Protein AF-A0AAU2XI77-F1 (afdb_monomer_lite)

Foldseek 3Di:
DPDPVVVVVVVVVVPPPPPPDQADWDFPPDPVQGQKIKGFANPDDPLLVVLLNQQQYDHAFQDRPDDCVRSHDNVVSLVSQLVTMKMFRCQEAFPPPRGTAIDSHPVVVVVQVQRDRVRPDSHHDYTPHGHPVVVVVVVVVVVVVVVVVVVVVVVLQVLLVVQVVVVLVVLLPDDDQPDAFDLLLLLLLLLQLVVCVVVVDQFAAQQLPDPAAQLQDSVSRLVSQVRCVVRSQKTFDPPDHSVQFDADPVSHTDDGNRRHTIMGGSYDPDDDSPVVSVVSCVRSLVVCVVVLVVLVLSLLQLLLVLLLVLLQCCQCPVVVAAGAPPVLSVLSSVLSSVLVVLVDDSQLLNLLSVVLLVVLSVVVVVDPPDDGNNSVSSSSVSSNVSSVVCSVDDGDGHDDDPPRHHNSSNVSSVVSSVVSVLVVLLVVLLVLLVVLLCVLVPDDLVVCVVFFDPPPPPPDDDPVVVVVCVVVLPDPDLDAAWAWKWKQFLVLDIDIDTGGPVVQQVQLPVSVPAWDWAQLPSRNFKIKIHGPDPDPVPWAARQLVLQLCVSSVHHSPRRTGMMMMFTDRGNDGTGHDDPSVVSSSVSSSSSSVSVVVVVVD

Secondary structure (DSSP, 8-state):
--SSHHHHHHHSSSS--S--PPP-EEEES-SSS-SEEEEE-TT--HHHHHHHHHHH-EEETTEESS-HHHHS-HHHHHHHHHHHEEEEEEEEE-TTT-SEEEESSHHHHHHTS--STTTS-SS-EE-SS--HHHHHHHHHHHHHHHHHHHHHHHHHHHHHHHHHHHHHHHHHTSPPP-SPPPHHHHHHHHHHHHHHHHHT-SSB--GGG-SS-SSSSHHHHHHHHHHHHHTTSEEE-SS--GGGEEE-TTS-EEEE-TTTS-EEES--SSS-HHHHHHHHHHHHHHHHHTTHHHHHHHHHHHHHHHHHHHHHHIIIIIS-PPPPPGGGHHHHHHHHHHHHHTT--HHHHHHHHHHHHHHHHHHHTTSTTPPTTHHHHHHHHHHHHHHHHHTTSPPPP-PPPTTS---HHHHHHHHHHHHHHHHHHHHHHHHHHHHHHHHHHHS-GGGGTTS-----------HHHHHHHHHTTPPPP--S-EEEEEEE-TT--EEEEEEEHHHHHHHTTGGGS-EEEEE-TTSTTEEEEEE--S-TTSS-B-HHHHHHHHHTTS--TT-BS-EEEEEEETTTEEEPPPHHHHHHHHHHHHHHHHHHHHTT-

pLDDT: mean 84.34, std 13.45, range [37.38, 97.12]

Radius of gyration: 50.28 Å; chains: 1; bounding box: 111×53×137 Å

Structure (mmCIF, N/CA/C/O backbone):
data_AF-A0AAU2XI77-F1
#
_entry.id   AF-A0AAU2XI77-F1
#
loop_
_atom_site.group_PDB
_atom_site.id
_atom_site.type_symbol
_atom_site.label_atom_id
_atom_site.label_alt_id
_atom_site.label_comp_id
_atom_site.label_asym_id
_atom_site.label_entity_id
_atom_site.label_seq_id
_atom_site.pdbx_PDB_ins_code
_atom_site.Cartn_x
_atom_site.Cartn_y
_atom_site.Cartn_z
_atom_site.occupancy
_atom_site.B_iso_or_equiv
_atom_site.auth_seq_id
_atom_site.auth_comp_id
_atom_site.auth_asym_id
_atom_site.auth_atom_id
_atom_site.pdbx_PDB_model_num
ATOM 1 N N . MET A 1 1 ? 13.449 7.538 79.123 1.00 52.94 1 MET A N 1
ATOM 2 C CA . MET A 1 1 ? 12.273 8.438 79.153 1.00 52.94 1 MET A CA 1
ATOM 3 C C . MET A 1 1 ? 10.974 7.649 78.952 1.00 52.94 1 MET A C 1
ATOM 5 O O . MET A 1 1 ? 10.442 7.635 77.858 1.00 52.94 1 MET A O 1
ATOM 9 N N . GLY A 1 2 ? 10.470 6.944 79.977 1.00 53.56 2 GLY A N 1
ATOM 10 C CA . GLY A 1 2 ? 9.368 5.975 79.788 1.00 53.56 2 GLY A CA 1
ATOM 11 C C . GLY A 1 2 ? 8.515 5.674 81.026 1.00 53.56 2 GLY A C 1
ATOM 12 O O . GLY A 1 2 ? 7.951 4.594 81.140 1.00 53.56 2 GLY A O 1
ATOM 13 N N . LYS A 1 3 ? 8.433 6.599 81.995 1.00 50.28 3 LYS A N 1
ATOM 14 C CA . LYS A 1 3 ? 7.640 6.406 83.233 1.00 50.28 3 LYS A CA 1
ATOM 15 C C . LYS A 1 3 ? 6.632 7.528 83.541 1.00 50.28 3 LYS A C 1
ATOM 17 O O . LYS A 1 3 ? 5.751 7.331 84.369 1.00 50.28 3 LYS A O 1
ATOM 22 N N . ARG A 1 4 ? 6.684 8.672 82.839 1.00 54.31 4 ARG A N 1
ATOM 23 C CA . ARG A 1 4 ? 5.727 9.792 83.015 1.00 54.31 4 ARG A CA 1
ATOM 24 C C . ARG A 1 4 ? 4.447 9.674 82.173 1.00 54.31 4 ARG A C 1
ATOM 26 O O . ARG A 1 4 ? 3.439 10.273 82.532 1.00 54.31 4 ARG A O 1
ATOM 33 N N . GLN A 1 5 ? 4.446 8.861 81.117 1.00 52.19 5 GLN A N 1
ATOM 34 C CA . GLN A 1 5 ? 3.284 8.700 80.228 1.00 52.19 5 GLN A CA 1
ATOM 35 C C . GLN A 1 5 ? 2.263 7.681 80.774 1.00 52.19 5 GLN A C 1
ATOM 37 O O . GLN A 1 5 ? 1.060 7.888 80.654 1.00 52.19 5 GLN A O 1
ATOM 42 N N . ARG A 1 6 ? 2.729 6.662 81.515 1.00 52.72 6 ARG A N 1
ATOM 43 C CA . ARG A 1 6 ? 1.878 5.653 82.182 1.00 52.72 6 ARG A CA 1
ATOM 44 C C . ARG A 1 6 ? 1.112 6.168 83.411 1.00 52.72 6 ARG A C 1
ATOM 46 O O . ARG A 1 6 ? 0.127 5.553 83.801 1.00 52.72 6 ARG A O 1
ATOM 53 N N . ARG A 1 7 ? 1.528 7.289 84.022 1.00 53.28 7 ARG A N 1
ATOM 54 C CA . ARG A 1 7 ? 0.758 7.944 85.104 1.00 53.28 7 ARG A CA 1
ATOM 55 C C . ARG A 1 7 ? -0.354 8.843 84.551 1.00 53.28 7 ARG A C 1
ATOM 57 O O . ARG A 1 7 ? -1.455 8.828 85.082 1.00 53.28 7 ARG A O 1
ATOM 64 N N . ARG A 1 8 ? -0.126 9.512 83.412 1.00 54.53 8 ARG A N 1
ATOM 65 C CA . ARG A 1 8 ? -1.163 10.308 82.727 1.00 54.53 8 ARG A CA 1
ATOM 66 C C . ARG A 1 8 ? -2.257 9.466 82.058 1.00 54.53 8 ARG A C 1
ATOM 68 O O . ARG A 1 8 ? -3.361 9.973 81.901 1.00 54.53 8 ARG A O 1
ATOM 75 N N . SER A 1 9 ? -1.999 8.199 81.715 1.00 51.41 9 SER A N 1
ATOM 76 C CA . SER A 1 9 ? -3.057 7.288 81.247 1.00 51.41 9 SER A CA 1
ATOM 77 C C . SER A 1 9 ? -3.897 6.704 82.391 1.00 51.41 9 SER A C 1
ATOM 79 O O . SER A 1 9 ? -5.050 6.372 82.159 1.00 51.41 9 SER A O 1
ATOM 81 N N . ARG A 1 10 ? -3.357 6.628 83.621 1.00 52.12 10 ARG A N 1
ATOM 82 C CA . ARG A 1 10 ? -4.091 6.163 84.814 1.00 52.12 10 ARG A CA 1
ATOM 83 C C . ARG A 1 10 ? -4.893 7.266 85.519 1.00 52.12 10 ARG A C 1
ATOM 85 O O . ARG A 1 10 ? -5.964 6.970 86.037 1.00 52.12 10 ARG A O 1
ATOM 92 N N . ASP A 1 11 ? -4.459 8.527 85.438 1.00 45.62 11 ASP A N 1
ATOM 93 C CA . ASP A 1 11 ? -5.240 9.680 85.932 1.00 45.62 11 ASP A CA 1
ATOM 94 C C . ASP A 1 11 ? -6.353 10.134 84.965 1.00 45.62 11 ASP A C 1
ATOM 96 O O . ASP A 1 11 ? -7.302 10.792 85.388 1.00 45.62 11 ASP A O 1
ATOM 100 N N . LYS A 1 12 ? -6.301 9.743 83.679 1.00 47.56 12 LYS A N 1
ATOM 101 C CA . LYS A 1 12 ? -7.428 9.920 82.738 1.00 47.56 12 LYS A CA 1
ATOM 102 C C . LYS A 1 12 ? -8.532 8.869 82.903 1.00 47.56 12 LYS A C 1
ATOM 104 O O . LYS A 1 12 ? -9.666 9.141 82.539 1.00 47.56 12 LYS A O 1
ATOM 109 N N . SER A 1 13 ? -8.234 7.715 83.500 1.00 42.91 13 SER A N 1
ATOM 110 C CA . SER A 1 13 ? -9.218 6.664 83.802 1.00 42.91 13 SER A CA 1
ATOM 111 C C . SER A 1 13 ? -9.895 6.804 85.178 1.00 42.91 13 SER A C 1
ATOM 113 O O . SER A 1 13 ? -10.752 5.995 85.504 1.00 42.91 13 SER A O 1
ATOM 115 N N . ALA A 1 14 ? -9.541 7.818 85.984 1.00 42.50 14 ALA A N 1
ATOM 116 C CA . ALA A 1 14 ? -10.088 8.031 87.336 1.00 42.50 14 ALA A CA 1
ATOM 117 C C . ALA A 1 14 ? -10.872 9.354 87.515 1.00 42.50 14 ALA A C 1
ATOM 119 O O . ALA A 1 14 ? -11.350 9.657 88.606 1.00 42.50 14 ALA A O 1
ATOM 120 N N . ARG A 1 15 ? -11.057 10.139 86.445 1.00 42.06 15 ARG A N 1
ATOM 121 C CA . ARG A 1 15 ? -11.958 11.306 86.402 1.00 42.06 15 ARG A CA 1
ATOM 122 C C . ARG A 1 15 ? -12.964 11.122 85.271 1.00 42.06 15 ARG A C 1
ATOM 124 O O . ARG A 1 15 ? -12.785 11.637 84.176 1.00 42.06 15 ARG A O 1
ATOM 131 N N . GLY A 1 16 ? -14.004 10.348 85.557 1.00 38.44 16 GLY A N 1
ATOM 132 C CA . GLY A 1 16 ? -15.074 10.052 84.603 1.00 38.44 16 GLY A CA 1
ATOM 133 C C . GLY A 1 16 ? -16.145 9.102 85.135 1.00 38.44 16 GLY A C 1
ATOM 134 O O . GLY A 1 16 ? -16.799 8.428 84.359 1.00 38.44 16 GLY A O 1
ATOM 135 N N . HIS A 1 17 ? -16.332 9.017 86.452 1.00 37.88 17 HIS A N 1
ATOM 136 C CA . HIS A 1 17 ? -17.594 8.555 87.035 1.00 37.88 17 HIS A CA 1
ATOM 137 C C . HIS A 1 17 ? -18.363 9.786 87.518 1.00 37.88 17 HIS A C 1
ATOM 139 O O . HIS A 1 17 ? -18.624 9.973 88.701 1.00 37.88 17 HIS A O 1
ATOM 145 N N . ARG A 1 18 ? -18.687 10.678 86.576 1.00 40.50 18 ARG A N 1
ATOM 146 C CA . ARG A 1 18 ? -19.972 11.367 86.666 1.00 40.50 18 ARG A CA 1
ATOM 147 C C . ARG A 1 18 ? -20.967 10.338 86.168 1.00 40.50 18 ARG A C 1
ATOM 149 O O . ARG A 1 18 ? -20.765 9.797 85.084 1.00 40.50 18 ARG A O 1
ATOM 156 N N . SER A 1 19 ? -21.973 10.020 86.971 1.00 40.06 19 SER A N 1
ATOM 157 C CA . SER A 1 19 ? -23.145 9.310 86.483 1.00 40.06 19 SER A CA 1
ATOM 158 C C . SER A 1 19 ? -23.653 10.087 85.269 1.00 40.06 19 SER A C 1
ATOM 160 O O . SER A 1 19 ? -24.236 11.160 85.427 1.00 40.06 19 SER A O 1
ATOM 162 N N . HIS A 1 20 ? -23.344 9.616 84.061 1.00 37.38 20 HIS A N 1
ATOM 163 C CA . HIS A 1 20 ? -24.012 10.098 82.869 1.00 37.38 20 HIS A CA 1
ATOM 164 C C . HIS A 1 20 ? -25.481 9.776 83.109 1.00 37.38 20 HIS A C 1
ATOM 166 O O . HIS A 1 20 ? -25.861 8.605 83.141 1.00 37.38 20 HIS A O 1
ATOM 172 N N . ALA A 1 21 ? -26.283 10.806 83.389 1.00 42.34 21 ALA A N 1
ATOM 173 C CA . ALA A 1 21 ? -27.724 10.672 83.341 1.00 42.34 21 ALA A CA 1
ATOM 174 C C . ALA A 1 21 ? -28.031 10.046 81.980 1.00 42.34 21 ALA A C 1
ATOM 176 O O . ALA A 1 21 ? -27.529 10.517 80.955 1.00 42.34 21 ALA A O 1
ATOM 177 N N . SER A 1 22 ? -28.748 8.922 81.982 1.00 46.28 22 SER A N 1
ATOM 178 C CA . SER A 1 22 ? -29.199 8.323 80.729 1.00 46.28 22 SER A CA 1
ATOM 179 C C . SER A 1 22 ? -29.910 9.413 79.920 1.00 46.28 22 SER A C 1
ATOM 181 O O . SER A 1 22 ? -30.611 10.227 80.529 1.00 46.28 22 SER A O 1
ATOM 183 N N . PRO A 1 23 ? -29.688 9.499 78.593 1.00 59.34 23 PRO A N 1
ATOM 184 C CA . PRO A 1 23 ? -30.349 10.511 77.773 1.00 59.34 23 PRO A CA 1
ATOM 185 C C . PRO A 1 23 ? -31.858 10.482 78.053 1.00 59.34 23 PRO A C 1
ATOM 187 O O . PRO A 1 23 ? -32.385 9.389 78.286 1.00 59.34 23 PRO A O 1
ATOM 190 N N . PRO A 1 24 ? -32.544 11.638 78.090 1.00 68.50 24 PRO A N 1
ATOM 191 C CA . PRO A 1 24 ? -33.978 11.665 78.340 1.00 68.50 24 PRO A CA 1
ATOM 192 C C . PRO A 1 24 ? -34.674 10.814 77.274 1.00 68.50 24 PRO A C 1
ATOM 194 O O . PRO A 1 24 ? -34.605 11.115 76.081 1.00 68.50 24 PRO A O 1
ATOM 197 N N . ARG A 1 25 ? -35.277 9.711 77.726 1.00 84.50 25 ARG A N 1
ATOM 198 C CA . ARG A 1 25 ? -36.078 8.794 76.914 1.00 84.50 25 ARG A CA 1
ATOM 199 C C . ARG A 1 25 ? -37.525 9.225 77.047 1.00 84.50 25 ARG A C 1
ATOM 201 O O . ARG A 1 25 ? -38.036 9.291 78.164 1.00 84.50 25 ARG A O 1
ATOM 208 N N . LEU A 1 26 ? -38.161 9.541 75.930 1.00 89.56 26 LEU A N 1
ATOM 209 C CA . LEU A 1 26 ? -39.593 9.808 75.889 1.00 89.56 26 LEU A CA 1
ATOM 210 C C . LEU A 1 26 ? -40.280 8.548 75.373 1.00 89.56 26 LEU A C 1
ATOM 212 O O . LEU A 1 26 ? -39.886 8.015 74.337 1.00 89.56 26 LEU A O 1
ATOM 216 N N . LEU A 1 27 ? -41.263 8.060 76.121 1.00 90.94 27 LEU A N 1
ATOM 217 C CA . LEU A 1 27 ? -42.000 6.839 75.822 1.00 90.94 27 LEU A CA 1
ATOM 218 C C . LEU A 1 27 ? -43.442 7.208 75.490 1.00 90.94 27 LEU A C 1
ATOM 220 O O . LEU A 1 27 ? -44.074 7.930 76.260 1.00 90.94 27 LEU A O 1
ATOM 224 N N . TYR A 1 28 ? -43.939 6.722 74.354 1.00 90.81 28 TYR A N 1
ATOM 225 C CA . TYR A 1 28 ? -45.299 6.985 73.885 1.00 90.81 28 TYR A CA 1
ATOM 226 C C . TYR A 1 28 ? -46.013 5.679 73.508 1.00 90.81 28 TYR A C 1
ATOM 228 O O . TYR A 1 28 ? -45.368 4.795 72.933 1.00 90.81 28 TYR A O 1
ATOM 236 N N . PRO A 1 29 ? -47.329 5.548 73.766 1.00 84.19 29 PRO A N 1
ATOM 237 C CA . PRO A 1 29 ? -48.219 6.569 74.341 1.00 84.19 29 PRO A CA 1
ATOM 238 C C . PRO A 1 29 ? -48.073 6.745 75.862 1.00 84.19 29 PRO A C 1
ATOM 240 O O . PRO A 1 29 ? -48.297 7.840 76.373 1.00 84.19 29 PRO A O 1
ATOM 243 N N . ASP A 1 30 ? -47.643 5.703 76.574 1.00 87.00 30 ASP A N 1
ATOM 244 C CA . ASP A 1 30 ? -47.360 5.733 78.007 1.00 87.00 30 ASP A CA 1
ATOM 245 C C . ASP A 1 30 ? -46.155 4.839 78.357 1.00 87.00 30 ASP A C 1
ATOM 247 O O . ASP A 1 30 ? -45.583 4.158 77.502 1.00 87.00 30 ASP A O 1
ATOM 251 N N . ALA A 1 31 ? -45.724 4.885 79.619 1.00 84.00 31 ALA A N 1
ATOM 252 C CA . ALA A 1 31 ? -44.558 4.142 80.095 1.00 84.00 31 ALA A CA 1
ATOM 253 C C . ALA A 1 31 ? -44.834 2.650 80.363 1.00 84.00 31 ALA A C 1
ATOM 255 O O . ALA A 1 31 ? -43.881 1.886 80.510 1.00 84.00 31 ALA A O 1
ATOM 256 N N . GLU A 1 32 ? -46.101 2.236 80.457 1.00 82.31 32 GLU A N 1
ATOM 257 C CA . GLU A 1 32 ? -46.485 0.852 80.756 1.00 82.31 32 GLU A CA 1
ATOM 258 C C . GLU A 1 32 ? -46.563 0.005 79.478 1.00 82.31 32 GLU A C 1
ATOM 260 O O . GLU A 1 32 ? -46.188 -1.169 79.493 1.00 82.31 32 GLU A O 1
ATOM 265 N N . GLN A 1 33 ? -47.003 0.599 78.365 1.00 84.38 33 GLN A N 1
ATOM 266 C CA . GLN A 1 33 ? -47.101 -0.028 77.044 1.00 84.38 33 GLN A CA 1
ATOM 267 C C . GLN A 1 33 ? -46.489 0.867 75.952 1.00 84.38 33 GLN A C 1
ATOM 269 O O . GLN A 1 33 ? -47.199 1.323 75.049 1.00 84.38 33 GLN A O 1
ATOM 274 N N . PRO A 1 34 ? -45.170 1.129 75.994 1.00 89.75 34 PRO A N 1
ATOM 275 C CA . PRO A 1 34 ? -44.541 2.010 75.026 1.00 89.75 34 PRO A CA 1
ATOM 276 C C . PRO A 1 34 ? -44.476 1.344 73.646 1.00 89.75 34 PRO A C 1
ATOM 278 O O . PRO A 1 34 ? -43.996 0.223 73.488 1.00 89.75 34 PRO A O 1
ATOM 281 N N . LEU A 1 35 ? -44.933 2.068 72.628 1.00 89.88 35 LEU A N 1
ATOM 282 C CA . LEU A 1 35 ? -44.871 1.680 71.217 1.00 89.88 35 LEU A CA 1
ATOM 283 C C . LEU A 1 35 ? -43.773 2.447 70.463 1.00 89.88 35 LEU A C 1
ATOM 285 O O . LEU A 1 35 ? -43.235 1.951 69.473 1.00 89.88 35 LEU A O 1
ATOM 289 N N . LEU A 1 36 ? -43.420 3.642 70.942 1.00 92.06 36 LEU A N 1
ATOM 290 C CA . LEU A 1 36 ? -42.370 4.498 70.396 1.00 92.06 36 LEU A CA 1
ATOM 291 C C . LEU A 1 36 ? -41.445 4.970 71.525 1.00 92.06 36 LEU A C 1
ATOM 293 O O . LEU A 1 36 ? -41.912 5.550 72.507 1.00 92.06 36 LEU A O 1
ATOM 297 N N . GLU A 1 37 ? -40.139 4.774 71.360 1.00 93.25 37 GLU A N 1
ATOM 298 C CA . GLU A 1 37 ? -39.103 5.355 72.221 1.00 93.25 37 GLU A CA 1
ATOM 299 C C . GLU A 1 37 ? -38.361 6.450 71.456 1.00 93.25 37 GLU A C 1
ATOM 301 O O . GLU A 1 37 ? -37.837 6.221 70.368 1.00 93.25 37 GLU A O 1
ATOM 306 N N . VAL A 1 38 ? -38.301 7.653 72.020 1.00 91.94 38 VAL A N 1
ATOM 307 C CA . VAL A 1 38 ? -37.576 8.783 71.436 1.00 91.94 38 VAL A CA 1
ATOM 308 C C . VAL A 1 38 ? -36.385 9.123 72.312 1.00 91.94 38 VAL A C 1
ATOM 310 O O . VAL A 1 38 ? -36.525 9.487 73.481 1.00 91.94 38 VAL A O 1
ATOM 313 N N . HIS A 1 39 ? -35.203 9.054 71.713 1.00 91.38 39 HIS A N 1
ATOM 314 C CA . HIS A 1 39 ? -33.952 9.482 72.312 1.00 91.38 39 HIS A CA 1
ATOM 315 C C . HIS A 1 39 ? -33.626 10.893 71.835 1.00 91.38 39 HIS A C 1
ATOM 317 O O . HIS A 1 39 ? -33.377 11.106 70.650 1.00 91.38 39 HIS A O 1
ATOM 323 N N . VAL A 1 40 ? -33.606 11.858 72.752 1.00 90.38 40 VAL A N 1
ATOM 324 C CA . VAL A 1 40 ? -33.133 13.218 72.457 1.00 90.38 40 VAL A CA 1
ATOM 325 C C . VAL A 1 40 ? -31.661 13.334 72.855 1.00 90.38 40 VAL A C 1
ATOM 327 O O . VAL A 1 40 ? -31.262 12.844 73.918 1.00 90.38 40 VAL A O 1
ATOM 330 N N . ASN A 1 41 ? -30.847 13.973 72.012 1.00 89.12 41 ASN A N 1
ATOM 331 C CA . ASN A 1 41 ? -29.424 14.171 72.282 1.00 89.12 41 ASN A CA 1
ATOM 332 C C . ASN A 1 41 ? -29.229 14.954 73.596 1.00 89.12 41 ASN A C 1
ATOM 334 O O . ASN A 1 41 ? -29.966 15.888 73.913 1.00 89.12 41 ASN A O 1
ATOM 338 N N . GLN A 1 42 ? -28.222 14.573 74.388 1.00 82.44 42 GLN A N 1
ATOM 339 C CA . GLN A 1 42 ? -28.026 15.130 75.738 1.00 82.44 42 GLN A CA 1
ATOM 340 C C . GLN A 1 42 ? -27.705 16.631 75.734 1.00 82.44 42 GLN A C 1
ATOM 342 O O . GLN A 1 42 ? -28.037 17.333 76.687 1.00 82.44 42 GLN A O 1
ATOM 347 N N . GLU A 1 43 ? -27.083 17.115 74.660 1.00 84.62 43 GLU A N 1
ATOM 348 C CA . GLU A 1 43 ? -26.666 18.510 74.488 1.00 84.62 43 GLU A CA 1
ATOM 349 C C . GLU A 1 43 ? -27.754 19.383 73.841 1.00 84.62 43 GLU A C 1
ATOM 351 O O . GLU A 1 43 ? -27.551 20.579 73.646 1.00 84.62 43 GLU A O 1
ATOM 356 N N . THR A 1 44 ? -28.921 18.812 73.525 1.00 87.50 44 THR A N 1
ATOM 357 C CA . THR A 1 44 ? -30.020 19.551 72.900 1.00 87.50 44 THR A CA 1
ATOM 358 C C . THR A 1 44 ? -30.621 20.571 73.881 1.00 87.50 44 THR A C 1
ATOM 360 O O . THR A 1 44 ? -31.007 20.174 74.995 1.00 87.50 44 THR A O 1
ATOM 363 N N . PRO A 1 45 ? -30.743 21.854 73.471 1.00 90.69 45 PRO A N 1
ATOM 364 C CA . PRO A 1 45 ? -31.405 22.910 74.238 1.00 90.69 45 PRO A CA 1
ATOM 365 C C . PRO A 1 45 ? -32.821 22.534 74.701 1.00 90.69 45 PRO A C 1
ATOM 367 O O . PRO A 1 45 ? -33.507 21.730 74.069 1.00 90.69 45 PRO A O 1
ATOM 370 N N . GLU A 1 46 ? -33.263 23.090 75.830 1.00 87.12 46 GLU A N 1
ATOM 371 C CA . GLU A 1 46 ? -34.528 22.712 76.478 1.00 87.12 46 GLU A CA 1
ATOM 372 C C . GLU A 1 46 ? -35.766 23.034 75.624 1.00 87.12 46 GLU A C 1
ATOM 374 O O . GLU A 1 46 ? -36.695 22.230 75.552 1.00 87.12 46 GLU A O 1
ATOM 379 N N . ASP A 1 47 ? -35.742 24.156 74.909 1.00 88.19 47 ASP A N 1
ATOM 380 C CA . ASP A 1 47 ? -36.755 24.562 73.933 1.00 88.19 47 ASP A CA 1
ATOM 381 C C . ASP A 1 47 ? -36.850 23.574 72.758 1.00 88.19 47 ASP A C 1
ATOM 383 O O . ASP A 1 47 ? -37.945 23.147 72.384 1.00 88.19 47 ASP A O 1
ATOM 387 N N . VAL A 1 48 ? -35.709 23.113 72.236 1.00 89.06 48 VAL A N 1
ATOM 388 C CA . VAL A 1 48 ? -35.656 22.101 71.165 1.00 89.06 48 VAL A CA 1
ATOM 389 C C . VAL A 1 48 ? -36.081 20.720 71.678 1.00 89.06 48 VAL A C 1
ATOM 391 O O . VAL A 1 48 ? -36.713 19.949 70.952 1.00 89.06 48 VAL A O 1
ATOM 394 N N . ARG A 1 49 ? -35.806 20.397 72.946 1.00 89.06 49 ARG A N 1
ATOM 395 C CA . ARG A 1 49 ? -36.278 19.160 73.586 1.00 89.06 49 ARG A CA 1
ATOM 396 C C . ARG A 1 49 ? -37.798 19.153 73.743 1.00 89.06 49 ARG A C 1
ATOM 398 O O . ARG A 1 49 ? -38.424 18.142 73.430 1.00 89.06 49 ARG A O 1
ATOM 405 N N . ALA A 1 50 ? -38.384 20.267 74.183 1.00 89.25 50 ALA A N 1
ATOM 406 C CA . ALA A 1 50 ? -39.834 20.430 74.269 1.00 89.25 50 ALA A CA 1
ATOM 407 C C . ALA A 1 50 ? -40.493 20.311 72.885 1.00 89.25 50 ALA A C 1
ATOM 409 O O . ALA A 1 50 ? -41.522 19.649 72.745 1.00 89.25 50 ALA A O 1
ATOM 410 N N . LEU A 1 51 ? -39.855 20.870 71.852 1.00 92.31 51 LEU A N 1
ATOM 411 C CA . LEU A 1 51 ? -40.270 20.718 70.458 1.00 92.31 51 LEU A CA 1
ATOM 412 C C . LEU A 1 51 ? -40.226 19.249 70.002 1.00 92.31 51 LEU A C 1
ATOM 414 O O . LEU A 1 51 ? -41.204 18.771 69.430 1.00 92.31 51 LEU A O 1
ATOM 418 N N . CYS A 1 52 ? -39.150 18.505 70.290 1.00 90.94 52 CYS A N 1
ATOM 419 C CA . CYS A 1 52 ? -39.049 17.077 69.951 1.00 90.94 52 CYS A CA 1
ATOM 420 C C . CYS A 1 52 ? -40.120 16.236 70.662 1.00 90.94 52 CYS A C 1
ATOM 422 O O . CYS A 1 52 ? -40.715 15.356 70.042 1.00 90.94 52 CYS A O 1
ATOM 424 N N . ALA A 1 53 ? -40.400 16.529 71.936 1.00 91.56 53 ALA A N 1
ATOM 425 C CA . ALA A 1 53 ? -41.459 15.865 72.690 1.00 91.56 53 ALA A CA 1
ATOM 426 C C . ALA A 1 53 ? -42.841 16.131 72.073 1.00 91.56 53 ALA A C 1
ATOM 428 O O . ALA A 1 53 ? -43.574 15.194 71.775 1.00 91.56 53 ALA A O 1
ATOM 429 N N . ALA A 1 54 ? -43.167 17.397 71.792 1.00 91.94 54 ALA A N 1
ATOM 430 C CA . ALA A 1 54 ? -44.420 17.771 71.135 1.00 91.94 54 ALA A CA 1
ATOM 431 C C . ALA A 1 54 ? -44.550 17.160 69.727 1.00 91.94 54 ALA A C 1
ATOM 433 O O . ALA A 1 54 ? -45.652 16.835 69.280 1.00 91.94 54 ALA A O 1
ATOM 434 N N . TYR A 1 55 ? -43.430 16.983 69.017 1.00 94.44 55 TYR A N 1
ATOM 435 C CA . TYR A 1 55 ? -43.418 16.367 67.695 1.00 94.44 55 TYR A CA 1
ATOM 436 C C . TYR A 1 55 ? -43.682 14.860 67.738 1.00 94.44 55 TYR A C 1
ATOM 438 O O . TYR A 1 55 ? -44.337 14.355 66.839 1.00 94.44 55 TYR A O 1
ATOM 446 N N . TRP A 1 56 ? -43.249 14.113 68.745 1.00 94.62 56 TRP A N 1
ATOM 447 C CA . TRP A 1 56 ? -43.497 12.664 68.775 1.00 94.62 56 TRP A CA 1
ATOM 448 C C . TRP A 1 56 ? -44.715 12.246 69.604 1.00 94.62 56 TRP A C 1
ATOM 450 O O . TRP A 1 56 ? -45.078 11.076 69.588 1.00 94.62 56 TRP A O 1
ATOM 460 N N . GLU A 1 57 ? -45.373 13.193 70.273 1.00 93.31 57 GLU A N 1
ATOM 461 C CA . GLU A 1 57 ? -46.531 12.948 71.132 1.00 93.31 57 GLU A CA 1
ATOM 462 C C . GLU A 1 57 ? -47.737 12.358 70.373 1.00 93.31 57 GLU A C 1
ATOM 464 O O . GLU A 1 57 ? -48.246 12.944 69.409 1.00 93.31 57 GLU A O 1
ATOM 469 N N . PHE A 1 58 ? -48.219 11.208 70.850 1.00 91.88 58 PHE A N 1
ATOM 470 C CA . PHE A 1 58 ? -49.486 10.589 70.458 1.00 91.88 58 PHE A CA 1
ATOM 471 C C . PHE A 1 58 ? -50.084 9.805 71.632 1.00 91.88 58 PHE A C 1
ATOM 473 O O . PHE A 1 58 ? -49.356 9.346 72.511 1.00 91.88 58 PHE A O 1
ATOM 480 N N . THR A 1 59 ? -51.405 9.639 71.631 1.00 87.88 59 THR A N 1
ATOM 481 C CA . THR A 1 59 ? -52.140 8.830 72.620 1.00 87.88 59 THR A CA 1
ATOM 482 C C . THR A 1 59 ? -52.604 7.492 72.053 1.00 87.88 59 THR A C 1
ATOM 484 O O . THR A 1 59 ? -52.685 6.508 72.780 1.00 87.88 59 THR A O 1
ATOM 487 N N . GLU A 1 60 ? -52.877 7.433 70.750 1.00 87.94 60 GLU A N 1
ATOM 488 C CA . GLU A 1 60 ? -53.288 6.224 70.040 1.00 87.94 60 GLU A CA 1
ATOM 489 C C . GLU A 1 60 ? -52.628 6.181 68.649 1.00 87.94 60 GLU A C 1
ATOM 491 O O . GLU A 1 60 ? -52.550 7.220 67.981 1.00 87.94 60 GLU A O 1
ATOM 496 N N . PRO A 1 61 ? -52.135 5.016 68.183 1.00 87.25 61 PRO A N 1
ATOM 497 C CA . PRO A 1 61 ? -51.565 4.894 66.845 1.00 87.25 61 PRO A CA 1
ATOM 498 C C . PRO A 1 61 ? -52.529 5.372 65.752 1.00 87.25 61 PRO A C 1
ATOM 500 O O . PRO A 1 61 ? -53.727 5.106 65.788 1.00 87.25 61 PRO A O 1
ATOM 503 N N . GLY A 1 62 ? -52.003 6.062 64.742 1.00 85.25 62 GLY A N 1
ATOM 504 C CA . GLY A 1 62 ? -52.799 6.642 63.654 1.00 85.25 62 GLY A CA 1
ATOM 505 C C . GLY A 1 62 ? -53.153 8.118 63.845 1.00 85.25 62 GLY A C 1
ATOM 506 O O . GLY A 1 62 ? -53.377 8.803 62.847 1.00 85.25 62 GLY A O 1
ATOM 507 N N . THR A 1 63 ? -53.098 8.646 65.074 1.00 89.62 63 THR A N 1
ATOM 508 C CA . THR A 1 63 ? -53.392 10.062 65.356 1.00 89.62 63 THR A CA 1
ATOM 509 C C . THR A 1 63 ? -52.287 10.699 66.193 1.00 89.62 63 THR A C 1
ATOM 511 O O . THR A 1 63 ? -52.020 10.278 67.312 1.00 89.62 63 THR A O 1
ATOM 514 N N . TRP A 1 64 ? -51.649 11.748 65.670 1.00 92.88 64 TRP A N 1
ATOM 515 C CA . TRP A 1 64 ? -50.675 12.545 66.426 1.00 92.88 64 TRP A CA 1
ATOM 516 C C . TRP A 1 64 ? -51.395 13.565 67.315 1.00 92.88 64 TRP A C 1
ATOM 518 O O . TRP A 1 64 ? -52.358 14.182 66.865 1.00 92.88 64 TRP A O 1
ATOM 528 N N . SER A 1 65 ? -50.906 13.811 68.534 1.00 92.44 65 SER A N 1
ATOM 529 C CA . SER A 1 65 ? -51.572 14.715 69.491 1.00 92.44 65 SER A CA 1
ATOM 530 C C . SER A 1 65 ? -51.588 16.184 69.049 1.00 92.44 65 SER A C 1
ATOM 532 O O . SER A 1 65 ? -52.414 16.964 69.518 1.00 92.44 65 SER A O 1
ATOM 534 N N . ARG A 1 66 ? -50.670 16.584 68.158 1.00 91.75 66 ARG A N 1
ATOM 535 C CA . ARG A 1 66 ? -50.545 17.956 67.634 1.00 91.75 66 ARG A CA 1
ATOM 536 C C . ARG A 1 66 ? -50.205 17.940 66.151 1.00 91.75 66 ARG A C 1
ATOM 538 O O . ARG A 1 66 ? -49.379 17.120 65.733 1.00 91.75 66 ARG A O 1
ATOM 545 N N . ASN A 1 67 ? -50.739 18.877 65.365 1.00 89.94 67 ASN A N 1
ATOM 546 C CA . ASN A 1 67 ? -50.253 19.077 63.998 1.00 89.94 67 ASN A CA 1
ATOM 547 C C . ASN A 1 67 ? -48.865 19.721 64.025 1.00 89.94 67 ASN A C 1
ATOM 549 O O . ASN A 1 67 ? -48.551 20.513 64.910 1.00 89.94 67 ASN A O 1
ATOM 553 N N . VAL A 1 68 ? -48.027 19.410 63.032 1.00 91.00 68 VAL A N 1
ATOM 554 C CA . VAL A 1 68 ? -46.661 19.963 62.961 1.00 91.00 68 VAL A CA 1
ATOM 555 C C . VAL A 1 68 ? -46.688 21.496 62.852 1.00 91.00 68 VAL A C 1
ATOM 557 O O . VAL A 1 68 ? -45.852 22.160 63.455 1.00 91.00 68 VAL A O 1
ATOM 560 N N . THR A 1 69 ? -47.683 22.057 62.157 1.00 90.88 69 THR A N 1
ATOM 561 C CA . THR A 1 69 ? -47.911 23.508 62.022 1.00 90.88 69 THR A CA 1
ATOM 562 C C . THR A 1 69 ? -48.254 24.203 63.337 1.00 90.88 69 THR A C 1
ATOM 564 O O . THR A 1 69 ? -47.957 25.384 63.487 1.00 90.88 69 THR A O 1
ATOM 567 N N . ASP A 1 70 ? -48.844 23.477 64.291 1.00 90.25 70 ASP A N 1
ATOM 568 C CA . ASP A 1 70 ? -49.234 24.010 65.604 1.00 90.25 70 ASP A CA 1
ATOM 569 C C . ASP A 1 70 ? -48.038 24.041 66.574 1.00 90.25 70 ASP A C 1
ATOM 571 O O . ASP A 1 70 ? -48.077 24.710 67.604 1.00 90.25 70 ASP A O 1
ATOM 575 N N . ILE A 1 71 ? -46.964 23.313 66.244 1.00 90.94 71 ILE A N 1
ATOM 576 C CA . ILE A 1 71 ? -45.688 23.308 66.971 1.00 90.94 71 ILE A CA 1
ATOM 577 C C . ILE A 1 71 ? -44.774 24.422 66.436 1.00 90.94 71 ILE A C 1
ATOM 579 O O . ILE A 1 71 ? -44.062 25.061 67.208 1.00 90.94 71 ILE A O 1
ATOM 583 N N . GLY A 1 72 ? -44.792 24.662 65.120 1.00 90.56 72 GLY A N 1
ATOM 584 C CA . GLY A 1 72 ? -44.010 25.705 64.459 1.00 90.56 72 GLY A CA 1
ATOM 585 C C . GLY A 1 72 ? -43.945 25.535 62.937 1.00 90.56 72 GLY A C 1
ATOM 586 O O . GLY A 1 72 ? -44.711 24.783 62.334 1.00 90.56 72 GLY A O 1
ATOM 587 N N . SER A 1 73 ? -42.996 26.226 62.297 1.00 92.06 73 SER A N 1
ATOM 588 C CA . SER A 1 73 ? -42.697 26.062 60.865 1.00 92.06 73 SER A CA 1
ATOM 589 C C . SER A 1 73 ? -42.386 24.596 60.547 1.00 92.06 73 SER A C 1
ATOM 591 O O . SER A 1 73 ? -41.470 24.011 61.121 1.00 92.06 73 SER A O 1
ATOM 593 N N . SER A 1 74 ? -43.140 23.979 59.629 1.00 87.94 74 SER A N 1
ATOM 594 C CA . SER A 1 74 ? -43.048 22.531 59.388 1.00 87.94 74 SER A CA 1
ATOM 595 C C . SER A 1 74 ? -41.667 22.075 58.918 1.00 87.94 74 SER A C 1
ATOM 597 O O . SER A 1 74 ? -41.223 20.995 59.303 1.00 87.94 74 SER A O 1
ATOM 599 N N . HIS A 1 75 ? -40.974 22.894 58.124 1.00 88.81 75 HIS A N 1
ATOM 600 C CA . HIS A 1 75 ? -39.609 22.603 57.692 1.00 88.81 75 HIS A CA 1
ATOM 601 C C . HIS A 1 75 ? -38.630 22.650 58.874 1.00 88.81 75 HIS A C 1
ATOM 603 O O . HIS A 1 75 ? -37.862 21.710 59.076 1.00 88.81 75 HIS A O 1
ATOM 609 N N . ASP A 1 76 ? -38.704 23.701 59.692 1.00 89.19 76 ASP A N 1
ATOM 610 C CA . ASP A 1 76 ? -37.754 23.933 60.785 1.00 89.19 76 ASP A CA 1
ATOM 611 C C . ASP A 1 76 ? -37.955 22.936 61.925 1.00 89.19 76 ASP A C 1
ATOM 613 O O . ASP A 1 76 ? -36.983 22.413 62.465 1.00 89.19 76 ASP A O 1
ATOM 617 N N . VAL A 1 77 ? -39.211 22.592 62.226 1.00 90.88 77 VAL A N 1
ATOM 618 C CA . VAL A 1 77 ? -39.556 21.547 63.196 1.00 90.88 77 VAL A CA 1
ATOM 619 C C . VAL A 1 77 ? -39.001 20.198 62.737 1.00 90.88 77 VAL A C 1
ATOM 621 O O . VAL A 1 77 ? -38.316 19.534 63.507 1.00 90.88 77 VAL A O 1
ATOM 624 N N . VAL A 1 78 ? -39.234 19.789 61.483 1.00 90.44 78 VAL A N 1
ATOM 625 C CA . VAL A 1 78 ? -38.756 18.486 60.984 1.00 90.44 78 VAL A CA 1
ATOM 626 C C . VAL A 1 78 ? -37.227 18.425 60.926 1.00 90.44 78 VAL A C 1
ATOM 628 O O . VAL A 1 78 ? -36.655 17.406 61.307 1.00 90.44 78 VAL A O 1
ATOM 631 N N . GLN A 1 79 ? -36.548 19.497 60.510 1.00 90.44 79 GLN A N 1
ATOM 632 C CA . GLN A 1 79 ? -35.081 19.555 60.519 1.00 90.44 79 GLN A CA 1
ATOM 633 C C . GLN A 1 79 ? -34.511 19.520 61.942 1.00 90.44 79 GLN A C 1
ATOM 635 O O . GLN A 1 79 ? -33.594 18.744 62.215 1.00 90.44 79 GLN A O 1
ATOM 640 N N . ALA A 1 80 ? -35.078 20.302 62.867 1.00 90.38 80 ALA A N 1
ATOM 641 C CA . ALA A 1 80 ? -34.654 20.315 64.264 1.00 90.38 80 ALA A CA 1
ATOM 642 C C . ALA A 1 80 ? -34.830 18.937 64.913 1.00 90.38 80 ALA A C 1
ATOM 644 O O . ALA A 1 80 ? -33.909 18.453 65.569 1.00 90.38 80 ALA A O 1
ATOM 645 N N . VAL A 1 81 ? -35.966 18.278 64.675 1.00 91.50 81 VAL A N 1
ATOM 646 C CA . VAL A 1 81 ? -36.253 16.916 65.145 1.00 91.50 81 VAL A CA 1
ATOM 647 C C . VAL A 1 81 ? -35.246 15.922 64.566 1.00 91.50 81 VAL A C 1
ATOM 649 O O . VAL A 1 81 ? -34.594 15.227 65.340 1.00 91.50 81 VAL A O 1
ATOM 652 N N . LYS A 1 82 ? -35.043 15.891 63.241 1.00 90.31 82 LYS A N 1
ATOM 653 C CA . LYS A 1 82 ? -34.073 14.986 62.592 1.00 90.31 82 LYS A CA 1
ATOM 654 C C . LYS A 1 82 ? -32.649 15.145 63.129 1.00 90.31 82 LYS A C 1
ATOM 656 O O . LYS A 1 82 ? -31.932 14.160 63.257 1.00 90.31 82 LYS A O 1
ATOM 661 N N . ALA A 1 83 ? -32.232 16.377 63.415 1.00 89.94 83 ALA A N 1
ATOM 662 C CA . ALA A 1 83 ? -30.882 16.668 63.890 1.00 89.94 83 ALA A CA 1
ATOM 663 C C . ALA A 1 83 ? -30.679 16.351 65.384 1.00 89.94 83 ALA A C 1
ATOM 665 O O . ALA A 1 83 ? -29.556 16.068 65.802 1.00 89.94 83 ALA A O 1
ATOM 666 N N . ASN A 1 84 ? -31.738 16.419 66.200 1.00 90.62 84 ASN A N 1
ATOM 667 C CA . ASN A 1 84 ? -31.619 16.403 67.662 1.00 90.62 84 ASN A CA 1
ATOM 668 C C . ASN A 1 84 ? -32.252 15.195 68.352 1.00 90.62 84 ASN A C 1
ATOM 670 O O . ASN A 1 84 ? -32.015 14.994 69.545 1.00 90.62 84 ASN A O 1
ATOM 674 N N . CYS A 1 85 ? -33.048 14.391 67.650 1.00 89.94 85 CYS A N 1
ATOM 675 C CA . CYS A 1 85 ? -33.650 13.203 68.234 1.00 89.94 85 CYS A CA 1
ATOM 676 C C . CYS A 1 85 ? -33.693 12.024 67.262 1.00 89.94 85 CYS A C 1
ATOM 678 O O . CYS A 1 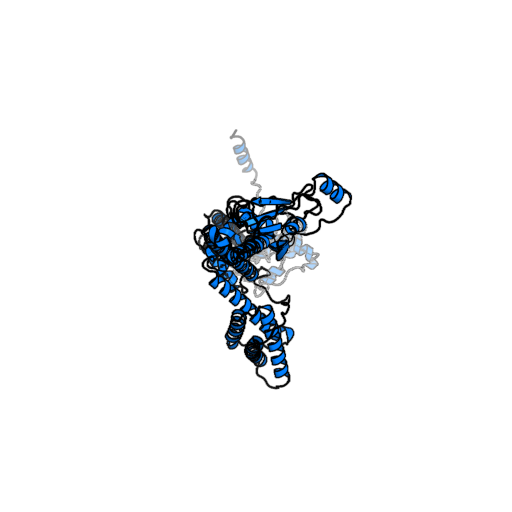85 ? -33.697 12.181 66.042 1.00 89.94 85 CYS A O 1
ATOM 680 N N . ARG A 1 86 ? -33.745 10.825 67.837 1.00 89.06 86 ARG A N 1
ATOM 681 C CA . ARG A 1 86 ? -33.881 9.553 67.132 1.00 89.06 86 ARG A CA 1
ATOM 682 C C . ARG A 1 86 ? -35.042 8.790 67.747 1.00 89.06 86 ARG A C 1
ATOM 684 O O . ARG A 1 86 ? -35.020 8.527 68.947 1.00 89.06 86 ARG A O 1
ATOM 691 N N . ALA A 1 87 ? -36.035 8.435 66.940 1.00 91.75 87 ALA A N 1
ATOM 692 C CA . ALA A 1 87 ? -37.167 7.641 67.394 1.00 91.75 87 ALA A CA 1
ATOM 693 C C . ALA A 1 87 ? -37.021 6.174 66.958 1.00 91.75 87 ALA A C 1
ATOM 695 O O . ALA A 1 87 ? -36.452 5.882 65.900 1.00 91.75 87 ALA A O 1
ATOM 696 N N . LEU A 1 88 ? -37.503 5.262 67.799 1.00 92.19 88 LEU A N 1
ATOM 697 C CA . LEU A 1 88 ? -37.465 3.811 67.645 1.00 92.19 88 LEU A CA 1
ATOM 698 C C . LEU A 1 88 ? -38.883 3.255 67.807 1.00 92.19 88 LEU A C 1
ATOM 700 O O . LEU A 1 88 ? -39.525 3.484 68.832 1.00 92.19 88 LEU A O 1
ATOM 704 N N . LEU A 1 89 ? -39.369 2.516 66.812 1.00 92.25 89 LEU A N 1
ATOM 705 C CA . LEU A 1 89 ? -40.640 1.794 66.886 1.00 92.25 89 LEU A CA 1
ATOM 706 C C . LEU A 1 89 ? -40.408 0.460 67.599 1.00 92.25 89 LEU A C 1
ATOM 708 O O . LEU A 1 89 ? -39.799 -0.445 67.035 1.00 92.25 89 LEU A O 1
ATOM 712 N N . LEU A 1 90 ? -40.869 0.341 68.843 1.00 91.31 90 LEU A N 1
ATOM 713 C CA . LEU A 1 90 ? -40.479 -0.752 69.742 1.00 91.31 90 LEU A CA 1
ATOM 714 C C . LEU A 1 90 ? -41.053 -2.119 69.352 1.00 91.31 90 LEU A C 1
ATOM 716 O O . LEU A 1 90 ? -40.467 -3.141 69.689 1.00 91.31 90 LEU A O 1
ATOM 720 N N . THR A 1 91 ? -42.178 -2.145 68.639 1.00 90.06 91 THR A N 1
ATOM 721 C CA . THR A 1 91 ? -42.848 -3.380 68.198 1.00 90.06 91 THR A CA 1
ATOM 722 C C . THR A 1 91 ? -42.665 -3.671 66.708 1.00 90.06 91 THR A C 1
ATOM 724 O O . THR A 1 91 ? -43.154 -4.687 66.217 1.00 90.06 91 THR A O 1
ATOM 727 N N . VAL A 1 92 ? -41.957 -2.804 65.980 1.00 90.81 92 VAL A N 1
ATOM 728 C CA . VAL A 1 92 ? -41.627 -2.991 64.563 1.00 90.81 92 VAL A CA 1
ATOM 729 C C . VAL A 1 92 ? -40.123 -3.189 64.464 1.00 90.81 92 VAL A C 1
ATOM 731 O O . VAL A 1 92 ? -39.354 -2.248 64.636 1.00 90.81 92 VAL A O 1
ATOM 734 N N . GLU A 1 93 ? -39.692 -4.413 64.201 1.00 92.44 93 GLU A N 1
ATOM 735 C CA . GLU A 1 93 ? -38.279 -4.783 64.231 1.00 92.44 93 GLU A CA 1
ATOM 736 C C . GLU A 1 93 ? -37.663 -4.763 62.833 1.00 92.44 93 GLU A C 1
ATOM 738 O O . GLU A 1 93 ? -38.294 -5.105 61.832 1.00 92.44 93 GLU A O 1
ATOM 743 N N . CYS A 1 94 ? -36.390 -4.387 62.748 1.00 89.62 94 CYS A N 1
ATOM 744 C CA . CYS A 1 94 ? -35.616 -4.522 61.526 1.00 89.62 94 CYS A CA 1
ATOM 745 C C . CYS A 1 94 ? -35.513 -6.010 61.146 1.00 89.62 94 CYS A C 1
ATOM 747 O O . CYS A 1 94 ? -35.000 -6.796 61.949 1.00 89.62 94 CYS A O 1
ATOM 749 N N . PRO A 1 95 ? -35.885 -6.408 59.915 1.00 89.69 95 PRO A N 1
ATOM 750 C CA . PRO A 1 95 ? -35.833 -7.808 59.490 1.00 89.69 95 PRO A CA 1
ATOM 751 C C . PRO A 1 95 ? -34.413 -8.402 59.474 1.00 89.69 95 PRO A C 1
ATOM 753 O O . PRO A 1 95 ? -34.267 -9.618 59.431 1.00 89.69 95 PRO A O 1
ATOM 756 N N . GLN A 1 96 ? -33.364 -7.568 59.496 1.00 89.00 96 GLN A N 1
ATOM 757 C CA . GLN A 1 96 ? -31.967 -8.014 59.424 1.00 89.00 96 GLN A CA 1
ATOM 758 C C . GLN A 1 96 ? -31.261 -8.087 60.783 1.00 89.00 96 GLN A C 1
ATOM 760 O O . GLN A 1 96 ? -30.443 -8.977 60.989 1.00 89.00 96 GLN A O 1
ATOM 765 N N . CYS A 1 97 ? -31.538 -7.158 61.702 1.00 88.88 97 CYS A N 1
ATOM 766 C CA . CYS A 1 97 ? -30.830 -7.075 62.986 1.00 88.88 97 CYS A CA 1
ATOM 767 C C . CYS A 1 97 ? -31.736 -7.223 64.212 1.00 88.88 97 CYS A C 1
ATOM 769 O O . CYS A 1 97 ? -31.245 -7.100 65.332 1.00 88.88 97 CYS A O 1
ATOM 771 N N . THR A 1 98 ? -33.042 -7.447 64.015 1.00 89.62 98 THR A N 1
ATOM 772 C CA . THR A 1 98 ? -34.068 -7.604 65.068 1.00 89.62 98 THR A CA 1
ATOM 773 C C . THR A 1 98 ? -34.173 -6.430 66.051 1.00 89.62 98 THR A C 1
ATOM 775 O O . THR A 1 98 ? -34.866 -6.509 67.055 1.00 89.62 98 THR A O 1
ATOM 778 N N . MET A 1 99 ? -33.493 -5.314 65.775 1.00 90.38 99 MET A N 1
ATOM 779 C CA . MET A 1 99 ? -33.578 -4.099 66.583 1.00 90.38 99 MET A CA 1
ATOM 780 C C . MET A 1 99 ? -34.832 -3.300 66.212 1.00 90.38 99 MET A C 1
ATOM 782 O O . MET A 1 99 ? -35.203 -3.296 65.034 1.00 90.38 99 MET A O 1
ATOM 786 N N . PRO A 1 100 ? -35.429 -2.554 67.159 1.00 91.12 100 PRO A N 1
ATOM 787 C CA . PRO A 1 100 ? -36.499 -1.599 66.878 1.00 91.12 100 PRO A CA 1
ATOM 788 C C . PRO A 1 100 ? -36.182 -0.695 65.679 1.00 91.12 100 PRO A C 1
ATOM 790 O O . PRO A 1 100 ? -35.083 -0.135 65.577 1.00 91.12 100 PRO A O 1
ATOM 793 N N . LEU A 1 101 ? -37.136 -0.549 64.758 1.00 90.44 101 LEU A N 1
ATOM 794 C CA . LEU A 1 101 ? -36.953 0.220 63.533 1.00 90.44 101 LEU A CA 1
ATOM 795 C C . LEU A 1 101 ? -36.794 1.700 63.879 1.00 90.44 101 LEU A C 1
ATOM 797 O O . LEU A 1 101 ? -37.673 2.318 64.481 1.00 90.44 101 LEU A O 1
ATOM 801 N N . SER A 1 102 ? -35.665 2.278 63.476 1.00 90.00 102 SER A N 1
ATOM 802 C CA . SER A 1 102 ? -35.425 3.699 63.679 1.00 90.00 102 SER A CA 1
ATOM 803 C C . SER A 1 102 ? -36.108 4.528 62.603 1.00 90.00 102 SER A C 1
ATOM 805 O O . SER A 1 102 ? -35.955 4.252 61.416 1.00 90.00 102 SER A O 1
ATOM 807 N N . VAL A 1 103 ? -36.814 5.563 63.040 1.00 89.38 103 VAL A N 1
ATOM 808 C CA . VAL A 1 103 ? -37.540 6.514 62.199 1.00 89.38 103 VAL A CA 1
ATOM 809 C C . VAL A 1 103 ? -37.128 7.931 62.583 1.00 89.38 103 VAL A C 1
ATOM 811 O O . VAL A 1 103 ? -37.009 8.271 63.761 1.00 89.38 103 VAL A O 1
ATOM 814 N N . ALA A 1 104 ? -36.885 8.766 61.581 1.00 87.94 104 ALA A N 1
ATOM 815 C CA . ALA A 1 104 ? -36.467 10.151 61.752 1.00 87.94 104 ALA A CA 1
ATOM 816 C C . ALA A 1 104 ? -37.638 11.136 61.600 1.00 87.94 104 ALA A C 1
ATOM 818 O O . ALA A 1 104 ? -37.517 12.304 61.969 1.00 87.94 104 ALA A O 1
ATOM 819 N N . THR A 1 105 ? -38.780 10.690 61.059 1.00 91.69 105 THR A N 1
ATOM 820 C CA . THR A 1 105 ? -39.968 11.532 60.839 1.00 91.69 105 THR A CA 1
ATOM 821 C C . THR A 1 105 ? -41.286 10.794 61.050 1.00 91.69 105 THR A C 1
ATOM 823 O O . THR A 1 105 ? -41.368 9.577 60.892 1.00 91.69 105 THR A O 1
ATOM 826 N N . ARG A 1 106 ? -42.365 11.549 61.307 1.00 91.88 106 ARG A N 1
ATOM 827 C CA . ARG A 1 106 ? -43.741 11.015 61.304 1.00 91.88 106 ARG A CA 1
ATOM 828 C C . ARG A 1 106 ? -44.126 10.381 59.960 1.00 91.88 106 ARG A C 1
ATOM 830 O O . ARG A 1 106 ? -44.898 9.427 59.931 1.00 91.88 106 ARG A O 1
ATOM 837 N N . SER A 1 107 ? -43.591 10.893 58.850 1.00 88.31 107 SER A N 1
ATOM 838 C CA . SER A 1 107 ? -43.842 10.347 57.511 1.00 88.31 107 SER A CA 1
ATOM 839 C C . SER A 1 107 ? -43.218 8.964 57.326 1.00 88.31 107 SER A C 1
ATOM 841 O O . SER A 1 107 ? -43.831 8.109 56.700 1.00 88.31 107 SER A O 1
ATOM 843 N N . GLU A 1 108 ? -42.041 8.715 57.903 1.00 87.69 108 GLU A N 1
ATOM 844 C CA . GLU A 1 108 ? -41.421 7.383 57.911 1.00 87.69 108 GLU A CA 1
ATOM 845 C C . GLU A 1 108 ? -42.227 6.391 58.756 1.00 87.69 108 GLU A C 1
ATOM 847 O O . GLU A 1 108 ? -42.419 5.255 58.329 1.00 87.69 108 GLU A O 1
ATOM 852 N N . VAL A 1 109 ? -42.794 6.833 59.888 1.00 88.31 109 VAL A N 1
ATOM 853 C CA . VAL A 1 109 ? -43.741 6.018 60.673 1.00 88.31 109 VAL A CA 1
ATOM 854 C C . VAL A 1 109 ? -44.961 5.648 59.835 1.00 88.31 109 VAL A C 1
ATOM 856 O O . VAL A 1 109 ? -45.324 4.476 59.767 1.00 88.31 109 VAL A O 1
ATOM 859 N N . ALA A 1 110 ? -45.567 6.610 59.136 1.00 86.50 110 ALA A N 1
ATOM 860 C CA . ALA A 1 110 ? -46.677 6.329 58.227 1.00 86.50 110 ALA A CA 1
ATOM 861 C C . ALA A 1 110 ? -46.267 5.392 57.073 1.00 86.50 110 ALA A C 1
ATOM 863 O O . ALA A 1 110 ? -47.041 4.521 56.672 1.00 86.50 110 ALA A O 1
ATOM 864 N N . GLY A 1 111 ? -45.030 5.526 56.586 1.00 82.94 111 GLY A N 1
ATOM 865 C CA . GLY A 1 111 ? -44.429 4.681 55.554 1.00 82.94 111 GLY A CA 1
ATOM 866 C C . GLY A 1 111 ? -44.293 3.207 55.943 1.00 82.94 111 GLY A C 1
ATOM 867 O O . GLY A 1 111 ? -44.284 2.360 55.056 1.00 82.94 111 GLY A O 1
ATOM 868 N N . THR A 1 112 ? -44.286 2.879 57.242 1.00 83.25 112 THR A N 1
ATOM 869 C CA . THR A 1 112 ? -44.317 1.482 57.721 1.00 83.25 112 THR A CA 1
ATOM 870 C C . THR A 1 112 ? -45.646 0.770 57.464 1.00 83.25 112 THR A C 1
ATOM 872 O O . THR A 1 112 ? -45.731 -0.434 57.671 1.00 83.25 112 THR A O 1
ATOM 875 N N . ARG A 1 113 ? -46.698 1.499 57.050 1.00 84.69 113 ARG A N 1
ATOM 876 C CA . ARG A 1 113 ? -48.085 1.022 56.851 1.00 84.69 113 ARG A CA 1
ATOM 877 C C . ARG A 1 113 ? -48.809 0.549 58.117 1.00 84.69 113 ARG A C 1
ATOM 879 O O . ARG A 1 113 ? -50.023 0.369 58.073 1.00 84.69 113 ARG A O 1
ATOM 886 N N . TYR A 1 114 ? -48.109 0.447 59.245 1.00 86.06 114 TYR A N 1
ATOM 887 C CA . TYR A 1 114 ? -48.671 0.060 60.538 1.00 86.06 114 TYR A CA 1
ATOM 888 C C . TYR A 1 114 ? -49.283 1.225 61.329 1.00 86.06 114 TYR A C 1
ATOM 890 O O . TYR A 1 114 ? -49.878 0.994 62.374 1.00 86.06 114 TYR A O 1
ATOM 898 N N . TRP A 1 115 ? -49.174 2.478 60.863 1.00 88.94 115 TRP A N 1
ATOM 899 C CA . TRP A 1 115 ? -49.656 3.668 61.587 1.00 88.94 115 TRP A CA 1
ATOM 900 C C . TRP A 1 115 ? -51.190 3.832 61.569 1.00 88.94 115 TRP A C 1
ATOM 902 O O . TRP A 1 115 ? -51.721 4.787 61.000 1.00 88.94 115 TRP A O 1
ATOM 912 N N . ARG A 1 116 ? -51.911 2.882 62.179 1.00 86.12 116 ARG A N 1
ATOM 913 C CA . ARG A 1 116 ? -53.361 2.905 62.436 1.00 86.12 116 ARG A CA 1
ATOM 914 C C . ARG A 1 116 ? -53.679 2.152 63.727 1.00 86.12 116 ARG A C 1
ATOM 916 O O . ARG A 1 116 ? -53.013 1.166 64.030 1.00 86.12 116 ARG A O 1
ATOM 923 N N . ALA A 1 117 ? -54.705 2.587 64.451 1.00 83.00 117 ALA A N 1
ATOM 924 C CA . ALA A 1 117 ? -55.091 2.018 65.744 1.00 83.00 117 ALA A CA 1
ATOM 925 C C . ALA A 1 117 ? -55.365 0.502 65.701 1.00 83.00 117 ALA A C 1
ATOM 927 O O . ALA A 1 117 ? -55.029 -0.219 66.638 1.00 83.00 117 ALA A O 1
ATOM 928 N N . ASP A 1 118 ? -55.941 0.018 64.600 1.00 83.56 118 ASP A N 1
ATOM 929 C CA . ASP A 1 118 ? -56.315 -1.378 64.364 1.00 83.56 118 ASP A CA 1
ATOM 930 C C . ASP A 1 118 ? -55.175 -2.248 63.807 1.00 83.56 118 ASP A C 1
ATOM 932 O O . ASP A 1 118 ? -55.234 -3.472 63.919 1.00 83.56 118 ASP A O 1
ATOM 936 N N . LEU A 1 119 ? -54.140 -1.635 63.221 1.00 85.19 119 LEU A N 1
ATOM 937 C CA . LEU A 1 119 ? -53.051 -2.338 62.528 1.00 85.19 119 LEU A CA 1
ATOM 938 C C . LEU A 1 119 ? -51.695 -2.247 63.232 1.00 85.19 119 LEU A C 1
ATOM 940 O O . LEU A 1 119 ? -50.798 -3.019 62.889 1.00 85.19 119 LEU A O 1
ATOM 944 N N . PHE A 1 120 ? -51.509 -1.317 64.173 1.00 88.12 120 PHE A N 1
ATOM 945 C CA . PHE A 1 120 ? -50.214 -1.146 64.825 1.00 88.12 120 PHE A CA 1
ATOM 946 C C . PHE A 1 120 ? -49.903 -2.366 65.706 1.00 88.12 120 PHE A C 1
ATOM 948 O O . PHE A 1 120 ? -50.663 -2.668 66.635 1.00 88.12 120 PHE A O 1
ATOM 955 N N . PRO A 1 121 ? -48.801 -3.088 65.446 1.00 87.19 121 PRO A N 1
ATOM 956 C CA . PRO A 1 121 ? -48.524 -4.332 66.140 1.00 87.19 121 PRO A CA 1
ATOM 957 C C . PRO A 1 121 ? -48.192 -4.055 67.610 1.00 87.19 121 PRO A C 1
ATOM 959 O O . PRO A 1 121 ? -47.380 -3.188 67.928 1.00 87.19 121 PRO A O 1
ATOM 962 N N . ARG A 1 122 ? -48.828 -4.795 68.525 1.00 85.75 122 ARG A N 1
ATOM 963 C CA . ARG A 1 122 ? -48.523 -4.756 69.973 1.00 85.75 122 ARG A CA 1
ATOM 964 C C . ARG A 1 122 ? -47.504 -5.811 70.398 1.00 85.75 122 ARG A C 1
ATOM 966 O O . ARG A 1 122 ? -46.991 -5.772 71.509 1.00 85.75 122 ARG A O 1
ATOM 973 N N . THR A 1 123 ? -47.226 -6.755 69.513 1.00 85.75 123 THR A N 1
ATOM 974 C CA . THR A 1 123 ? -46.159 -7.747 69.633 1.00 85.75 123 THR A CA 1
ATOM 975 C C . THR A 1 123 ? -45.107 -7.460 68.566 1.00 85.75 123 THR A C 1
ATOM 977 O O . THR A 1 123 ? -45.472 -6.891 67.541 1.00 85.75 123 THR A O 1
ATOM 980 N N . PRO A 1 124 ? -43.841 -7.857 68.751 1.00 87.88 124 PRO A N 1
ATOM 981 C CA . PRO A 1 124 ? -42.811 -7.653 67.739 1.00 87.88 124 PRO A CA 1
ATOM 982 C C . PRO A 1 124 ? -43.179 -8.254 66.373 1.00 87.88 124 PRO A C 1
ATOM 984 O O . PRO A 1 124 ? -43.565 -9.422 66.289 1.00 87.88 124 PRO A O 1
ATOM 987 N N . VAL A 1 125 ? -43.073 -7.454 65.308 1.00 91.06 125 VAL A N 1
ATOM 988 C CA . VAL A 1 125 ? -43.302 -7.857 63.909 1.00 91.06 125 VAL A CA 1
ATOM 989 C C . VAL A 1 125 ? -42.171 -7.301 63.033 1.00 91.06 125 VAL A C 1
ATOM 991 O O . VAL A 1 125 ? -41.775 -6.149 63.225 1.00 91.06 125 VAL A O 1
ATOM 994 N N . PRO A 1 126 ? -41.646 -8.065 62.055 1.00 88.19 126 PRO A N 1
ATOM 995 C CA . PRO A 1 126 ? -40.629 -7.562 61.135 1.00 88.19 126 PRO A CA 1
ATOM 996 C C . PRO A 1 126 ? -41.181 -6.472 60.198 1.00 88.19 126 PRO A C 1
ATOM 998 O O . PRO A 1 126 ? -42.271 -6.596 59.634 1.00 88.19 126 PRO A O 1
ATOM 1001 N N . ALA A 1 127 ? -40.406 -5.407 60.000 1.00 86.75 127 ALA A N 1
ATOM 1002 C CA . ALA A 1 127 ? -40.675 -4.363 59.015 1.00 86.75 127 ALA A CA 1
ATOM 1003 C C . ALA A 1 127 ? -40.490 -4.867 57.569 1.00 86.75 127 ALA A C 1
ATOM 1005 O O . ALA A 1 127 ? -39.717 -5.791 57.321 1.00 86.75 127 ALA A O 1
ATOM 1006 N N . GLU A 1 128 ? -41.133 -4.204 56.598 1.00 85.06 128 GLU A N 1
ATOM 1007 C CA . GLU A 1 128 ? -40.942 -4.496 55.162 1.00 85.06 128 GLU A CA 1
ATOM 1008 C C . GLU A 1 128 ? -39.525 -4.133 54.662 1.00 85.06 128 GLU A C 1
ATOM 1010 O O . GLU A 1 128 ? -39.042 -4.719 53.695 1.00 85.06 128 GLU A O 1
ATOM 1015 N N . VAL A 1 129 ? -38.852 -3.168 55.305 1.00 83.00 129 VAL A N 1
ATOM 1016 C CA . VAL A 1 129 ? -37.558 -2.609 54.872 1.00 83.00 129 VAL A CA 1
ATOM 1017 C C . VAL A 1 129 ? -36.550 -2.646 56.034 1.00 83.00 129 VAL A C 1
ATOM 1019 O O . VAL A 1 129 ? -36.951 -2.437 57.183 1.00 83.00 129 VAL A O 1
ATOM 1022 N N . PRO A 1 130 ? -35.247 -2.897 55.782 1.00 85.31 130 PRO A N 1
ATOM 1023 C CA . PRO A 1 130 ? -34.209 -2.808 56.809 1.00 85.31 130 PRO A CA 1
ATOM 1024 C C . PRO A 1 130 ? -34.100 -1.405 57.425 1.00 85.31 130 PRO A C 1
ATOM 1026 O O . PRO A 1 130 ? -34.459 -0.403 56.807 1.00 85.31 130 PRO A O 1
ATOM 1029 N N . CYS A 1 131 ? -33.566 -1.314 58.644 1.00 84.12 131 CYS A N 1
ATOM 1030 C CA . CYS A 1 131 ? -33.319 -0.023 59.284 1.00 84.12 131 CYS A CA 1
ATOM 1031 C C . CYS A 1 131 ? -32.214 0.772 58.565 1.00 84.12 131 CYS A C 1
ATOM 1033 O O . CYS A 1 131 ? -31.371 0.203 57.871 1.00 84.12 131 CYS A O 1
ATOM 1035 N N . ALA A 1 132 ? -32.186 2.092 58.780 1.00 81.75 132 ALA A N 1
ATOM 1036 C CA . ALA A 1 132 ? -31.206 2.992 58.165 1.00 81.75 132 ALA A CA 1
ATOM 1037 C C . ALA A 1 132 ? -29.747 2.550 58.393 1.00 81.75 132 ALA A C 1
ATOM 1039 O O . ALA A 1 132 ? -28.940 2.625 57.470 1.00 81.75 132 ALA A O 1
ATOM 1040 N N . ASP A 1 133 ? -29.432 2.024 59.582 1.00 83.12 133 ASP A N 1
ATOM 1041 C CA . ASP A 1 133 ? -28.091 1.527 59.913 1.00 83.12 133 ASP A CA 1
ATOM 1042 C C . ASP A 1 133 ? -27.724 0.294 59.063 1.00 83.12 133 ASP A C 1
ATOM 1044 O O . ASP A 1 133 ? -26.629 0.217 58.510 1.00 83.12 133 ASP A O 1
ATOM 1048 N N . CYS A 1 134 ? -28.653 -0.650 58.886 1.00 83.50 134 CYS A N 1
ATOM 1049 C CA . CYS A 1 134 ? -28.464 -1.826 58.034 1.00 83.50 134 CYS A CA 1
ATOM 1050 C C . CYS A 1 134 ? -28.374 -1.473 56.537 1.00 83.50 134 CYS A C 1
ATOM 1052 O O . CYS A 1 134 ? -27.547 -2.036 55.813 1.00 83.50 134 CYS A O 1
ATOM 1054 N N . CYS A 1 135 ? -29.174 -0.508 56.073 1.00 85.12 135 CYS A N 1
ATOM 1055 C CA . CYS A 1 135 ? -29.071 0.030 54.715 1.00 85.12 135 CYS A CA 1
ATOM 1056 C C . CYS A 1 135 ? -27.706 0.697 54.478 1.00 85.12 135 CYS A C 1
ATOM 1058 O O . CYS A 1 135 ? -27.074 0.437 53.457 1.00 85.12 135 CYS A O 1
ATOM 1060 N N . ALA A 1 136 ? -27.215 1.492 55.434 1.00 85.19 136 ALA A N 1
ATOM 1061 C CA . ALA A 1 136 ? -25.911 2.147 55.343 1.00 85.19 136 ALA A CA 1
ATOM 1062 C C . ALA A 1 136 ? -24.748 1.141 55.302 1.00 85.19 136 ALA A C 1
ATOM 1064 O O . ALA A 1 136 ? -23.821 1.315 54.515 1.00 85.19 136 ALA A O 1
ATOM 1065 N N . VAL A 1 137 ? -24.809 0.063 56.094 1.00 85.38 137 VAL A N 1
ATOM 1066 C CA . VAL A 1 137 ? -23.809 -1.022 56.059 1.00 85.38 137 VAL A CA 1
ATOM 1067 C C . VAL A 1 137 ? -23.806 -1.735 54.704 1.00 85.38 137 VAL A C 1
ATOM 1069 O O . VAL A 1 137 ? -22.738 -2.010 54.162 1.00 85.38 137 VAL A O 1
ATOM 1072 N N . THR A 1 138 ? -24.984 -2.001 54.134 1.00 85.25 138 THR A N 1
ATOM 1073 C CA . THR A 1 138 ? -25.108 -2.677 52.832 1.00 85.25 138 THR A CA 1
ATOM 1074 C C . THR A 1 138 ? -24.588 -1.800 51.687 1.00 85.25 138 THR A C 1
ATOM 1076 O O . THR A 1 138 ? -23.861 -2.284 50.821 1.00 85.25 138 THR A O 1
ATOM 1079 N N . GLU A 1 139 ? -24.902 -0.502 51.695 1.00 84.94 139 GLU A N 1
ATOM 1080 C CA . GLU A 1 139 ? -24.407 0.446 50.689 1.00 84.94 139 GLU A CA 1
ATOM 1081 C C . GLU A 1 139 ? -22.890 0.651 50.796 1.00 84.94 139 GLU A C 1
ATOM 1083 O O . GLU A 1 139 ? -22.191 0.636 49.784 1.00 84.94 139 GLU A O 1
ATOM 1088 N N . ALA A 1 140 ? -22.353 0.752 52.018 1.00 86.19 140 ALA A N 1
ATOM 1089 C CA . ALA A 1 140 ? -20.912 0.834 52.242 1.00 86.19 140 ALA A CA 1
ATOM 1090 C C . ALA A 1 140 ? -20.182 -0.434 51.763 1.00 86.19 140 ALA A C 1
ATOM 1092 O O . ALA A 1 140 ? -19.114 -0.331 51.161 1.00 86.19 140 ALA A O 1
ATOM 1093 N N . ALA A 1 141 ? -20.762 -1.623 51.975 1.00 86.00 141 ALA A N 1
ATOM 1094 C CA . ALA A 1 141 ? -20.216 -2.878 51.458 1.00 86.00 141 ALA A CA 1
ATOM 1095 C C . ALA A 1 141 ? -20.216 -2.906 49.920 1.00 86.00 141 ALA A C 1
ATOM 1097 O O . ALA A 1 141 ? -19.203 -3.254 49.318 1.00 86.00 141 ALA A O 1
ATOM 1098 N N . ARG A 1 142 ? -21.303 -2.455 49.281 1.00 86.69 142 ARG A N 1
ATOM 1099 C CA . ARG A 1 142 ? -21.406 -2.355 47.817 1.00 86.69 142 ARG A CA 1
ATOM 1100 C C . ARG A 1 142 ? -20.407 -1.356 47.229 1.00 86.69 142 ARG A C 1
ATOM 1102 O O . ARG A 1 142 ? -19.790 -1.632 46.205 1.00 86.69 142 ARG A O 1
ATOM 1109 N N . GLN A 1 143 ? -20.222 -0.204 47.869 1.00 86.94 143 GLN A N 1
ATOM 1110 C CA . GLN A 1 143 ? -19.227 0.788 47.452 1.00 86.94 143 GLN A CA 1
ATOM 1111 C C . GLN A 1 143 ? -17.795 0.280 47.646 1.00 86.94 143 GLN A C 1
ATOM 1113 O O . GLN A 1 143 ? -16.950 0.508 46.778 1.00 86.94 143 GLN A O 1
ATOM 1118 N N . ALA A 1 144 ? -17.518 -0.439 48.737 1.00 89.06 144 ALA A N 1
ATOM 1119 C CA . ALA A 1 144 ? -16.222 -1.075 48.953 1.00 89.06 144 ALA A CA 1
ATOM 1120 C C . ALA A 1 144 ? -15.935 -2.137 47.881 1.00 89.06 144 ALA A C 1
ATOM 1122 O O . ALA A 1 144 ? -14.838 -2.154 47.329 1.00 89.06 144 ALA A O 1
ATOM 1123 N N . GLU A 1 145 ? -16.931 -2.952 47.525 1.00 89.00 145 GLU A N 1
ATOM 1124 C CA . GLU A 1 145 ? -16.823 -3.952 46.461 1.00 89.00 145 GLU A CA 1
ATOM 1125 C C . GLU A 1 145 ? -16.579 -3.306 45.090 1.00 89.00 145 GLU A C 1
ATOM 1127 O O . GLU A 1 145 ? -15.650 -3.697 44.389 1.00 89.00 145 GLU A O 1
ATOM 1132 N N . LEU A 1 146 ? -17.328 -2.256 44.730 1.00 90.25 146 LEU A N 1
ATOM 1133 C CA . LEU A 1 146 ? -17.099 -1.498 43.491 1.00 90.25 146 LEU A CA 1
ATOM 1134 C C . LEU A 1 146 ? -15.704 -0.864 43.451 1.00 90.25 146 LEU A C 1
ATOM 1136 O O . LEU A 1 146 ? -15.047 -0.869 42.412 1.00 90.25 146 LEU A O 1
ATOM 1140 N N . THR A 1 147 ? -15.231 -0.328 44.578 1.00 89.44 147 THR A N 1
ATOM 1141 C CA . THR A 1 147 ? -13.883 0.251 44.669 1.00 89.44 147 THR A CA 1
ATOM 1142 C C . THR A 1 147 ? -12.817 -0.827 44.499 1.00 89.44 147 THR A C 1
ATOM 1144 O O . THR A 1 147 ? -11.855 -0.621 43.765 1.00 89.44 147 THR A O 1
ATOM 1147 N N . GLN A 1 148 ? -13.008 -1.993 45.119 1.00 89.88 148 GLN A N 1
ATOM 1148 C CA . GLN A 1 148 ? -12.106 -3.131 44.982 1.00 89.88 148 GLN A CA 1
ATOM 1149 C C . GLN A 1 148 ? -12.088 -3.673 43.545 1.00 89.88 148 GLN A C 1
ATOM 1151 O O . GLN A 1 148 ? -11.010 -3.936 43.022 1.00 89.88 148 GLN A O 1
ATOM 1156 N N . GLN A 1 149 ? -13.245 -3.784 42.885 1.00 90.12 149 GLN A N 1
ATOM 1157 C CA . GLN A 1 149 ? -13.340 -4.201 41.481 1.00 90.12 149 GLN A CA 1
ATOM 1158 C C . GLN A 1 149 ? -12.651 -3.200 40.543 1.00 90.12 149 GLN A C 1
ATOM 1160 O O . GLN A 1 149 ? -11.910 -3.603 39.648 1.00 90.12 149 GLN A O 1
ATOM 1165 N N . ASN A 1 150 ? -12.839 -1.896 40.768 1.00 91.12 150 ASN A N 1
ATOM 1166 C CA . ASN A 1 150 ? -12.185 -0.855 39.972 1.00 91.12 150 ASN A CA 1
ATOM 1167 C C . ASN A 1 150 ? -10.663 -0.855 40.160 1.00 91.12 150 ASN A C 1
ATOM 1169 O O . ASN A 1 150 ? -9.930 -0.722 39.183 1.00 91.12 150 ASN A O 1
ATOM 1173 N N . GLU A 1 151 ? -10.184 -1.034 41.392 1.00 92.62 151 GLU A N 1
ATOM 1174 C CA . GLU A 1 151 ? -8.752 -1.125 41.689 1.00 92.62 151 GLU A CA 1
ATOM 1175 C C . GLU A 1 151 ? -8.132 -2.389 41.075 1.00 92.62 151 GLU A C 1
ATOM 1177 O O . GLU A 1 151 ? -7.075 -2.315 40.456 1.00 92.62 151 GLU A O 1
ATOM 1182 N N . GLN A 1 152 ? -8.815 -3.537 41.158 1.00 91.50 152 GLN A N 1
ATOM 1183 C CA . GLN A 1 152 ? -8.376 -4.775 40.505 1.00 91.50 152 GLN A CA 1
ATOM 1184 C C . GLN A 1 152 ? -8.285 -4.618 38.987 1.00 91.50 152 GLN A C 1
ATOM 1186 O O . GLN A 1 152 ? -7.277 -5.004 38.397 1.00 91.50 152 GLN A O 1
ATOM 1191 N N . ARG A 1 153 ? -9.299 -4.009 38.360 1.00 90.00 153 ARG A N 1
ATOM 1192 C CA . ARG A 1 153 ? -9.302 -3.741 36.919 1.00 90.00 153 ARG A CA 1
ATOM 1193 C C . ARG A 1 153 ? -8.164 -2.805 36.524 1.00 90.00 153 ARG A C 1
ATOM 1195 O O . ARG A 1 153 ? -7.456 -3.080 35.565 1.00 90.00 153 ARG A O 1
ATOM 1202 N N . ARG A 1 154 ? -7.926 -1.750 37.305 1.00 91.94 154 ARG A N 1
ATOM 1203 C CA . ARG A 1 154 ? -6.810 -0.829 37.076 1.00 91.94 154 ARG A CA 1
ATOM 1204 C C . ARG A 1 154 ? -5.454 -1.532 37.188 1.00 91.94 154 ARG A C 1
ATOM 1206 O O . ARG A 1 154 ? -4.602 -1.327 36.335 1.00 91.94 154 ARG A O 1
ATOM 1213 N N . GLN A 1 155 ? -5.262 -2.384 38.194 1.00 92.00 155 GLN A N 1
ATOM 1214 C CA . GLN A 1 155 ? -4.029 -3.162 38.359 1.00 92.00 155 GLN A CA 1
ATOM 1215 C C . GLN A 1 155 ? -3.834 -4.208 37.251 1.00 92.00 155 GLN A C 1
ATOM 1217 O O . GLN A 1 155 ? -2.700 -4.544 36.913 1.00 92.00 155 GLN A O 1
ATOM 1222 N N . GLN A 1 156 ? -4.915 -4.763 36.699 1.00 90.88 156 GLN A N 1
ATOM 1223 C CA . GLN A 1 156 ? -4.859 -5.614 35.504 1.00 90.88 156 GLN A CA 1
ATOM 1224 C C . GLN A 1 156 ? -4.460 -4.797 34.271 1.00 90.88 156 GLN A C 1
ATOM 1226 O O . GLN A 1 156 ? -3.506 -5.161 33.589 1.00 90.88 156 GLN A O 1
ATOM 1231 N N . ASP A 1 157 ? -5.108 -3.656 34.032 1.00 90.56 157 ASP A N 1
ATOM 1232 C CA . ASP A 1 157 ? -4.804 -2.780 32.897 1.00 90.56 157 ASP A CA 1
ATOM 1233 C C . ASP A 1 157 ? -3.351 -2.267 32.953 1.00 90.56 157 ASP A C 1
ATOM 1235 O O . ASP A 1 157 ? -2.647 -2.300 31.946 1.00 90.56 157 ASP A O 1
ATOM 1239 N N . GLU A 1 158 ? -2.850 -1.869 34.129 1.00 92.00 158 GLU A N 1
ATOM 1240 C CA . GLU A 1 158 ? -1.453 -1.446 34.323 1.00 92.00 158 GLU A CA 1
ATOM 1241 C C . GLU A 1 158 ? -0.452 -2.580 34.020 1.00 92.00 158 GLU A C 1
ATOM 1243 O O . GLU A 1 158 ? 0.576 -2.338 33.382 1.00 92.00 158 GLU A O 1
ATOM 1248 N N . ARG A 1 159 ? -0.763 -3.828 34.410 1.00 91.38 159 ARG A N 1
ATOM 1249 C CA . ARG A 1 159 ? 0.057 -5.009 34.070 1.00 91.38 159 ARG A CA 1
ATOM 1250 C C . ARG A 1 159 ? 0.061 -5.285 32.569 1.00 91.38 159 ARG A C 1
ATOM 1252 O O . ARG A 1 159 ? 1.132 -5.454 31.990 1.00 91.38 159 ARG A O 1
ATOM 1259 N N . ARG A 1 160 ? -1.109 -5.239 31.929 1.00 92.75 160 ARG A N 1
ATOM 1260 C CA . ARG A 1 160 ? -1.255 -5.415 30.477 1.00 92.75 160 ARG A CA 1
ATOM 1261 C C . ARG A 1 160 ? -0.492 -4.359 29.690 1.00 92.75 160 ARG A C 1
ATOM 1263 O O . ARG A 1 160 ? 0.204 -4.699 28.740 1.00 92.75 160 ARG A O 1
ATOM 1270 N N . VAL A 1 161 ? -0.557 -3.091 30.108 1.00 91.19 161 VAL A N 1
ATOM 1271 C CA . VAL A 1 161 ? 0.229 -2.002 29.502 1.00 91.19 161 VAL A CA 1
ATOM 1272 C C . VAL A 1 161 ? 1.727 -2.287 29.612 1.00 91.19 161 VAL A C 1
ATOM 1274 O O . VAL A 1 161 ? 2.452 -2.125 28.627 1.00 91.19 161 VAL A O 1
ATOM 1277 N N . ALA A 1 162 ? 2.202 -2.727 30.782 1.00 90.00 162 ALA A N 1
ATOM 1278 C CA . ALA A 1 162 ? 3.614 -3.036 30.989 1.00 90.00 162 ALA A CA 1
ATOM 1279 C C . ALA A 1 162 ? 4.083 -4.207 30.111 1.00 90.00 162 ALA A C 1
ATOM 1281 O O . ALA A 1 162 ? 5.101 -4.081 29.427 1.00 90.00 162 ALA A O 1
ATOM 1282 N N . HIS A 1 163 ? 3.324 -5.307 30.072 1.00 91.06 163 HIS A N 1
ATOM 1283 C CA . HIS A 1 163 ? 3.649 -6.473 29.249 1.00 91.06 163 HIS A CA 1
ATOM 1284 C C . HIS A 1 163 ? 3.587 -6.154 27.752 1.00 91.06 163 HIS A C 1
ATOM 1286 O O . HIS A 1 163 ? 4.520 -6.492 27.030 1.00 91.06 163 HIS A O 1
ATOM 1292 N N . ALA A 1 164 ? 2.565 -5.428 27.284 1.00 90.19 164 ALA A N 1
ATOM 1293 C CA . ALA A 1 164 ? 2.473 -4.995 25.889 1.00 90.19 164 ALA A CA 1
ATOM 1294 C C . ALA A 1 164 ? 3.645 -4.089 25.485 1.00 90.19 164 ALA A C 1
ATOM 1296 O O . ALA A 1 164 ? 4.265 -4.296 24.444 1.00 90.19 164 ALA A O 1
ATOM 1297 N N . SER A 1 165 ? 4.018 -3.130 26.339 1.00 88.12 165 SER A N 1
ATOM 1298 C CA . SER A 1 165 ? 5.169 -2.251 26.087 1.00 88.12 165 SER A CA 1
ATOM 1299 C C . SER A 1 165 ? 6.483 -3.031 26.023 1.00 88.12 165 SER A C 1
ATOM 1301 O O . SER A 1 165 ? 7.309 -2.786 25.143 1.00 88.12 165 SER A O 1
ATOM 1303 N N . GLN A 1 166 ? 6.674 -3.990 26.933 1.00 88.81 166 GLN A N 1
ATOM 1304 C CA . GLN A 1 166 ? 7.848 -4.860 26.940 1.00 88.81 166 GLN A CA 1
ATOM 1305 C C . GLN A 1 166 ? 7.892 -5.761 25.701 1.00 88.81 166 GLN A C 1
ATOM 1307 O O . GLN A 1 166 ? 8.952 -5.919 25.096 1.00 88.81 166 GLN A O 1
ATOM 1312 N N . TRP A 1 167 ? 6.749 -6.317 25.302 1.00 89.19 167 TRP A N 1
ATOM 1313 C CA . TRP A 1 167 ? 6.614 -7.165 24.124 1.00 89.19 167 TRP A CA 1
ATOM 1314 C C . TRP A 1 167 ? 6.960 -6.394 22.842 1.00 89.19 167 TRP A C 1
ATOM 1316 O O . TRP A 1 167 ? 7.786 -6.859 22.055 1.00 89.19 167 TRP A O 1
ATOM 1326 N N . VAL A 1 168 ? 6.437 -5.172 22.673 1.00 87.62 168 VAL A N 1
ATOM 1327 C CA . VAL A 1 168 ? 6.767 -4.284 21.540 1.00 87.62 168 VAL A CA 1
ATOM 1328 C C . VAL A 1 168 ? 8.258 -3.932 21.528 1.00 87.62 168 VAL A C 1
ATOM 1330 O O . VAL A 1 168 ? 8.912 -4.011 20.487 1.00 87.62 168 VAL A O 1
ATOM 1333 N N . ALA A 1 169 ? 8.830 -3.588 22.686 1.00 83.88 169 ALA A N 1
ATOM 1334 C CA . ALA A 1 169 ? 10.254 -3.279 22.797 1.00 83.88 169 ALA A CA 1
ATOM 1335 C C . ALA A 1 169 ? 11.147 -4.483 22.445 1.00 83.88 169 ALA A C 1
ATOM 1337 O O . ALA A 1 169 ? 12.185 -4.304 21.811 1.00 83.88 169 ALA A O 1
ATOM 1338 N N . GLY A 1 170 ? 10.732 -5.700 22.811 1.00 82.81 170 GLY A N 1
ATOM 1339 C CA . GLY A 1 170 ? 11.444 -6.936 22.478 1.00 82.81 170 GLY A CA 1
ATOM 1340 C C . GLY A 1 170 ? 11.482 -7.239 20.978 1.00 82.81 170 GLY A C 1
ATOM 1341 O O . GLY A 1 170 ? 12.480 -7.754 20.485 1.00 82.81 170 GLY A O 1
ATOM 1342 N N . HIS A 1 171 ? 10.440 -6.872 20.228 1.00 79.62 171 HIS A N 1
ATOM 1343 C CA . HIS A 1 171 ? 10.412 -7.080 18.775 1.00 79.62 171 HIS A CA 1
ATOM 1344 C C . HIS A 1 171 ? 11.339 -6.122 18.021 1.00 79.62 171 HIS A C 1
ATOM 1346 O O . HIS A 1 171 ? 11.893 -6.494 16.992 1.00 79.62 171 HIS A O 1
ATOM 1352 N N . ARG A 1 172 ? 11.567 -4.913 18.550 1.00 71.00 172 ARG A N 1
ATOM 1353 C CA . ARG A 1 172 ? 12.524 -3.952 17.975 1.00 71.00 172 ARG A CA 1
ATOM 1354 C C . ARG A 1 172 ? 13.987 -4.356 18.155 1.00 71.00 172 ARG A C 1
ATOM 1356 O O . ARG A 1 172 ? 14.841 -3.889 17.413 1.00 71.00 172 ARG A O 1
ATOM 1363 N N . SER A 1 173 ? 14.290 -5.158 19.171 1.00 70.69 173 SER A N 1
ATOM 1364 C CA . SER A 1 173 ? 15.647 -5.645 19.445 1.00 70.69 173 SER A CA 1
ATOM 1365 C C . SER A 1 173 ? 15.911 -7.038 18.869 1.00 70.69 173 SER A C 1
ATOM 1367 O O . SER A 1 173 ? 16.981 -7.605 19.101 1.00 70.69 173 SER A O 1
ATOM 1369 N N . ALA A 1 174 ? 14.951 -7.592 18.123 1.00 69.81 174 ALA A N 1
ATOM 1370 C CA . ALA A 1 174 ? 15.112 -8.858 17.431 1.00 69.81 174 ALA A CA 1
ATOM 1371 C C . ALA A 1 174 ? 16.225 -8.765 16.366 1.00 69.81 174 ALA A C 1
ATOM 1373 O O . ALA A 1 174 ? 16.454 -7.694 15.796 1.00 69.81 174 ALA A O 1
ATOM 1374 N N . PRO A 1 175 ? 16.934 -9.875 16.088 1.00 69.88 175 PRO A N 1
ATOM 1375 C CA . PRO A 1 175 ? 17.910 -9.912 15.006 1.00 69.88 175 PRO A CA 1
ATOM 1376 C C . PRO A 1 175 ? 17.242 -9.606 13.652 1.00 69.88 175 PRO A C 1
ATOM 1378 O O . PRO A 1 175 ? 16.030 -9.814 13.518 1.00 69.88 175 PRO A O 1
ATOM 1381 N N . PRO A 1 176 ? 18.020 -9.131 12.660 1.00 70.38 176 PRO A N 1
ATOM 1382 C CA . PRO A 1 176 ? 17.512 -8.844 11.322 1.00 70.38 176 PRO A CA 1
ATOM 1383 C C . PRO A 1 176 ? 16.814 -10.058 10.700 1.00 70.38 176 PRO A C 1
ATOM 1385 O O . PRO A 1 176 ? 17.074 -11.203 11.069 1.00 70.38 176 PRO A O 1
ATOM 1388 N N . ALA A 1 177 ? 15.929 -9.787 9.742 1.00 78.38 177 ALA A N 1
ATOM 1389 C CA . ALA A 1 177 ? 15.248 -10.813 8.969 1.00 78.38 177 ALA A CA 1
ATOM 1390 C C . ALA A 1 177 ? 16.250 -11.699 8.207 1.00 78.38 177 ALA A C 1
ATOM 1392 O O . ALA A 1 177 ? 17.062 -11.203 7.419 1.00 78.38 177 ALA A O 1
ATOM 1393 N N . ASP A 1 178 ? 16.157 -13.012 8.415 1.00 73.56 178 ASP A N 1
ATOM 1394 C CA . ASP A 1 178 ? 16.996 -13.991 7.718 1.00 73.56 178 ASP A CA 1
ATOM 1395 C C . ASP A 1 178 ? 16.369 -14.434 6.385 1.00 73.56 178 ASP A C 1
ATOM 1397 O O . ASP A 1 178 ? 17.091 -14.621 5.404 1.00 73.56 178 ASP A O 1
ATOM 1401 N N . ASP A 1 179 ? 15.034 -14.503 6.316 1.00 87.00 179 ASP A N 1
ATOM 1402 C CA . ASP A 1 179 ? 14.295 -15.017 5.160 1.00 87.00 179 ASP A CA 1
ATOM 1403 C C . ASP A 1 179 ? 13.775 -13.904 4.241 1.00 87.00 179 ASP A C 1
ATOM 1405 O O . ASP A 1 179 ? 13.229 -12.887 4.685 1.00 87.00 179 ASP A O 1
ATOM 1409 N N . ALA A 1 180 ? 13.890 -14.123 2.930 1.00 89.62 180 ALA A N 1
ATOM 1410 C CA . ALA A 1 180 ? 13.347 -13.214 1.927 1.00 89.62 180 ALA A CA 1
ATOM 1411 C C . ALA A 1 180 ? 11.801 -13.232 1.933 1.00 89.62 180 ALA A C 1
ATOM 1413 O O . ALA A 1 180 ? 11.197 -14.310 2.022 1.00 89.62 180 ALA A O 1
ATOM 1414 N N . PRO A 1 181 ? 11.136 -12.066 1.843 1.00 93.81 181 PRO A N 1
ATOM 1415 C CA . PRO A 1 181 ? 9.688 -11.999 1.687 1.00 93.81 181 PRO A CA 1
ATOM 1416 C C . PRO A 1 181 ? 9.262 -12.465 0.286 1.00 93.81 181 PRO A C 1
ATOM 1418 O O . PRO A 1 181 ? 10.045 -12.403 -0.658 1.00 93.81 181 PRO A O 1
ATOM 1421 N N . GLU A 1 182 ? 8.026 -12.943 0.148 1.00 95.56 182 GLU A N 1
ATOM 1422 C CA . GLU A 1 182 ? 7.425 -13.243 -1.151 1.00 95.56 182 GLU A CA 1
ATOM 1423 C C . GLU A 1 182 ? 7.307 -11.959 -1.984 1.00 95.56 182 GLU A C 1
ATOM 1425 O O . GLU A 1 182 ? 7.224 -10.866 -1.415 1.00 95.56 182 GLU A O 1
ATOM 1430 N N . PRO A 1 183 ? 7.244 -12.040 -3.325 1.00 96.62 183 PRO A N 1
ATOM 1431 C CA . PRO A 1 183 ? 7.353 -10.855 -4.174 1.00 96.62 183 PRO A CA 1
ATOM 1432 C C . PRO A 1 183 ? 6.345 -9.730 -3.870 1.00 96.62 183 PRO A C 1
ATOM 1434 O O . PRO A 1 183 ? 6.701 -8.553 -3.921 1.00 96.62 183 PRO A O 1
ATOM 1437 N N . LEU A 1 184 ? 5.102 -10.049 -3.485 1.00 96.50 184 LEU A N 1
ATOM 1438 C CA . LEU A 1 184 ? 4.116 -9.026 -3.104 1.00 96.50 184 LEU A CA 1
ATOM 1439 C C . LEU A 1 184 ? 4.470 -8.343 -1.771 1.00 96.50 184 LEU A C 1
ATOM 1441 O O . LEU A 1 184 ? 4.386 -7.116 -1.659 1.00 96.50 184 LEU A O 1
ATOM 1445 N N . ALA A 1 185 ? 4.880 -9.120 -0.767 1.00 96.69 185 ALA A N 1
ATOM 1446 C CA . ALA A 1 185 ? 5.335 -8.612 0.523 1.00 96.69 185 ALA A CA 1
ATOM 1447 C C . ALA A 1 185 ? 6.647 -7.820 0.387 1.00 96.69 185 ALA A C 1
ATOM 1449 O O . ALA A 1 185 ? 6.779 -6.746 0.966 1.00 96.69 185 ALA A O 1
ATOM 1450 N N . ALA A 1 186 ? 7.574 -8.281 -0.452 1.00 96.25 186 ALA A N 1
ATOM 1451 C CA . ALA A 1 186 ? 8.804 -7.593 -0.836 1.00 96.25 186 ALA A CA 1
ATOM 1452 C C . ALA A 1 186 ? 8.528 -6.197 -1.416 1.00 96.25 186 ALA A C 1
ATOM 1454 O O . ALA A 1 186 ? 9.055 -5.195 -0.929 1.00 96.25 186 ALA A O 1
ATOM 1455 N N . LEU A 1 187 ? 7.645 -6.104 -2.414 1.00 97.06 187 LEU A N 1
ATOM 1456 C CA . LEU A 1 187 ? 7.254 -4.817 -2.991 1.00 97.06 187 LEU A CA 1
ATOM 1457 C C . LEU A 1 187 ? 6.520 -3.931 -1.973 1.00 97.06 187 LEU A C 1
ATOM 1459 O O . LEU A 1 187 ? 6.720 -2.717 -1.962 1.00 97.06 187 LEU A O 1
ATOM 1463 N N . THR A 1 188 ? 5.707 -4.529 -1.096 1.00 97.06 188 THR A N 1
ATOM 1464 C CA . THR A 1 188 ? 5.037 -3.821 0.008 1.00 97.06 188 THR A CA 1
ATOM 1465 C C . THR A 1 188 ? 6.057 -3.226 0.974 1.00 97.06 188 THR A C 1
ATOM 1467 O O . THR A 1 188 ? 5.941 -2.058 1.339 1.00 97.06 188 THR A O 1
ATOM 1470 N N . LEU A 1 189 ? 7.095 -3.980 1.333 1.00 95.38 189 LEU A N 1
ATOM 1471 C CA . LEU A 1 189 ? 8.183 -3.510 2.181 1.00 95.38 189 LEU A CA 1
ATOM 1472 C C . LEU A 1 189 ? 8.942 -2.349 1.530 1.00 95.38 189 LEU A C 1
ATOM 1474 O O . LEU A 1 189 ? 9.154 -1.334 2.186 1.00 95.38 189 LEU A O 1
ATOM 1478 N N . LEU A 1 190 ? 9.274 -2.441 0.237 1.00 94.44 190 LEU A N 1
ATOM 1479 C CA . LEU A 1 190 ? 9.881 -1.331 -0.509 1.00 94.44 190 LEU A CA 1
ATOM 1480 C C . LEU A 1 190 ? 8.987 -0.080 -0.505 1.00 94.44 190 LEU A C 1
ATOM 1482 O O . LEU A 1 190 ? 9.478 1.025 -0.271 1.00 94.44 190 LEU A O 1
ATOM 1486 N N . SER A 1 191 ? 7.675 -0.240 -0.715 1.00 95.50 191 SER A N 1
ATOM 1487 C CA . SER A 1 191 ? 6.714 0.866 -0.626 1.00 95.50 191 SER A CA 1
ATOM 1488 C C . SER A 1 191 ? 6.682 1.498 0.769 1.00 95.50 191 SER A C 1
ATOM 1490 O O . SER A 1 191 ? 6.654 2.724 0.878 1.00 95.50 191 SER A O 1
ATOM 1492 N N . ILE A 1 192 ? 6.682 0.686 1.832 1.00 94.69 192 ILE A N 1
ATOM 1493 C CA . ILE A 1 192 ? 6.710 1.164 3.221 1.00 94.69 192 ILE A CA 1
ATOM 1494 C C . ILE A 1 192 ? 7.996 1.945 3.473 1.00 94.69 192 ILE A C 1
ATOM 1496 O O . ILE A 1 192 ? 7.922 3.080 3.933 1.00 94.69 192 ILE A O 1
ATOM 1500 N N . THR A 1 193 ? 9.152 1.383 3.121 1.00 92.12 193 THR A N 1
ATOM 1501 C CA . THR A 1 193 ? 10.454 2.042 3.271 1.00 92.12 193 THR A CA 1
ATOM 1502 C C . THR A 1 193 ? 10.461 3.405 2.581 1.00 92.12 193 THR A C 1
ATOM 1504 O O . THR A 1 193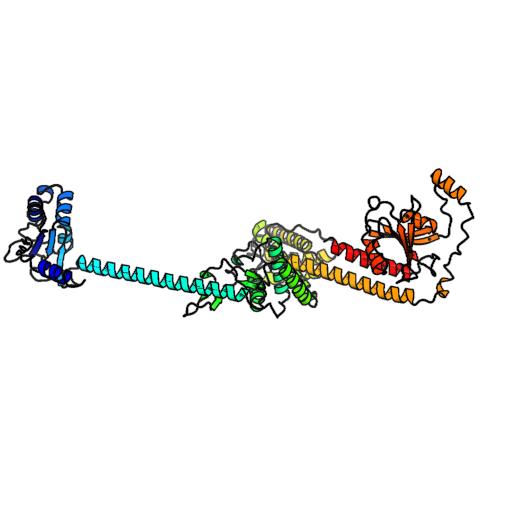 ? 10.777 4.405 3.214 1.00 92.12 193 THR A O 1
ATOM 1507 N N . GLU A 1 194 ? 10.000 3.491 1.331 1.00 91.19 194 GLU A N 1
ATOM 1508 C CA . GLU A 1 194 ? 9.920 4.756 0.590 1.00 91.19 194 GLU A CA 1
ATOM 1509 C C . GLU A 1 194 ? 8.986 5.784 1.256 1.00 91.19 194 GLU A C 1
ATOM 1511 O O . GLU A 1 194 ? 9.302 6.978 1.301 1.00 91.19 194 GLU A O 1
ATOM 1516 N N . ILE A 1 195 ? 7.843 5.342 1.794 1.00 91.94 195 ILE A N 1
ATOM 1517 C CA . ILE A 1 195 ? 6.922 6.206 2.548 1.00 91.94 195 ILE A CA 1
ATOM 1518 C C . ILE A 1 195 ? 7.598 6.740 3.813 1.00 91.94 195 ILE A C 1
ATOM 1520 O O . ILE A 1 195 ? 7.500 7.938 4.095 1.00 91.94 195 ILE A O 1
ATOM 1524 N N . LEU A 1 196 ? 8.274 5.881 4.575 1.00 90.75 196 LEU A N 1
ATOM 1525 C CA . LEU A 1 196 ? 8.938 6.270 5.818 1.00 90.75 196 LEU A CA 1
ATOM 1526 C C . LEU A 1 196 ? 10.087 7.241 5.542 1.00 90.75 196 LEU A C 1
ATOM 1528 O O . LEU A 1 196 ? 10.125 8.305 6.156 1.00 90.75 196 LEU A O 1
ATOM 1532 N N . THR A 1 197 ? 10.942 6.955 4.557 1.00 89.19 197 THR A N 1
ATOM 1533 C CA . THR A 1 197 ? 12.049 7.841 4.166 1.00 89.19 197 THR A CA 1
ATOM 1534 C C . THR A 1 197 ? 11.545 9.215 3.720 1.00 89.19 197 THR A C 1
ATOM 1536 O O . THR A 1 197 ? 12.091 10.234 4.130 1.00 89.19 197 THR A O 1
ATOM 1539 N N . ARG A 1 198 ? 10.461 9.285 2.930 1.00 89.00 198 ARG A N 1
ATOM 1540 C CA . ARG A 1 198 ? 9.895 10.573 2.482 1.00 89.00 198 ARG A CA 1
ATOM 1541 C C . ARG A 1 198 ? 9.204 11.363 3.585 1.00 89.00 198 ARG A C 1
ATOM 1543 O O . ARG A 1 198 ? 9.210 12.590 3.546 1.00 89.00 198 ARG A O 1
ATOM 1550 N N . SER A 1 199 ? 8.534 10.676 4.505 1.00 88.31 199 SER A N 1
ATOM 1551 C CA . SER A 1 199 ? 7.757 11.324 5.566 1.00 88.31 199 SER A CA 1
ATOM 1552 C C . SER A 1 199 ? 8.588 11.659 6.806 1.00 88.31 199 SER A C 1
ATOM 1554 O O . SER A 1 199 ? 8.172 12.503 7.598 1.00 88.31 199 SER A O 1
ATOM 1556 N N . GLY A 1 200 ? 9.747 11.016 6.980 1.00 83.81 200 GLY A N 1
ATOM 1557 C CA . GLY A 1 200 ? 10.558 11.117 8.193 1.00 83.81 200 GLY A CA 1
ATOM 1558 C C . GLY A 1 200 ? 9.880 10.499 9.419 1.00 83.81 200 GLY A C 1
ATOM 1559 O O . GLY A 1 200 ? 10.217 10.848 10.549 1.00 83.81 200 GLY A O 1
ATOM 1560 N N . HIS A 1 201 ? 8.880 9.635 9.219 1.00 85.44 201 HIS A N 1
ATOM 1561 C CA . HIS A 1 201 ? 8.179 8.953 10.301 1.00 85.44 201 HIS A CA 1
ATOM 1562 C C . HIS A 1 201 ? 8.858 7.637 10.681 1.00 85.44 201 HIS A C 1
ATOM 1564 O O . HIS A 1 201 ? 9.426 6.933 9.851 1.00 85.44 201 HIS A O 1
ATOM 1570 N N . ASP A 1 202 ? 8.718 7.271 11.954 1.00 82.19 202 ASP A N 1
ATOM 1571 C CA . ASP A 1 202 ? 9.294 6.051 12.524 1.00 82.19 202 ASP A CA 1
ATOM 1572 C C . ASP A 1 202 ? 8.522 4.767 12.174 1.00 82.19 202 ASP A C 1
ATOM 1574 O O . ASP A 1 202 ? 9.005 3.668 12.450 1.00 82.19 202 ASP A O 1
ATOM 1578 N N . GLY A 1 203 ? 7.322 4.898 11.608 1.00 89.38 203 GLY A N 1
ATOM 1579 C CA . GLY A 1 203 ? 6.438 3.793 11.261 1.00 89.38 203 GLY A CA 1
ATOM 1580 C C . GLY A 1 203 ? 5.176 4.257 10.533 1.00 89.38 203 GLY A C 1
ATOM 1581 O O . GLY A 1 203 ? 4.888 5.452 10.445 1.00 89.38 203 GLY A O 1
ATOM 1582 N N . ILE A 1 204 ? 4.431 3.295 10.000 1.00 92.56 204 ILE A N 1
ATOM 1583 C CA . ILE A 1 204 ? 3.104 3.487 9.421 1.00 92.56 204 ILE A CA 1
ATOM 1584 C C . ILE A 1 204 ? 2.036 3.298 10.503 1.00 92.56 204 ILE A C 1
ATOM 1586 O O . ILE A 1 204 ? 2.202 2.522 11.446 1.00 92.56 204 ILE A O 1
ATOM 1590 N N . GLY A 1 205 ? 0.928 4.027 10.375 1.00 92.50 205 GLY A N 1
ATOM 1591 C CA . GLY A 1 205 ? -0.211 3.880 11.278 1.00 92.50 205 GLY A CA 1
ATOM 1592 C C . GLY A 1 205 ? -0.933 2.530 11.130 1.00 92.50 205 GLY A C 1
ATOM 1593 O O . GLY A 1 205 ? -0.588 1.732 10.255 1.00 92.50 205 GLY A O 1
ATOM 1594 N N . PRO A 1 206 ? -1.964 2.288 11.957 1.00 94.69 206 PRO A N 1
ATOM 1595 C CA . PRO A 1 206 ? -2.830 1.117 11.843 1.00 94.69 206 PRO A CA 1
ATOM 1596 C C . PRO A 1 206 ? -3.449 0.985 10.453 1.00 94.69 206 PRO A C 1
ATOM 1598 O O . PRO A 1 206 ? -3.992 1.966 9.933 1.00 94.69 206 PRO A O 1
ATOM 1601 N N . LEU A 1 207 ? -3.427 -0.219 9.872 1.00 94.44 207 LEU A N 1
ATOM 1602 C CA . LEU A 1 207 ? -3.894 -0.460 8.497 1.00 94.44 207 LEU A CA 1
ATOM 1603 C C . LEU A 1 207 ? -5.347 -0.014 8.283 1.00 94.44 207 LEU A C 1
ATOM 1605 O O . LEU A 1 207 ? -5.676 0.540 7.239 1.00 94.44 207 LEU A O 1
ATOM 1609 N N . ASN A 1 208 ? -6.212 -0.188 9.286 1.00 93.12 208 ASN A N 1
ATOM 1610 C CA . ASN A 1 208 ? -7.619 0.224 9.224 1.00 93.12 208 ASN A CA 1
ATOM 1611 C C . ASN A 1 208 ? -7.841 1.751 9.259 1.00 93.12 208 ASN A C 1
ATOM 1613 O O . ASN A 1 208 ? -8.963 2.205 9.033 1.00 93.12 208 ASN A O 1
ATOM 1617 N N . THR A 1 209 ? -6.800 2.534 9.549 1.00 93.25 209 THR A N 1
ATOM 1618 C CA . THR A 1 209 ? -6.842 4.005 9.567 1.00 93.25 209 THR A CA 1
ATOM 1619 C C . THR A 1 209 ? -6.106 4.649 8.397 1.00 93.25 209 THR A C 1
ATOM 1621 O O . THR A 1 209 ? -6.215 5.864 8.209 1.00 93.25 209 THR A O 1
ATOM 1624 N N . LEU A 1 210 ? -5.358 3.871 7.607 1.00 91.94 210 LEU A N 1
ATOM 1625 C CA . LEU A 1 210 ? -4.600 4.408 6.484 1.00 91.94 210 LEU A CA 1
ATOM 1626 C C . LEU A 1 210 ? -5.549 4.938 5.393 1.00 91.94 210 LEU A C 1
ATOM 1628 O O . LEU A 1 210 ? -6.536 4.285 5.052 1.00 91.94 210 LEU A O 1
ATOM 1632 N N . PRO A 1 211 ? -5.255 6.108 4.791 1.00 90.25 211 PRO A N 1
ATOM 1633 C CA . PRO A 1 211 ? -6.066 6.665 3.707 1.00 90.25 211 PRO A CA 1
ATOM 1634 C C . PRO A 1 211 ? -5.782 6.003 2.346 1.00 90.25 211 PRO A C 1
ATOM 1636 O O . PRO A 1 211 ? -6.291 6.450 1.319 1.00 90.25 211 PRO A O 1
ATOM 1639 N N . TYR A 1 212 ? -4.935 4.977 2.323 1.00 90.50 212 TYR A N 1
ATOM 1640 C CA . TYR A 1 212 ? -4.507 4.241 1.142 1.00 90.50 212 TYR A CA 1
ATOM 1641 C C . TYR A 1 212 ? -4.354 2.758 1.484 1.00 90.50 212 TYR A C 1
ATOM 1643 O O . TYR A 1 212 ? -4.278 2.384 2.651 1.00 90.50 212 TYR A O 1
ATOM 1651 N N . THR A 1 213 ? -4.267 1.933 0.446 1.00 93.00 213 THR A N 1
ATOM 1652 C CA . THR A 1 213 ? -3.964 0.499 0.544 1.00 93.00 213 THR A CA 1
ATOM 1653 C C . THR A 1 213 ? -2.629 0.204 -0.125 1.00 93.00 213 THR A C 1
ATOM 1655 O O . THR A 1 213 ? -2.308 0.832 -1.140 1.00 93.00 213 THR A O 1
ATOM 1658 N N . PHE A 1 214 ? -1.890 -0.792 0.348 1.00 94.88 214 PHE A N 1
ATOM 1659 C CA . PHE A 1 214 ? -0.652 -1.222 -0.307 1.00 94.88 214 PHE A CA 1
ATOM 1660 C C . PHE A 1 214 ? -0.942 -2.059 -1.553 1.00 94.88 214 PHE A C 1
ATOM 1662 O O . PHE A 1 214 ? -0.458 -1.738 -2.637 1.00 94.88 214 PHE A O 1
ATOM 1669 N N . THR A 1 215 ? -1.794 -3.067 -1.400 1.00 93.38 215 THR A N 1
ATOM 1670 C CA . THR A 1 215 ? -2.114 -4.129 -2.368 1.00 93.38 215 THR A CA 1
ATOM 1671 C C . THR 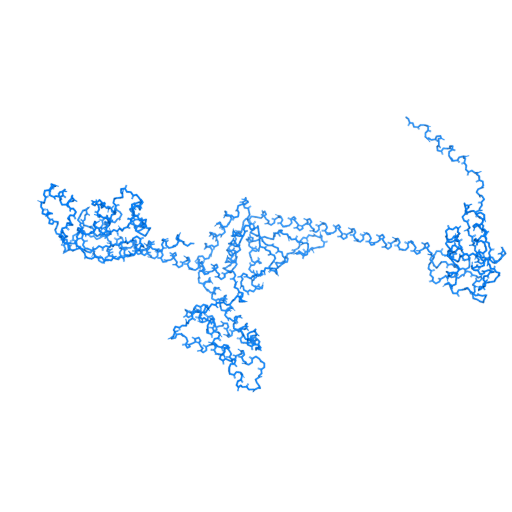A 1 215 ? -3.442 -3.908 -3.099 1.00 93.38 215 THR A C 1
ATOM 1673 O O . THR A 1 215 ? -3.831 -4.703 -3.946 1.00 93.38 215 THR A O 1
ATOM 1676 N N . GLY A 1 216 ? -4.170 -2.836 -2.775 1.00 88.75 216 GLY A N 1
ATOM 1677 C CA . GLY A 1 216 ? -5.487 -2.543 -3.352 1.00 88.75 216 GLY A CA 1
ATOM 1678 C C . GLY A 1 216 ? -6.665 -3.120 -2.573 1.00 88.75 216 GLY A C 1
ATOM 1679 O O . GLY A 1 216 ? -7.810 -2.846 -2.925 1.00 88.75 216 GLY A O 1
ATOM 1680 N N . SER A 1 217 ? -6.413 -3.886 -1.507 1.00 89.81 217 SER A N 1
ATOM 1681 C CA . SER A 1 217 ? -7.459 -4.418 -0.633 1.00 89.81 217 SER A CA 1
ATOM 1682 C C . SER A 1 217 ? -6.978 -4.546 0.812 1.00 89.81 217 SER A C 1
ATOM 1684 O O . SER A 1 217 ? -5.807 -4.811 1.060 1.00 89.81 217 SER A O 1
ATOM 1686 N N . ALA A 1 218 ? -7.896 -4.428 1.775 1.00 92.12 218 ALA A N 1
ATOM 1687 C CA . ALA A 1 218 ? -7.562 -4.609 3.190 1.00 92.12 218 ALA A CA 1
ATOM 1688 C C . ALA A 1 218 ? -7.084 -6.039 3.505 1.00 92.12 218 ALA A C 1
ATOM 1690 O O . ALA A 1 218 ? -6.188 -6.220 4.320 1.00 92.12 218 ALA A O 1
ATOM 1691 N N . ALA A 1 219 ? -7.658 -7.054 2.848 1.00 93.50 219 ALA A N 1
ATOM 1692 C CA . ALA A 1 219 ? -7.259 -8.447 3.042 1.00 93.50 219 ALA A CA 1
ATOM 1693 C C . ALA A 1 219 ? -5.837 -8.714 2.522 1.00 93.50 219 ALA A C 1
ATOM 1695 O O . ALA A 1 219 ? -5.053 -9.363 3.207 1.00 93.50 219 ALA A O 1
ATOM 1696 N N . GLY A 1 220 ? -5.495 -8.175 1.346 1.00 93.81 220 GLY A N 1
ATOM 1697 C CA . GLY A 1 220 ? -4.140 -8.269 0.801 1.00 93.81 220 GLY A CA 1
ATOM 1698 C C . GLY A 1 220 ? -3.117 -7.511 1.648 1.00 93.81 220 GLY A C 1
ATOM 1699 O O . GLY A 1 220 ? -2.025 -8.021 1.876 1.00 93.81 220 GLY A O 1
ATOM 1700 N N . ASP A 1 221 ? -3.488 -6.344 2.184 1.00 96.19 221 ASP A N 1
ATOM 1701 C CA . ASP A 1 221 ? -2.619 -5.573 3.079 1.00 96.19 221 ASP A CA 1
ATOM 1702 C C . ASP A 1 221 ? -2.349 -6.338 4.379 1.00 96.19 221 ASP A C 1
ATOM 1704 O O . ASP A 1 221 ? -1.204 -6.415 4.812 1.00 96.19 221 ASP A O 1
ATOM 1708 N N . ILE A 1 222 ? -3.374 -6.955 4.976 1.00 96.62 222 ILE A N 1
ATOM 1709 C CA . ILE A 1 222 ? -3.205 -7.798 6.167 1.00 96.62 222 ILE A CA 1
ATOM 1710 C C . ILE A 1 222 ? -2.272 -8.973 5.864 1.00 96.62 222 ILE A C 1
ATOM 1712 O O . ILE A 1 222 ? -1.326 -9.169 6.616 1.00 96.62 222 ILE A O 1
ATOM 1716 N N . ALA A 1 223 ? -2.491 -9.702 4.765 1.00 96.88 223 ALA A N 1
ATOM 1717 C CA . ALA A 1 223 ? -1.668 -10.857 4.403 1.00 96.88 223 ALA A CA 1
ATOM 1718 C C . ALA A 1 223 ? -0.195 -10.477 4.162 1.00 96.88 223 ALA A C 1
ATOM 1720 O O . ALA A 1 223 ? 0.708 -11.150 4.654 1.00 96.88 223 ALA A O 1
ATOM 1721 N N . ALA A 1 224 ? 0.060 -9.364 3.465 1.00 96.88 224 ALA A N 1
ATOM 1722 C CA . ALA A 1 224 ? 1.418 -8.883 3.221 1.00 96.88 224 ALA A CA 1
ATOM 1723 C C . ALA A 1 224 ? 2.123 -8.471 4.526 1.00 96.88 224 ALA A C 1
ATOM 1725 O O . ALA A 1 224 ? 3.286 -8.807 4.743 1.00 96.88 224 ALA A O 1
ATOM 1726 N N . ILE A 1 225 ? 1.425 -7.762 5.419 1.00 96.44 225 ILE A N 1
ATOM 1727 C CA . ILE A 1 225 ? 1.980 -7.336 6.711 1.00 96.44 225 ILE A CA 1
ATOM 1728 C C . ILE A 1 225 ? 2.175 -8.526 7.657 1.00 96.44 225 ILE A C 1
ATOM 1730 O O . ILE A 1 225 ? 3.174 -8.567 8.371 1.00 96.44 225 ILE A O 1
ATOM 1734 N N . GLU A 1 226 ? 1.271 -9.504 7.642 1.00 95.81 226 GLU A N 1
ATOM 1735 C CA . GLU A 1 226 ? 1.394 -10.756 8.393 1.00 95.81 226 GLU A CA 1
ATOM 1736 C C . GLU A 1 226 ? 2.666 -11.511 8.006 1.00 95.81 226 GLU A C 1
ATOM 1738 O O . GLU A 1 226 ? 3.443 -11.902 8.876 1.00 95.81 226 GLU A O 1
ATOM 1743 N N . GLU A 1 227 ? 2.927 -11.649 6.706 1.00 95.81 227 GLU A N 1
ATOM 1744 C CA . GLU A 1 227 ? 4.130 -12.307 6.209 1.00 95.81 227 GLU A CA 1
ATOM 1745 C C . GLU A 1 227 ? 5.404 -11.534 6.583 1.00 95.81 227 GLU A C 1
ATOM 1747 O O . GLU A 1 227 ? 6.371 -12.116 7.084 1.00 95.81 227 GLU A O 1
ATOM 1752 N N . LEU A 1 228 ? 5.404 -10.209 6.393 1.00 94.06 228 LEU A N 1
ATOM 1753 C CA . LEU A 1 228 ? 6.532 -9.353 6.764 1.00 94.06 228 LEU A CA 1
ATOM 1754 C C . LEU A 1 228 ? 6.808 -9.387 8.270 1.00 94.06 228 LEU A C 1
ATOM 1756 O O . LEU A 1 228 ? 7.969 -9.346 8.678 1.00 94.06 228 LEU A O 1
ATOM 1760 N N . TYR A 1 229 ? 5.769 -9.487 9.097 1.00 92.31 229 TYR A N 1
ATOM 1761 C CA . TYR A 1 229 ? 5.903 -9.672 10.536 1.00 92.31 229 TYR A CA 1
ATOM 1762 C C . TYR A 1 229 ? 6.472 -11.055 10.876 1.00 92.31 229 TYR A C 1
ATOM 1764 O O . TYR A 1 229 ? 7.453 -11.149 11.615 1.00 92.31 229 TYR A O 1
ATOM 1772 N N . ALA A 1 230 ? 5.926 -12.122 10.286 1.00 91.38 230 ALA A N 1
ATOM 1773 C CA . ALA A 1 230 ? 6.390 -13.493 10.502 1.00 91.38 230 ALA A CA 1
ATOM 1774 C C . ALA A 1 230 ? 7.874 -13.671 10.129 1.00 91.38 230 ALA A C 1
ATOM 1776 O O . ALA A 1 230 ? 8.619 -14.347 10.840 1.00 91.38 230 ALA A O 1
ATOM 1777 N N . LYS A 1 231 ? 8.320 -13.000 9.059 1.00 91.12 231 LYS A N 1
ATOM 1778 C CA . LYS A 1 231 ? 9.716 -12.977 8.591 1.00 91.12 231 LYS A CA 1
ATOM 1779 C C . LYS A 1 231 ? 10.583 -11.897 9.255 1.00 91.12 231 LYS A C 1
ATOM 1781 O O . LYS A 1 231 ? 11.751 -11.764 8.904 1.00 91.12 231 LYS A O 1
ATOM 1786 N N . ARG A 1 232 ? 10.053 -11.155 10.237 1.00 89.50 232 ARG A N 1
ATOM 1787 C CA . ARG A 1 232 ? 10.757 -10.117 11.023 1.00 89.50 232 ARG A CA 1
ATOM 1788 C C . ARG A 1 232 ? 11.275 -8.924 10.215 1.00 89.50 232 ARG A C 1
ATOM 1790 O O . ARG A 1 232 ? 12.237 -8.275 10.614 1.00 89.50 232 ARG A O 1
ATOM 1797 N N . TRP A 1 233 ? 10.633 -8.601 9.099 1.00 89.56 233 TRP A N 1
ATOM 1798 C CA . TRP A 1 233 ? 10.878 -7.351 8.373 1.00 89.56 233 TRP A CA 1
ATOM 1799 C C . TRP A 1 233 ? 10.168 -6.168 9.029 1.00 89.56 233 TRP A C 1
ATOM 1801 O O . TRP A 1 233 ? 10.712 -5.063 9.085 1.00 89.56 233 TRP A O 1
ATOM 1811 N N . LEU A 1 234 ? 8.970 -6.412 9.563 1.00 91.12 234 LEU A N 1
ATOM 1812 C CA . LEU A 1 234 ? 8.179 -5.427 10.292 1.00 91.12 234 LEU A CA 1
ATOM 1813 C C . LEU A 1 234 ? 7.969 -5.852 11.743 1.00 91.12 234 LEU A C 1
ATOM 1815 O O . LEU A 1 234 ? 7.893 -7.036 12.064 1.00 91.12 234 LEU A O 1
ATOM 1819 N N . ALA A 1 235 ? 7.845 -4.861 12.616 1.00 90.50 235 ALA A N 1
ATOM 1820 C CA . ALA A 1 235 ? 7.511 -5.030 14.017 1.00 90.50 235 ALA A CA 1
ATOM 1821 C C . ALA A 1 235 ? 6.405 -4.041 14.417 1.00 90.50 235 ALA A C 1
ATOM 1823 O O . ALA A 1 235 ? 6.390 -2.904 13.927 1.00 90.50 235 ALA A O 1
ATOM 1824 N N . PRO A 1 236 ? 5.502 -4.427 15.332 1.00 91.06 236 PRO A N 1
ATOM 1825 C CA . PRO A 1 236 ? 4.559 -3.493 15.931 1.00 91.06 236 PRO A CA 1
ATOM 1826 C C . PRO A 1 236 ? 5.281 -2.321 16.608 1.00 91.06 236 PRO A C 1
ATOM 1828 O O . PRO A 1 236 ? 6.374 -2.477 17.157 1.00 91.06 236 PRO A O 1
ATOM 1831 N N . THR A 1 237 ? 4.684 -1.130 16.570 1.00 88.62 237 THR A N 1
ATOM 1832 C CA . THR A 1 237 ? 5.294 0.100 17.095 1.00 88.62 237 THR A CA 1
ATOM 1833 C C . THR A 1 237 ? 4.294 0.978 17.851 1.00 88.62 237 THR A C 1
ATOM 1835 O O . THR A 1 237 ? 3.086 0.759 17.819 1.00 88.62 237 THR A O 1
ATOM 1838 N N . LEU A 1 238 ? 4.806 1.980 18.570 1.00 85.06 238 LEU A N 1
ATOM 1839 C CA . LEU A 1 238 ? 3.992 2.963 19.284 1.00 85.06 238 LEU A CA 1
ATOM 1840 C C . LEU A 1 238 ? 3.394 4.002 18.314 1.00 85.06 238 LEU A C 1
ATOM 1842 O O . LEU A 1 238 ? 4.050 4.334 17.325 1.00 85.06 238 LEU A O 1
ATOM 1846 N N . PRO A 1 239 ? 2.208 4.575 18.608 1.00 86.69 239 PRO A N 1
ATOM 1847 C CA . PRO A 1 239 ? 1.398 4.392 19.818 1.00 86.69 239 PRO A CA 1
ATOM 1848 C C . PRO A 1 239 ? 0.412 3.210 19.711 1.00 86.69 239 PRO A C 1
ATOM 1850 O O . PRO A 1 239 ? -0.650 3.345 19.114 1.00 86.69 239 PRO A O 1
ATOM 1853 N N . ALA A 1 240 ? 0.740 2.077 20.339 1.00 85.44 240 ALA A N 1
ATOM 1854 C CA . ALA A 1 240 ? -0.155 0.929 20.489 1.00 85.44 240 ALA A CA 1
ATOM 1855 C C . ALA A 1 240 ? -0.851 0.967 21.860 1.00 85.44 240 ALA A C 1
ATOM 1857 O O . ALA A 1 240 ? -0.283 1.441 22.849 1.00 85.44 240 ALA A O 1
ATOM 1858 N N . THR A 1 241 ? -2.075 0.463 21.926 1.00 88.19 241 THR A N 1
ATOM 1859 C CA . THR A 1 241 ? -2.918 0.389 23.123 1.00 88.19 241 THR A CA 1
ATOM 1860 C C . THR A 1 241 ? -3.184 -1.063 23.509 1.00 88.19 241 THR A C 1
ATOM 1862 O O . THR A 1 241 ? -3.040 -1.969 22.697 1.00 88.19 241 THR A O 1
ATOM 1865 N N . ILE A 1 242 ? -3.636 -1.313 24.744 1.00 89.69 242 ILE A N 1
ATOM 1866 C CA . ILE A 1 242 ? -4.012 -2.673 25.178 1.00 89.69 242 ILE A CA 1
ATOM 1867 C C . ILE A 1 242 ? -5.156 -3.280 24.349 1.00 89.69 242 ILE A C 1
ATOM 1869 O O . ILE A 1 242 ? -5.330 -4.489 24.369 1.00 89.69 242 ILE A O 1
ATOM 1873 N N . GLY A 1 243 ? -5.940 -2.469 23.630 1.00 88.62 243 GLY A N 1
ATOM 1874 C CA . GLY A 1 243 ? -6.992 -2.971 22.742 1.00 88.62 243 GLY A CA 1
ATOM 1875 C C . GLY A 1 243 ? -6.454 -3.640 21.476 1.00 88.62 243 GLY A C 1
ATOM 1876 O O . GLY A 1 243 ? -7.174 -4.421 20.865 1.00 88.62 243 GLY A O 1
ATOM 1877 N N . ASP A 1 244 ? -5.194 -3.375 21.122 1.00 91.38 244 ASP A N 1
ATOM 1878 C CA . ASP A 1 244 ? -4.558 -3.868 19.896 1.00 91.38 244 ASP A CA 1
ATOM 1879 C C . ASP A 1 244 ? -3.925 -5.262 20.080 1.00 91.38 244 ASP A C 1
ATOM 1881 O O . ASP A 1 244 ? -3.412 -5.852 19.126 1.00 91.38 244 ASP A O 1
ATOM 1885 N N . PHE A 1 245 ? -3.971 -5.799 21.303 1.00 92.94 245 PHE A N 1
ATOM 1886 C CA . PHE A 1 245 ? -3.380 -7.077 21.695 1.00 92.94 245 PHE A CA 1
ATOM 1887 C C . PHE A 1 245 ? -4.426 -7.995 22.328 1.00 92.94 245 PHE A C 1
ATOM 1889 O O . PHE A 1 245 ? -5.360 -7.543 22.995 1.00 92.94 245 PHE A O 1
ATOM 1896 N N . THR A 1 246 ? -4.240 -9.303 22.173 1.00 93.50 246 THR A N 1
ATOM 1897 C CA . THR A 1 246 ? -4.929 -10.307 22.989 1.00 93.50 246 THR A CA 1
ATOM 1898 C C . THR A 1 246 ? -4.021 -10.734 24.135 1.00 93.50 246 THR A C 1
ATOM 1900 O O . THR A 1 246 ? -2.799 -10.786 23.985 1.00 93.50 246 THR A O 1
ATOM 1903 N N . PHE A 1 247 ? -4.622 -11.018 25.291 1.00 93.31 247 PHE A N 1
ATOM 1904 C CA . PHE A 1 247 ? -3.900 -11.426 26.492 1.00 93.31 247 PHE A CA 1
ATOM 1905 C C . PHE A 1 247 ? -4.365 -12.803 26.958 1.00 93.31 247 PHE A C 1
ATOM 1907 O O . PHE A 1 247 ? -5.558 -13.107 26.865 1.00 93.31 247 PHE A O 1
ATOM 1914 N N . ASP A 1 248 ? -3.432 -13.603 27.465 1.00 93.75 248 ASP A N 1
ATOM 1915 C CA . ASP A 1 248 ? -3.716 -14.887 28.103 1.00 93.75 248 ASP A CA 1
ATOM 1916 C C . ASP A 1 248 ? -4.239 -14.721 29.548 1.00 93.75 248 ASP A C 1
ATOM 1918 O O . ASP A 1 248 ? -4.528 -13.614 30.017 1.00 93.75 248 ASP A O 1
ATOM 1922 N N . GLU A 1 249 ? -4.404 -15.839 30.264 1.00 92.19 249 GLU A N 1
ATOM 1923 C CA . GLU A 1 249 ? -4.879 -15.849 31.656 1.00 92.19 249 GLU A CA 1
ATOM 1924 C C . GLU A 1 249 ? -3.896 -15.184 32.643 1.00 92.19 249 GLU A C 1
ATOM 1926 O O . GLU A 1 249 ? -4.324 -14.724 33.705 1.00 92.19 249 GLU A O 1
ATOM 1931 N N . ASP A 1 250 ? -2.611 -15.081 32.284 1.00 92.19 250 ASP A N 1
ATOM 1932 C CA . ASP A 1 250 ? -1.538 -14.473 33.081 1.00 92.19 250 ASP A CA 1
ATOM 1933 C C . ASP A 1 250 ? -1.284 -12.994 32.705 1.00 92.19 250 ASP A C 1
ATOM 1935 O O . ASP A 1 250 ? -0.287 -12.390 33.123 1.00 92.19 250 ASP A O 1
ATOM 1939 N N . ASP A 1 251 ? -2.197 -12.390 31.933 1.00 90.25 251 ASP A N 1
ATOM 1940 C CA . ASP A 1 251 ? -2.090 -11.044 31.362 1.00 90.25 251 ASP A CA 1
ATOM 1941 C C . ASP A 1 251 ? -0.838 -10.857 30.469 1.00 90.25 251 ASP A C 1
ATOM 1943 O O . ASP A 1 251 ? -0.361 -9.731 30.294 1.00 90.25 251 ASP A O 1
ATOM 1947 N N . GLN A 1 252 ? -0.276 -11.928 29.898 1.00 91.38 252 GLN A N 1
ATOM 1948 C CA . GLN A 1 252 ? 0.788 -11.860 28.887 1.00 91.38 252 GLN A CA 1
ATOM 1949 C C . GLN A 1 252 ? 0.193 -11.677 27.494 1.00 91.38 252 GLN A C 1
ATOM 1951 O O . GLN A 1 252 ? -0.921 -12.115 27.224 1.00 91.38 252 GLN A O 1
ATOM 1956 N N . VAL A 1 253 ? 0.934 -11.021 26.598 1.00 91.62 253 VAL A N 1
ATOM 1957 C CA . VAL A 1 253 ? 0.504 -10.843 25.203 1.00 91.62 253 VAL A CA 1
ATOM 1958 C C . VAL A 1 253 ? 0.563 -12.184 24.473 1.00 91.62 253 VAL A C 1
ATOM 1960 O O . VAL A 1 253 ? 1.639 -12.767 24.352 1.00 91.62 253 VAL A O 1
ATOM 1963 N N . ASP A 1 254 ? -0.581 -12.626 23.959 1.00 91.44 254 ASP A N 1
ATOM 1964 C CA . ASP A 1 254 ? -0.744 -13.867 23.192 1.00 91.44 254 ASP A CA 1
ATOM 1965 C C . ASP A 1 254 ? -0.671 -13.600 21.678 1.00 91.44 254 ASP A C 1
ATOM 1967 O O . ASP A 1 254 ? 0.085 -14.246 20.955 1.00 91.44 254 ASP A O 1
ATOM 1971 N N . ALA A 1 255 ? -1.389 -12.581 21.194 1.00 90.00 255 ALA A N 1
ATOM 1972 C CA . ALA A 1 255 ? -1.377 -12.184 19.787 1.00 90.00 255 ALA A CA 1
ATOM 1973 C C . ALA A 1 255 ? -1.562 -10.670 19.596 1.00 90.00 255 ALA A C 1
ATOM 1975 O O . ALA A 1 255 ? -1.943 -9.932 20.509 1.00 90.00 255 ALA A O 1
ATOM 1976 N N . VAL A 1 256 ? -1.300 -10.207 18.371 1.00 92.44 256 VAL A N 1
ATOM 1977 C CA . VAL A 1 256 ? -1.455 -8.810 17.945 1.00 92.44 256 VAL A CA 1
ATOM 1978 C C . VAL A 1 256 ? -2.494 -8.696 16.830 1.00 92.44 256 VAL A C 1
ATOM 1980 O O . VAL A 1 256 ? -2.531 -9.507 15.904 1.00 92.44 256 VAL A O 1
ATOM 1983 N N . LEU A 1 257 ? -3.348 -7.676 16.899 1.00 93.69 257 LEU A N 1
ATOM 1984 C CA . LEU A 1 257 ? -4.355 -7.401 15.879 1.00 93.69 257 LEU A CA 1
ATOM 1985 C C . LEU A 1 257 ? -3.730 -6.607 14.729 1.00 93.69 257 LEU A C 1
ATOM 1987 O O . LEU A 1 257 ? -3.595 -5.385 14.798 1.00 93.69 257 LEU A O 1
ATOM 1991 N N . ILE A 1 258 ? -3.387 -7.307 13.643 1.00 93.88 258 ILE A N 1
ATOM 1992 C CA . ILE A 1 258 ? -2.564 -6.759 12.552 1.00 93.88 258 ILE A CA 1
ATOM 1993 C C . ILE A 1 258 ? -3.103 -5.446 11.974 1.00 93.88 258 ILE A C 1
ATOM 1995 O O . ILE A 1 258 ? -2.345 -4.517 11.697 1.00 93.88 258 ILE A O 1
ATOM 1999 N N . ALA A 1 259 ? -4.423 -5.347 11.824 1.00 94.56 259 ALA A N 1
ATOM 2000 C CA . ALA A 1 259 ? -5.059 -4.172 11.244 1.00 94.56 259 ALA A CA 1
ATOM 2001 C C . ALA A 1 259 ? -5.132 -2.955 12.187 1.00 94.56 259 ALA A C 1
ATOM 2003 O O . ALA A 1 259 ? -5.399 -1.857 11.703 1.00 94.56 259 ALA A O 1
ATOM 2004 N N . GLN A 1 260 ? -4.951 -3.146 13.500 1.00 94.06 260 GLN A N 1
ATOM 2005 C CA . GLN A 1 260 ? -5.194 -2.129 14.536 1.00 94.06 260 GLN A CA 1
ATOM 2006 C C . GLN A 1 260 ? -3.904 -1.556 15.133 1.00 94.06 260 GLN A C 1
ATOM 2008 O O . GLN A 1 260 ? -3.908 -0.433 15.628 1.00 94.06 260 GLN A O 1
ATOM 2013 N N . VAL A 1 261 ? -2.790 -2.286 15.038 1.00 93.12 261 VAL A N 1
ATOM 2014 C CA . VAL A 1 261 ? -1.501 -1.823 15.554 1.00 93.12 261 VAL A CA 1
ATOM 2015 C C . VAL A 1 261 ? -0.730 -1.004 14.505 1.00 93.12 261 VAL A C 1
ATOM 2017 O O . VAL A 1 261 ? -0.786 -1.323 13.315 1.00 93.12 261 VAL A O 1
ATOM 2020 N N . PRO A 1 262 ? 0.010 0.045 14.905 1.00 92.94 262 PRO A N 1
ATOM 2021 C CA . PRO A 1 262 ? 0.999 0.684 14.041 1.00 92.94 262 PRO A CA 1
ATOM 2022 C C . PRO A 1 262 ? 2.187 -0.247 13.751 1.00 92.94 262 PRO A C 1
ATOM 2024 O O . PRO A 1 262 ? 2.570 -1.055 14.601 1.00 92.94 262 PRO A O 1
ATOM 2027 N N . TRP A 1 263 ? 2.843 -0.070 12.601 1.00 93.00 263 TRP A N 1
ATOM 2028 C CA . TRP A 1 263 ? 3.964 -0.910 12.152 1.00 93.00 263 TRP A CA 1
ATOM 2029 C C . TRP A 1 263 ? 5.224 -0.101 11.853 1.00 93.00 263 TRP A C 1
ATOM 2031 O O . TRP A 1 263 ? 5.153 0.995 11.310 1.00 93.00 263 TRP A O 1
ATOM 2041 N N . ALA A 1 264 ? 6.393 -0.646 12.165 1.00 90.06 264 ALA A N 1
ATOM 2042 C CA . ALA A 1 264 ? 7.692 -0.078 11.816 1.00 90.06 264 ALA A CA 1
ATOM 2043 C C . ALA A 1 264 ? 8.609 -1.152 11.228 1.00 90.06 264 ALA A C 1
ATOM 2045 O O . ALA A 1 264 ? 8.384 -2.346 11.420 1.00 90.06 264 ALA A O 1
ATOM 2046 N N . ILE A 1 265 ? 9.671 -0.722 10.551 1.00 87.69 265 ILE A N 1
ATOM 2047 C CA . ILE A 1 265 ? 10.776 -1.603 10.163 1.00 87.69 265 ILE A CA 1
ATOM 2048 C C . ILE A 1 265 ? 11.410 -2.179 11.439 1.00 87.69 265 ILE A C 1
ATOM 2050 O O . ILE A 1 265 ? 11.734 -1.429 12.363 1.00 87.69 265 ILE A O 1
ATOM 2054 N N . ALA A 1 266 ? 11.551 -3.507 11.503 1.00 81.56 266 ALA A N 1
ATOM 2055 C CA . ALA A 1 266 ? 11.987 -4.208 12.713 1.00 81.56 266 ALA A CA 1
ATOM 2056 C C . ALA A 1 266 ? 13.464 -3.958 13.054 1.00 81.56 266 ALA A C 1
ATOM 2058 O O . ALA A 1 266 ? 13.814 -3.801 14.223 1.00 81.56 266 ALA A O 1
ATOM 2059 N N . PHE A 1 267 ? 14.330 -3.899 12.039 1.00 67.69 267 PHE A N 1
ATOM 2060 C CA . PHE A 1 267 ? 15.763 -3.691 12.214 1.00 67.69 267 PHE A CA 1
ATOM 2061 C C . PHE A 1 267 ? 16.078 -2.200 12.377 1.00 67.69 267 PHE A C 1
ATOM 2063 O O . PHE A 1 267 ? 15.967 -1.430 11.426 1.00 67.69 267 PHE A O 1
ATOM 2070 N N . ARG A 1 268 ? 16.504 -1.793 13.578 1.00 60.22 268 ARG A N 1
ATOM 2071 C CA . ARG A 1 268 ? 17.201 -0.518 13.802 1.00 60.22 268 ARG A CA 1
ATOM 2072 C C . ARG A 1 268 ? 18.602 -0.791 14.328 1.00 60.22 268 ARG A C 1
ATOM 2074 O O . ARG A 1 268 ? 18.833 -0.778 15.537 1.00 60.22 268 ARG A O 1
ATOM 2081 N N . SER A 1 269 ? 19.561 -1.006 13.433 1.00 40.47 269 SER A N 1
ATOM 2082 C CA . SER A 1 269 ? 20.961 -0.776 13.793 1.00 40.47 269 SER A CA 1
ATOM 2083 C C . SER A 1 269 ? 21.224 0.727 13.779 1.00 40.47 269 SER A C 1
ATOM 2085 O O . SER A 1 269 ? 21.641 1.265 12.772 1.00 40.47 269 SER A O 1
ATOM 2087 N N . GLY A 1 270 ? 20.940 1.384 14.907 1.00 47.25 270 GLY A N 1
ATOM 2088 C CA . GLY A 1 270 ? 21.390 2.745 15.209 1.00 47.25 270 GLY A CA 1
ATOM 2089 C C . GLY A 1 270 ? 20.692 3.860 14.435 1.00 47.25 270 GLY A C 1
ATOM 2090 O O . GLY A 1 270 ? 21.282 4.383 13.516 1.00 47.25 270 GLY A O 1
ATOM 2091 N N . ASP A 1 271 ? 19.475 4.237 14.847 1.00 54.50 271 ASP A N 1
ATOM 2092 C CA . ASP A 1 271 ? 18.768 5.519 14.603 1.00 54.50 271 ASP A CA 1
ATOM 2093 C C . ASP A 1 271 ? 18.715 6.153 13.187 1.00 54.50 271 ASP A C 1
ATOM 2095 O O . ASP A 1 271 ? 17.991 7.132 13.003 1.00 54.50 271 ASP A O 1
ATOM 2099 N N . GLU A 1 272 ? 19.352 5.587 12.164 1.00 66.12 272 GLU A N 1
ATOM 2100 C CA . GLU A 1 272 ? 19.425 6.137 10.813 1.00 66.12 272 GLU A CA 1
ATOM 2101 C C . GLU A 1 272 ? 18.542 5.310 9.870 1.00 66.12 272 GLU A C 1
ATOM 2103 O O . GLU A 1 272 ? 18.899 4.248 9.352 1.00 66.12 272 GLU A O 1
ATOM 2108 N N . LEU A 1 273 ? 17.321 5.815 9.671 1.00 71.75 273 LEU A N 1
ATOM 2109 C CA . LEU A 1 273 ? 16.335 5.261 8.741 1.00 71.75 273 LEU A CA 1
ATOM 2110 C C . LEU A 1 273 ? 16.896 5.134 7.313 1.00 71.75 273 LEU A C 1
ATOM 2112 O O . LEU A 1 273 ? 16.502 4.218 6.597 1.00 71.75 273 LEU A O 1
ATOM 2116 N N . GLU A 1 274 ? 17.812 6.023 6.915 1.00 73.56 274 GLU A N 1
ATOM 2117 C CA . GLU A 1 274 ? 18.454 6.015 5.594 1.00 73.56 274 GLU A CA 1
ATOM 2118 C C . GLU A 1 274 ? 19.342 4.780 5.388 1.00 73.56 274 GLU A C 1
ATOM 2120 O O . GLU A 1 274 ? 19.138 4.050 4.420 1.00 73.56 274 GLU A O 1
ATOM 2125 N N . GLU A 1 275 ? 20.238 4.460 6.328 1.00 71.88 275 GLU A N 1
ATOM 2126 C CA . GLU A 1 275 ? 21.098 3.269 6.221 1.00 71.88 275 GLU A CA 1
ATOM 2127 C C . GLU A 1 275 ? 20.275 1.969 6.209 1.00 71.88 275 GLU A C 1
ATOM 2129 O O . GLU A 1 275 ? 20.555 1.028 5.459 1.00 71.88 275 GLU A O 1
ATOM 2134 N N . SER A 1 276 ? 19.205 1.927 7.010 1.00 76.19 276 SER A N 1
ATOM 2135 C CA . SER A 1 276 ? 18.280 0.787 7.039 1.00 76.19 276 SER A CA 1
ATOM 2136 C C . SER A 1 276 ? 17.494 0.657 5.729 1.00 76.19 276 SER A C 1
ATOM 2138 O O . SER A 1 276 ? 17.248 -0.459 5.265 1.00 76.19 276 SER A O 1
ATOM 2140 N N . ALA A 1 277 ? 17.115 1.781 5.115 1.00 82.31 277 ALA A N 1
ATOM 2141 C CA . ALA A 1 277 ? 16.400 1.808 3.846 1.00 82.31 277 ALA A CA 1
ATOM 2142 C C . ALA A 1 277 ? 17.259 1.272 2.696 1.00 82.31 277 ALA A C 1
ATOM 2144 O O . ALA A 1 277 ? 16.773 0.439 1.929 1.00 82.31 277 ALA A O 1
ATOM 2145 N N . ASP A 1 278 ? 18.529 1.675 2.614 1.00 82.56 278 ASP A N 1
ATOM 2146 C CA . ASP A 1 278 ? 19.463 1.186 1.595 1.00 82.56 278 ASP A CA 1
ATOM 2147 C C . ASP A 1 278 ? 19.726 -0.317 1.740 1.00 82.56 278 ASP A C 1
ATOM 2149 O O . ASP A 1 278 ? 19.703 -1.058 0.752 1.00 82.56 278 ASP A O 1
ATOM 2153 N N . TYR A 1 279 ? 19.895 -0.798 2.977 1.00 84.44 279 TYR A N 1
ATOM 2154 C CA . TYR A 1 279 ? 20.050 -2.227 3.251 1.00 84.44 279 TYR A CA 1
ATOM 2155 C C . TYR A 1 279 ? 18.821 -3.040 2.820 1.00 84.44 279 TYR A C 1
ATOM 2157 O O . TYR A 1 279 ? 18.959 -4.063 2.142 1.00 84.44 279 TYR A O 1
ATOM 2165 N N . ILE A 1 280 ? 17.617 -2.590 3.194 1.00 87.44 280 ILE A N 1
ATOM 2166 C CA . ILE A 1 280 ? 16.361 -3.253 2.816 1.00 87.44 280 ILE A CA 1
ATOM 2167 C C . ILE A 1 280 ? 16.202 -3.245 1.306 1.00 87.44 280 ILE A C 1
ATOM 2169 O O . ILE A 1 280 ? 15.904 -4.288 0.729 1.00 87.44 280 ILE A O 1
ATOM 2173 N N . LYS A 1 281 ? 16.430 -2.093 0.670 1.00 88.00 281 LYS A N 1
ATOM 2174 C CA . LYS A 1 281 ? 16.345 -1.953 -0.779 1.00 88.00 281 LYS A CA 1
ATOM 2175 C C . LYS A 1 281 ? 17.243 -2.974 -1.464 1.00 88.00 281 LYS A C 1
ATOM 2177 O O . LYS A 1 281 ? 16.737 -3.782 -2.234 1.00 88.00 281 LYS A O 1
ATOM 2182 N N . TYR A 1 282 ? 18.523 -3.018 -1.101 1.00 87.19 282 TYR A N 1
ATOM 2183 C CA . TYR A 1 282 ? 19.471 -3.982 -1.651 1.00 87.19 282 TYR A CA 1
ATOM 2184 C C . TYR A 1 282 ? 19.013 -5.435 -1.450 1.00 87.19 282 TYR A C 1
ATOM 2186 O O . TYR A 1 282 ? 18.944 -6.205 -2.406 1.00 87.19 282 TYR A O 1
ATOM 2194 N N . ARG A 1 283 ? 18.659 -5.826 -0.218 1.00 87.44 283 ARG A N 1
ATOM 2195 C CA . ARG A 1 283 ? 18.244 -7.206 0.095 1.00 87.44 283 ARG A CA 1
ATOM 2196 C C . ARG A 1 283 ? 16.988 -7.623 -0.663 1.00 87.44 283 ARG A C 1
ATOM 2198 O O . ARG A 1 283 ? 16.923 -8.747 -1.158 1.00 87.44 283 ARG A O 1
ATOM 2205 N N . VAL A 1 284 ? 16.001 -6.736 -0.737 1.00 89.81 284 VAL A N 1
ATOM 2206 C CA . VAL A 1 284 ? 14.737 -7.013 -1.415 1.00 89.81 284 VAL A CA 1
ATOM 2207 C C . VAL A 1 284 ? 14.932 -7.045 -2.928 1.00 89.81 284 VAL A C 1
ATOM 2209 O O . VAL A 1 284 ? 14.447 -7.970 -3.573 1.00 89.81 284 VAL A O 1
ATOM 2212 N N . GLU A 1 285 ? 15.684 -6.106 -3.502 1.00 87.50 285 GLU A N 1
ATOM 2213 C CA . GLU A 1 285 ? 15.987 -6.097 -4.938 1.00 87.50 285 GLU A CA 1
ATOM 2214 C C . GLU A 1 285 ? 16.715 -7.372 -5.371 1.00 87.50 285 GLU A C 1
ATOM 2216 O O . GLU A 1 285 ? 16.353 -7.945 -6.397 1.00 87.50 285 GLU A O 1
ATOM 2221 N N . VAL A 1 286 ? 17.657 -7.864 -4.556 1.00 86.94 286 VAL A N 1
ATOM 2222 C CA . VAL A 1 286 ? 18.317 -9.160 -4.777 1.00 86.94 286 VAL A CA 1
ATOM 2223 C C . VAL A 1 286 ? 17.311 -10.311 -4.739 1.00 86.94 286 VAL A C 1
ATOM 2225 O O . VAL A 1 286 ? 17.360 -11.172 -5.609 1.00 86.94 286 VAL A O 1
ATOM 2228 N N . SER A 1 287 ? 16.372 -10.332 -3.784 1.00 89.50 287 SER A N 1
ATOM 2229 C CA . SER A 1 287 ? 15.349 -11.393 -3.741 1.00 89.50 287 SER A CA 1
ATOM 2230 C C . SER A 1 287 ? 14.359 -11.346 -4.906 1.00 89.50 287 SER A C 1
ATOM 2232 O O . SER A 1 287 ? 13.842 -12.381 -5.308 1.00 89.50 287 SER A O 1
ATOM 2234 N N . LEU A 1 288 ? 14.097 -10.157 -5.451 1.00 92.25 288 LEU A N 1
ATOM 2235 C CA . LEU A 1 288 ? 13.177 -9.974 -6.570 1.00 92.25 288 LEU A CA 1
ATOM 2236 C C . LEU A 1 288 ? 13.837 -10.231 -7.930 1.00 92.25 288 LEU A C 1
ATOM 2238 O O . LEU A 1 288 ? 13.122 -10.382 -8.918 1.00 92.25 288 LEU A O 1
ATOM 2242 N N . PHE A 1 289 ? 15.173 -10.268 -7.993 1.00 86.94 289 PHE A N 1
ATOM 2243 C CA . PHE A 1 289 ? 15.929 -10.350 -9.245 1.00 86.94 289 PHE A CA 1
ATOM 2244 C C . PHE A 1 289 ? 15.566 -11.585 -10.080 1.00 86.94 289 PHE A C 1
ATOM 2246 O O . PHE A 1 289 ? 15.369 -11.475 -11.286 1.00 86.94 289 PHE A O 1
ATOM 2253 N N . ASP A 1 290 ? 15.382 -12.737 -9.436 1.00 86.12 290 ASP A N 1
ATOM 2254 C CA . ASP A 1 290 ? 14.968 -13.976 -10.110 1.00 86.12 290 ASP A CA 1
ATOM 2255 C C . ASP A 1 290 ? 13.436 -14.076 -10.302 1.00 86.12 290 ASP A C 1
ATOM 2257 O O . ASP A 1 290 ? 12.938 -15.008 -10.929 1.00 86.12 290 ASP A O 1
ATOM 2261 N N . GLU A 1 291 ? 12.673 -13.101 -9.798 1.00 92.00 291 GLU A N 1
ATOM 2262 C CA . GLU A 1 291 ? 11.204 -13.099 -9.722 1.00 92.00 291 GLU A CA 1
ATOM 2263 C C . GLU A 1 291 ? 10.563 -12.017 -10.614 1.00 92.00 291 GLU A C 1
ATOM 2265 O O . GLU A 1 291 ? 9.406 -11.634 -10.422 1.00 92.00 291 GLU A O 1
ATOM 2270 N N . VAL A 1 292 ? 11.284 -11.503 -11.618 1.00 90.56 292 VAL A N 1
ATOM 2271 C CA . VAL A 1 292 ? 10.819 -10.409 -12.499 1.00 90.56 292 VAL A CA 1
ATOM 2272 C C . VAL A 1 292 ? 9.484 -10.729 -13.180 1.00 90.56 292 VAL A C 1
ATOM 2274 O O . VAL A 1 292 ? 8.601 -9.869 -13.253 1.00 90.56 292 VAL A O 1
ATOM 2277 N N . ASP A 1 293 ? 9.294 -11.964 -13.650 1.00 90.81 293 ASP A N 1
ATOM 2278 C CA . ASP A 1 293 ? 8.030 -12.394 -14.260 1.00 90.81 293 ASP A CA 1
ATOM 2279 C C . ASP A 1 293 ? 6.883 -12.427 -13.238 1.00 90.81 293 ASP A C 1
ATOM 2281 O O . ASP A 1 293 ? 5.760 -12.017 -13.550 1.00 90.81 293 ASP A O 1
ATOM 2285 N N . THR A 1 294 ? 7.170 -12.827 -11.996 1.00 95.00 294 THR A N 1
ATOM 2286 C CA . THR A 1 294 ? 6.216 -12.781 -10.881 1.00 95.00 294 THR A CA 1
ATOM 2287 C C . THR A 1 294 ? 5.842 -11.338 -10.549 1.00 95.00 294 THR A C 1
ATOM 2289 O O . THR A 1 294 ? 4.657 -11.028 -10.419 1.00 95.00 294 THR A O 1
ATOM 2292 N N . VAL A 1 295 ? 6.812 -10.417 -10.504 1.00 94.88 295 VAL A N 1
ATOM 2293 C CA . VAL A 1 295 ? 6.556 -8.978 -10.310 1.00 94.88 295 VAL A CA 1
ATOM 2294 C C . VAL A 1 295 ? 5.703 -8.409 -11.448 1.00 94.88 295 VAL A C 1
ATOM 2296 O O . VAL A 1 295 ? 4.771 -7.642 -11.193 1.00 94.88 295 VAL A O 1
ATOM 2299 N N . ARG A 1 296 ? 5.953 -8.818 -12.699 1.00 93.06 296 ARG A N 1
ATOM 2300 C CA . ARG A 1 296 ? 5.122 -8.431 -13.850 1.00 93.06 296 ARG A CA 1
ATOM 2301 C C . ARG A 1 296 ? 3.689 -8.950 -13.709 1.00 93.06 296 ARG A C 1
ATOM 2303 O O . ARG A 1 296 ? 2.754 -8.195 -13.973 1.00 93.06 296 ARG A O 1
ATOM 2310 N N . SER A 1 297 ? 3.505 -10.193 -13.254 1.00 92.94 297 SER A N 1
ATOM 2311 C CA . SER A 1 297 ? 2.173 -10.743 -12.969 1.00 92.94 297 SER A CA 1
ATOM 2312 C C . SER A 1 297 ? 1.470 -9.968 -11.856 1.00 92.94 297 SER A C 1
ATOM 2314 O O . SER A 1 297 ? 0.313 -9.601 -12.025 1.00 92.94 297 SER A O 1
ATOM 2316 N N . ILE A 1 298 ? 2.165 -9.657 -10.757 1.00 95.00 298 ILE A N 1
ATOM 2317 C CA . ILE A 1 298 ? 1.613 -8.864 -9.649 1.00 95.00 298 ILE A CA 1
ATOM 2318 C C . ILE A 1 298 ? 1.159 -7.489 -10.143 1.00 95.00 298 ILE A C 1
ATOM 2320 O O . ILE A 1 298 ? 0.055 -7.054 -9.818 1.00 95.00 298 ILE A O 1
ATOM 2324 N N . LEU A 1 299 ? 1.976 -6.804 -10.950 1.00 94.69 299 LEU A N 1
ATOM 2325 C CA . LEU A 1 299 ? 1.597 -5.513 -11.520 1.00 94.69 299 LEU A CA 1
ATOM 2326 C C . LEU A 1 299 ? 0.337 -5.639 -12.388 1.00 94.69 299 LEU A C 1
ATOM 2328 O O . LEU A 1 299 ? -0.598 -4.861 -12.207 1.00 94.69 299 LEU A O 1
ATOM 2332 N N . ALA A 1 300 ? 0.284 -6.636 -13.275 1.00 93.12 300 ALA A N 1
ATOM 2333 C CA . ALA A 1 300 ? -0.887 -6.883 -14.112 1.00 93.12 300 ALA A CA 1
ATOM 2334 C C . ALA A 1 300 ? -2.141 -7.194 -13.277 1.00 93.12 300 ALA A C 1
ATOM 2336 O O . ALA A 1 300 ? -3.226 -6.712 -13.599 1.00 93.12 300 ALA A O 1
ATOM 2337 N N . ASP A 1 301 ? -1.997 -7.939 -12.180 1.00 93.75 301 ASP A N 1
ATOM 2338 C CA . ASP A 1 301 ? -3.096 -8.290 -11.279 1.00 93.75 301 ASP A CA 1
ATOM 2339 C C . ASP A 1 301 ? -3.647 -7.066 -10.539 1.00 93.75 301 ASP A C 1
ATOM 2341 O O . ASP A 1 301 ? -4.867 -6.887 -10.458 1.00 93.75 301 ASP A O 1
ATOM 2345 N N . LEU A 1 302 ? -2.760 -6.191 -10.052 1.00 94.38 302 LEU A N 1
ATOM 2346 C CA . LEU A 1 302 ? -3.132 -4.922 -9.425 1.00 94.38 302 LEU A CA 1
ATOM 2347 C C . LEU A 1 302 ? -3.854 -4.006 -10.418 1.00 94.38 302 LEU A C 1
ATOM 2349 O O . LEU A 1 302 ? -4.902 -3.441 -10.102 1.00 94.38 302 LEU A O 1
ATOM 2353 N N . GLU A 1 303 ? -3.316 -3.865 -11.628 1.00 94.62 303 GLU A N 1
ATOM 2354 C CA . GLU A 1 303 ? -3.888 -3.003 -12.662 1.00 94.62 303 GLU A CA 1
ATOM 2355 C C . GLU A 1 303 ? -5.223 -3.541 -13.200 1.00 94.62 303 GLU A C 1
ATOM 2357 O O . GLU A 1 303 ? -6.162 -2.765 -13.392 1.00 94.62 303 GLU A O 1
ATOM 2362 N N . ALA A 1 304 ? -5.368 -4.860 -13.352 1.00 94.56 304 ALA A N 1
ATOM 2363 C CA . ALA A 1 304 ? -6.639 -5.489 -13.705 1.00 94.56 304 ALA A CA 1
ATOM 2364 C C . ALA A 1 304 ? -7.699 -5.248 -12.619 1.00 94.56 304 ALA A C 1
ATOM 2366 O O . ALA A 1 304 ? -8.818 -4.829 -12.926 1.00 94.56 304 ALA A O 1
ATOM 2367 N N . GLY A 1 305 ? -7.336 -5.424 -11.342 1.00 93.38 305 GLY A N 1
ATOM 2368 C CA . GLY A 1 305 ? -8.210 -5.110 -10.209 1.00 93.38 305 GLY A CA 1
ATOM 2369 C C . GLY A 1 305 ? -8.655 -3.644 -10.201 1.00 93.38 305 GLY A C 1
ATOM 2370 O O . GLY A 1 305 ? -9.841 -3.354 -10.027 1.00 93.38 305 GLY A O 1
ATOM 2371 N N . MET A 1 306 ? -7.737 -2.713 -10.483 1.00 93.19 306 MET A N 1
ATOM 2372 C CA . MET A 1 306 ? -8.055 -1.288 -10.621 1.00 93.19 306 MET A CA 1
ATOM 2373 C C . MET A 1 306 ? -9.016 -1.006 -11.782 1.00 93.19 306 MET A C 1
ATOM 2375 O O . MET A 1 306 ? -9.939 -0.206 -11.625 1.00 93.19 306 MET A O 1
ATOM 2379 N N . ALA A 1 307 ? -8.831 -1.647 -12.938 1.00 94.12 307 ALA A N 1
ATOM 2380 C CA . ALA A 1 307 ? -9.717 -1.481 -14.088 1.00 94.12 307 ALA A CA 1
ATOM 2381 C C . ALA A 1 307 ? -11.143 -1.983 -13.796 1.00 94.12 307 ALA A C 1
ATOM 2383 O O . ALA A 1 307 ? -12.116 -1.309 -14.145 1.00 94.12 307 ALA A O 1
ATOM 2384 N N . VAL A 1 308 ? -11.277 -3.122 -13.107 1.00 94.38 308 VAL A N 1
ATOM 2385 C CA . VAL A 1 308 ? -12.579 -3.657 -12.672 1.00 94.38 308 VAL A CA 1
ATOM 2386 C C . VAL A 1 308 ? -13.229 -2.743 -11.635 1.00 94.38 308 VAL A C 1
ATOM 2388 O O . VAL A 1 308 ? -14.394 -2.380 -11.796 1.00 94.38 308 VAL A O 1
ATOM 2391 N N . GLY A 1 309 ? -12.478 -2.302 -10.621 1.00 92.38 309 GLY A N 1
ATOM 2392 C CA . GLY A 1 309 ? -12.970 -1.352 -9.620 1.00 92.38 309 GLY A CA 1
ATOM 2393 C C . GLY A 1 309 ? -13.400 -0.017 -10.238 1.00 92.38 309 GLY A C 1
ATOM 2394 O O . GLY A 1 309 ? -14.404 0.569 -9.834 1.00 92.38 309 GLY A O 1
ATOM 2395 N N . TYR A 1 310 ? -12.700 0.442 -11.278 1.00 93.88 310 TYR A N 1
ATOM 2396 C CA . TYR A 1 310 ? -13.104 1.613 -12.049 1.00 93.88 310 TYR A CA 1
ATOM 2397 C C . TYR A 1 310 ? -14.410 1.381 -12.818 1.00 93.88 310 TYR A C 1
ATOM 2399 O O . TYR A 1 310 ? -15.297 2.237 -12.789 1.00 93.88 310 TYR A O 1
ATOM 2407 N N . LEU A 1 311 ? -14.552 0.238 -13.498 1.00 95.19 311 LEU A N 1
ATOM 2408 C CA . LEU A 1 311 ? -15.772 -0.105 -14.228 1.00 95.19 311 LEU A CA 1
ATOM 2409 C C . LEU A 1 311 ? -16.985 -0.169 -13.289 1.00 95.19 311 LEU A C 1
ATOM 2411 O O . LEU A 1 311 ? -18.016 0.439 -13.581 1.00 95.19 311 LEU A O 1
ATOM 2415 N N . ASP A 1 312 ? -16.849 -0.858 -12.157 1.00 94.50 312 ASP A N 1
ATOM 2416 C CA . ASP A 1 312 ? -17.906 -0.975 -11.152 1.00 94.50 312 ASP A CA 1
ATOM 2417 C C . ASP A 1 312 ? -18.241 0.383 -10.515 1.00 94.50 312 ASP A C 1
ATOM 2419 O O . ASP A 1 312 ? -19.405 0.783 -10.447 1.00 94.50 312 ASP A O 1
ATOM 2423 N N . GLY A 1 313 ? -17.219 1.167 -10.157 1.00 92.62 313 GLY A N 1
ATOM 2424 C CA . GLY A 1 313 ? -17.380 2.524 -9.635 1.00 92.62 313 GLY A CA 1
ATOM 2425 C C . GLY A 1 313 ? -18.079 3.469 -10.618 1.00 92.62 313 GLY A C 1
ATOM 2426 O O . GLY A 1 313 ? -18.922 4.274 -10.219 1.00 92.62 313 GLY A O 1
ATOM 2427 N N . LEU A 1 314 ? -17.802 3.360 -11.923 1.00 93.44 314 LEU A N 1
ATOM 2428 C CA . LEU A 1 314 ? -18.529 4.113 -12.950 1.00 93.44 314 LEU A CA 1
ATOM 2429 C C . LEU A 1 314 ? -20.013 3.742 -12.983 1.00 93.44 314 LEU A C 1
ATOM 2431 O O . LEU A 1 314 ? -20.862 4.636 -13.029 1.00 93.44 314 LEU A O 1
ATOM 2435 N N . LEU A 1 315 ? -20.322 2.447 -12.996 1.00 94.81 315 LEU A N 1
ATOM 2436 C CA . LEU A 1 315 ? -21.695 1.951 -13.073 1.00 94.81 315 LEU A CA 1
ATOM 2437 C C . LEU A 1 315 ? -22.496 2.403 -11.850 1.00 94.81 315 LEU A C 1
ATOM 2439 O O . LEU A 1 315 ? -23.526 3.060 -12.002 1.00 94.81 315 LEU A O 1
ATOM 2443 N N . THR A 1 316 ? -21.961 2.171 -10.655 1.00 94.44 316 THR A N 1
ATOM 2444 C CA . THR A 1 316 ? -22.630 2.471 -9.383 1.00 94.44 316 THR A CA 1
ATOM 2445 C C . THR A 1 316 ? -22.696 3.966 -9.080 1.00 94.44 316 THR A C 1
ATOM 2447 O O . THR A 1 316 ? -23.763 4.503 -8.782 1.00 94.44 316 THR A O 1
ATOM 2450 N N . SER A 1 317 ? -21.576 4.683 -9.191 1.00 89.94 317 SER A N 1
ATOM 2451 C CA . SER A 1 317 ? -21.486 6.068 -8.711 1.00 89.94 317 SER A CA 1
ATOM 2452 C C . SER A 1 317 ? -21.902 7.090 -9.765 1.00 89.94 317 SER A C 1
ATOM 2454 O O . SER A 1 317 ? -22.597 8.060 -9.454 1.00 89.94 317 SER A O 1
ATOM 2456 N N . LYS A 1 318 ? -21.487 6.900 -11.026 1.00 91.44 318 LYS A N 1
ATOM 2457 C CA . LYS A 1 318 ? -21.758 7.863 -12.108 1.00 91.44 318 LYS A CA 1
ATOM 2458 C C . LYS A 1 318 ? -23.074 7.574 -12.820 1.00 91.44 318 LYS A C 1
ATOM 2460 O O . LYS A 1 318 ? -23.845 8.504 -13.050 1.00 91.44 318 LYS A O 1
ATOM 2465 N N . TYR A 1 319 ? -23.317 6.318 -13.185 1.00 93.56 319 TYR A N 1
ATOM 2466 C CA . TYR A 1 319 ? -24.509 5.931 -13.942 1.00 93.56 319 TYR A CA 1
ATOM 2467 C C . TYR A 1 319 ? -25.687 5.501 -13.060 1.00 93.56 319 TYR A C 1
ATOM 2469 O O . TYR A 1 319 ? -26.809 5.480 -13.556 1.00 93.56 319 TYR A O 1
ATOM 2477 N N . ARG A 1 320 ? -25.459 5.281 -11.755 1.00 94.25 320 ARG A N 1
ATOM 2478 C CA . ARG A 1 320 ? -26.474 4.836 -10.781 1.00 94.25 320 ARG A CA 1
ATOM 2479 C C . ARG A 1 320 ? -27.142 3.514 -11.177 1.00 94.25 320 ARG A C 1
ATOM 2481 O O . ARG A 1 320 ? -28.329 3.322 -10.930 1.00 94.25 320 ARG A O 1
ATOM 2488 N N . GLU A 1 321 ? -26.367 2.639 -11.803 1.00 95.62 321 GLU A N 1
ATOM 2489 C CA . GLU A 1 321 ? -26.731 1.254 -12.088 1.00 95.62 321 GLU A CA 1
ATOM 2490 C C . GLU A 1 321 ? -26.322 0.351 -10.915 1.00 95.62 321 GLU A C 1
ATOM 2492 O O . GLU A 1 321 ? -25.553 0.756 -10.038 1.00 95.62 321 GLU A O 1
ATOM 2497 N N . ASP A 1 322 ? -26.815 -0.886 -10.900 1.00 94.94 322 ASP A N 1
ATOM 2498 C CA . ASP A 1 322 ? -26.376 -1.884 -9.920 1.00 94.94 322 ASP A CA 1
ATOM 2499 C C . ASP A 1 322 ? -24.888 -2.231 -10.090 1.00 94.94 322 ASP A C 1
ATOM 2501 O O . ASP A 1 322 ? -24.318 -2.085 -11.174 1.00 94.94 322 ASP A O 1
ATOM 2505 N N . ALA A 1 323 ? -24.260 -2.752 -9.038 1.00 95.56 323 ALA A N 1
ATOM 2506 C CA . ALA A 1 323 ? -22.888 -3.248 -9.118 1.00 95.56 323 ALA A CA 1
ATOM 2507 C C . ALA A 1 323 ? -22.751 -4.407 -10.124 1.00 95.56 323 ALA A C 1
ATOM 2509 O O . ALA A 1 323 ? -23.730 -5.070 -10.495 1.00 95.56 323 ALA A O 1
ATOM 2510 N N . ILE A 1 324 ? -21.522 -4.673 -10.562 1.00 96.06 324 ILE A N 1
ATOM 2511 C CA . ILE A 1 324 ? -21.210 -5.855 -11.365 1.00 96.06 324 ILE A CA 1
ATOM 2512 C C . ILE A 1 324 ? -21.607 -7.106 -10.561 1.00 96.06 324 ILE A C 1
ATOM 2514 O O . ILE A 1 324 ? -21.154 -7.275 -9.428 1.00 96.06 324 ILE A O 1
ATOM 2518 N N . PRO A 1 325 ? -22.444 -8.005 -11.117 1.00 95.00 325 PRO A N 1
ATOM 2519 C CA . PRO A 1 325 ? -22.818 -9.230 -10.422 1.00 95.00 325 PRO A CA 1
ATOM 2520 C C . PRO A 1 325 ? -21.592 -10.071 -10.061 1.00 95.00 325 PRO A C 1
ATOM 2522 O O . PRO A 1 325 ? -20.703 -10.238 -10.891 1.00 95.00 325 PRO A O 1
ATOM 2525 N N . GLU A 1 326 ? -21.585 -10.671 -8.870 1.00 94.00 326 GLU A N 1
ATOM 2526 C CA . GLU A 1 326 ? -20.427 -11.407 -8.335 1.00 94.00 326 GLU A CA 1
ATOM 2527 C C . GLU A 1 326 ? -19.895 -12.482 -9.299 1.00 94.00 326 GLU A C 1
ATOM 2529 O O . GLU A 1 326 ? -18.698 -12.570 -9.545 1.00 94.00 326 GLU A O 1
ATOM 2534 N N . HIS A 1 327 ? -20.792 -13.219 -9.959 1.00 93.69 327 HIS A N 1
ATOM 2535 C CA . HIS A 1 327 ? -20.433 -14.237 -10.954 1.00 93.69 327 HIS A CA 1
ATOM 2536 C C . HIS A 1 327 ? -19.785 -13.687 -12.241 1.00 93.69 327 HIS A C 1
ATOM 2538 O O . HIS A 1 327 ? -19.268 -14.470 -13.029 1.00 93.69 327 HIS A O 1
ATOM 2544 N N . ARG A 1 328 ? -19.835 -12.370 -12.486 1.00 96.12 328 ARG A N 1
ATOM 2545 C CA . ARG A 1 328 ? -19.220 -11.684 -13.640 1.00 96.12 328 ARG A CA 1
ATOM 2546 C C . ARG A 1 328 ? -17.937 -10.938 -13.280 1.00 96.12 328 ARG A C 1
ATOM 2548 O O . ARG A 1 328 ? -17.252 -10.480 -14.191 1.00 96.12 328 ARG A O 1
ATOM 2555 N N . LEU A 1 329 ? -17.611 -10.800 -11.993 1.00 93.50 329 LEU A N 1
ATOM 2556 C CA . LEU A 1 329 ? -16.356 -10.179 -11.558 1.00 93.50 329 LEU A CA 1
ATOM 2557 C C . LEU A 1 329 ? -15.119 -10.939 -12.072 1.00 93.50 329 LEU A C 1
ATOM 2559 O O . LEU A 1 329 ? -14.216 -10.266 -12.570 1.00 93.50 329 LEU A O 1
ATOM 2563 N N . PRO A 1 330 ? -15.072 -12.292 -12.050 1.00 95.00 330 PRO A N 1
ATOM 2564 C CA . PRO A 1 330 ? -13.945 -13.033 -12.617 1.00 95.00 330 PRO A CA 1
ATOM 2565 C C . PRO A 1 330 ? -13.754 -12.773 -14.115 1.00 95.00 330 PRO A C 1
ATOM 2567 O O . PRO A 1 330 ? -12.627 -12.547 -14.540 1.00 95.00 330 PRO A O 1
ATOM 2570 N N . ASP A 1 331 ? -14.845 -12.721 -14.888 1.00 95.88 331 ASP A N 1
ATOM 2571 C CA . ASP A 1 331 ? -14.802 -12.426 -16.328 1.00 95.88 331 ASP A CA 1
ATOM 2572 C C . ASP A 1 331 ? -14.255 -11.011 -16.584 1.00 95.88 331 ASP A C 1
ATOM 2574 O O . ASP A 1 331 ? -13.369 -10.799 -17.408 1.00 95.88 331 ASP A O 1
ATOM 2578 N N . ALA A 1 332 ? -14.763 -10.012 -15.851 1.00 95.38 332 ALA A N 1
ATOM 2579 C CA . ALA A 1 332 ? -14.295 -8.632 -15.977 1.00 95.38 332 ALA A CA 1
ATOM 2580 C C . ALA A 1 332 ? -12.794 -8.516 -15.678 1.00 95.38 332 ALA A C 1
ATOM 2582 O O . ALA A 1 332 ? -12.071 -7.807 -16.382 1.00 95.38 332 ALA A O 1
ATOM 2583 N N . TYR A 1 333 ? -12.340 -9.236 -14.652 1.00 96.38 333 TYR A N 1
ATOM 2584 C CA . TYR A 1 333 ? -10.942 -9.300 -14.262 1.00 96.38 333 TYR A CA 1
ATOM 2585 C C . TYR A 1 333 ? -10.078 -9.976 -15.327 1.00 96.38 333 TYR A C 1
ATOM 2587 O O . TYR A 1 333 ? -9.063 -9.404 -15.722 1.00 96.38 333 TYR A O 1
ATOM 2595 N N . SER A 1 334 ? -10.485 -11.140 -15.847 1.00 95.81 334 SER A N 1
ATOM 2596 C CA . SER A 1 334 ? -9.725 -11.844 -16.886 1.00 95.81 334 SER A CA 1
ATOM 2597 C C . SER A 1 334 ? -9.601 -11.008 -18.155 1.00 95.81 334 SER A C 1
ATOM 2599 O O . SER A 1 334 ? -8.503 -10.874 -18.678 1.00 95.81 334 SER A O 1
ATOM 2601 N N . PHE A 1 335 ? -10.676 -10.351 -18.602 1.00 95.69 335 PHE A N 1
ATOM 2602 C CA . PHE A 1 335 ? -10.618 -9.495 -19.792 1.00 95.69 335 PHE A CA 1
ATOM 2603 C C . PHE A 1 335 ? -9.691 -8.290 -19.613 1.00 95.69 335 PHE A C 1
ATOM 2605 O O . PHE A 1 335 ? -8.989 -7.909 -20.550 1.00 95.69 335 PHE A O 1
ATOM 2612 N N . ALA A 1 336 ? -9.675 -7.683 -18.421 1.00 95.31 336 ALA A N 1
ATOM 2613 C CA . ALA A 1 336 ? -8.749 -6.599 -18.112 1.00 95.31 336 ALA A CA 1
ATOM 2614 C C . ALA A 1 336 ? -7.296 -7.097 -18.072 1.00 95.31 336 ALA A C 1
ATOM 2616 O O . ALA A 1 336 ? -6.421 -6.470 -18.670 1.00 95.31 336 ALA A O 1
ATOM 2617 N N . LYS A 1 337 ? -7.046 -8.242 -17.428 1.00 94.94 337 LYS A N 1
ATOM 2618 C CA . LYS A 1 337 ? -5.717 -8.861 -17.349 1.00 94.94 337 LYS A CA 1
ATOM 2619 C C . LYS A 1 337 ? -5.189 -9.254 -18.731 1.00 94.94 337 LYS A C 1
ATOM 2621 O O . LYS A 1 337 ? -4.062 -8.901 -19.068 1.00 94.94 337 LYS A O 1
ATOM 2626 N N . ASP A 1 338 ? -6.019 -9.878 -19.564 1.00 92.81 338 ASP A N 1
ATOM 2627 C CA . ASP A 1 338 ? -5.674 -10.257 -20.939 1.00 92.81 338 ASP A CA 1
ATOM 2628 C C . ASP A 1 338 ? -5.359 -9.034 -21.812 1.00 92.81 338 ASP A C 1
ATOM 2630 O O . ASP A 1 338 ? -4.468 -9.090 -22.662 1.00 92.81 338 ASP A O 1
ATOM 2634 N N . ALA A 1 339 ? -6.061 -7.913 -21.605 1.00 92.44 339 ALA A N 1
ATOM 2635 C CA . ALA A 1 339 ? -5.749 -6.658 -22.284 1.00 92.44 339 ALA A CA 1
ATOM 2636 C C . ALA A 1 339 ? -4.351 -6.151 -21.897 1.00 92.44 339 ALA A C 1
ATOM 2638 O O . ALA A 1 339 ? -3.547 -5.851 -22.778 1.00 92.44 339 ALA A O 1
ATOM 2639 N N . LEU A 1 340 ? -4.040 -6.110 -20.598 1.00 92.50 340 LEU A N 1
ATOM 2640 C CA . LEU A 1 340 ? -2.734 -5.672 -20.088 1.00 92.50 340 LEU A CA 1
ATOM 2641 C C . LEU A 1 340 ? -1.603 -6.577 -20.598 1.00 92.50 340 LEU A C 1
ATOM 2643 O O . LEU A 1 340 ? -0.601 -6.091 -21.119 1.00 92.50 340 LEU A O 1
ATOM 2647 N N . SER A 1 341 ? -1.790 -7.900 -20.550 1.00 89.12 341 SER A N 1
ATOM 2648 C CA . SER A 1 341 ? -0.842 -8.863 -21.131 1.00 89.12 341 SER A CA 1
ATOM 2649 C C . SER A 1 341 ? -0.707 -8.731 -22.654 1.00 89.12 341 SER A C 1
ATOM 2651 O O . SER A 1 341 ? 0.339 -9.052 -23.210 1.00 89.12 341 SER A O 1
ATOM 2653 N N . GLY A 1 342 ? -1.741 -8.231 -23.334 1.00 86.75 342 GLY A N 1
ATOM 2654 C CA . GLY A 1 342 ? -1.740 -7.922 -24.764 1.00 86.75 342 GLY A CA 1
ATOM 2655 C C . GLY A 1 342 ? -1.052 -6.604 -25.143 1.00 86.75 342 GLY A C 1
ATOM 2656 O O . GLY A 1 342 ? -1.117 -6.226 -26.312 1.00 86.75 342 GLY A O 1
ATOM 2657 N N . GLY A 1 343 ? -0.422 -5.906 -24.191 1.00 87.62 343 GLY A N 1
ATOM 2658 C CA . GLY A 1 343 ? 0.336 -4.673 -24.425 1.00 87.62 343 GLY A CA 1
ATOM 2659 C C . GLY A 1 343 ? -0.449 -3.378 -24.205 1.00 87.62 343 GLY A C 1
ATOM 2660 O O . GLY A 1 343 ? 0.056 -2.305 -24.530 1.00 87.62 343 GLY A O 1
ATOM 2661 N N . PHE A 1 344 ? -1.667 -3.452 -23.663 1.00 90.75 344 PHE A N 1
ATOM 2662 C CA . PHE A 1 344 ? -2.413 -2.253 -23.286 1.00 90.75 344 PHE A CA 1
ATOM 2663 C C . PHE A 1 344 ? -1.852 -1.650 -21.998 1.00 90.75 344 PHE A C 1
ATOM 2665 O O . PHE A 1 344 ? -1.514 -2.371 -21.063 1.00 90.75 344 PHE A O 1
ATOM 2672 N N . THR A 1 345 ? -1.835 -0.321 -21.909 1.00 91.31 345 THR A N 1
ATOM 2673 C CA . THR A 1 345 ? -1.607 0.380 -20.637 1.00 91.31 345 THR A CA 1
ATOM 2674 C C . THR A 1 345 ? -2.886 0.390 -19.796 1.00 91.31 345 THR A C 1
ATOM 2676 O O . THR A 1 345 ? -3.998 0.325 -20.333 1.00 91.31 345 THR A O 1
ATOM 2679 N N . LEU A 1 346 ? -2.769 0.516 -18.468 1.00 92.31 346 LEU A N 1
ATOM 2680 C CA . LEU A 1 346 ? -3.929 0.664 -17.578 1.00 92.31 346 LEU A CA 1
ATOM 2681 C C . LEU A 1 346 ? -4.854 1.803 -18.038 1.00 92.31 346 LEU A C 1
ATOM 2683 O O . LEU A 1 346 ? -6.076 1.659 -18.052 1.00 92.31 346 LEU A O 1
ATOM 2687 N N . GLU A 1 347 ? -4.279 2.928 -18.447 1.00 92.00 347 GLU A N 1
ATOM 2688 C CA . GLU A 1 347 ? -4.993 4.109 -18.922 1.00 92.00 347 GLU A CA 1
ATOM 2689 C C . GLU A 1 347 ? -5.806 3.821 -20.197 1.00 92.00 347 GLU A C 1
ATOM 2691 O O . GLU A 1 347 ? -6.920 4.335 -20.352 1.00 92.00 347 GLU A O 1
ATOM 2696 N N . GLN A 1 348 ? -5.302 2.957 -21.085 1.00 93.06 348 GLN A N 1
ATOM 2697 C CA . GLN A 1 348 ? -6.054 2.471 -22.245 1.00 93.06 348 GLN A CA 1
ATOM 2698 C C . GLN A 1 348 ? -7.176 1.518 -21.828 1.00 93.06 348 GLN A C 1
ATOM 2700 O O . GLN A 1 348 ? -8.306 1.669 -22.296 1.00 93.06 348 GLN A O 1
ATOM 2705 N N . VAL A 1 349 ? -6.914 0.577 -20.915 1.00 93.75 349 VAL A N 1
ATOM 2706 C CA . VAL A 1 349 ? -7.947 -0.343 -20.404 1.00 93.75 349 VAL A CA 1
ATOM 2707 C C . VAL A 1 349 ? -9.084 0.434 -19.732 1.00 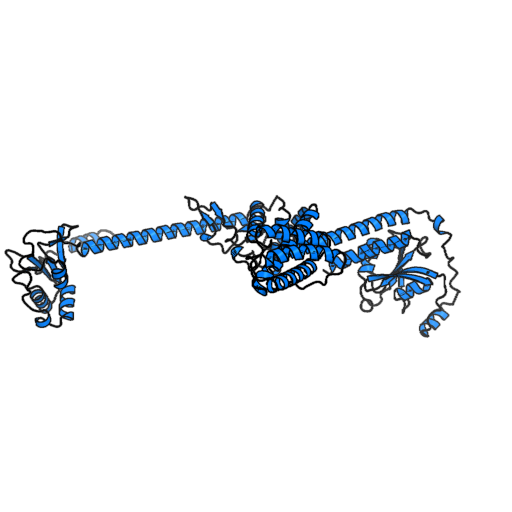93.75 349 VAL A C 1
ATOM 2709 O O . VAL A 1 349 ? -10.257 0.134 -19.946 1.00 93.75 349 VAL A O 1
ATOM 2712 N N . ILE A 1 350 ? -8.769 1.501 -18.999 1.00 93.69 350 ILE A N 1
ATOM 2713 C CA . ILE A 1 350 ? -9.750 2.411 -18.391 1.00 93.69 350 ILE A CA 1
ATOM 2714 C C . ILE A 1 350 ? -10.587 3.137 -19.444 1.00 93.69 350 ILE A C 1
ATOM 2716 O O . ILE A 1 350 ? -11.809 3.238 -19.293 1.00 93.69 350 ILE A O 1
ATOM 2720 N N . ALA A 1 351 ? -9.972 3.610 -20.531 1.00 91.88 351 ALA A N 1
ATOM 2721 C CA . ALA A 1 351 ? -10.703 4.219 -21.641 1.00 91.88 351 ALA A CA 1
ATOM 2722 C C . ALA A 1 351 ? -11.697 3.225 -22.270 1.00 91.88 351 ALA A C 1
ATOM 2724 O O . ALA A 1 351 ? -12.854 3.567 -22.552 1.00 91.88 351 ALA A O 1
ATOM 2725 N N . VAL A 1 352 ? -11.268 1.970 -22.438 1.00 93.44 352 VAL A N 1
ATOM 2726 C CA . VAL A 1 352 ? -12.111 0.879 -22.937 1.00 93.44 352 VAL A CA 1
ATOM 2727 C C . VAL A 1 352 ? -13.248 0.573 -21.955 1.00 93.44 352 VAL A C 1
ATOM 2729 O O . VAL A 1 352 ? -14.404 0.500 -22.379 1.00 93.44 352 VAL A O 1
ATOM 2732 N N . ALA A 1 353 ? -12.962 0.476 -20.654 1.00 94.56 353 ALA A N 1
ATOM 2733 C CA . ALA A 1 353 ? -13.952 0.246 -19.603 1.00 94.56 353 ALA A CA 1
ATOM 2734 C C . ALA A 1 353 ? -15.011 1.358 -19.550 1.00 94.56 353 ALA A C 1
ATOM 2736 O O . ALA A 1 353 ? -16.210 1.078 -19.490 1.00 94.56 353 ALA A O 1
ATOM 2737 N N . TRP A 1 354 ? -14.599 2.622 -19.669 1.00 93.69 354 TRP A N 1
ATOM 2738 C CA . TRP A 1 354 ? -15.531 3.746 -19.738 1.00 93.69 354 TRP A CA 1
ATOM 2739 C C . TRP A 1 354 ? -16.452 3.660 -20.964 1.00 93.69 354 TRP A C 1
ATOM 2741 O O . TRP A 1 354 ? -17.673 3.802 -20.845 1.00 93.69 354 TRP A O 1
ATOM 2751 N N . SER A 1 355 ? -15.884 3.377 -22.140 1.00 92.75 355 SER A N 1
ATOM 2752 C CA . SER A 1 355 ? -16.645 3.191 -23.383 1.00 92.75 355 SER A CA 1
ATOM 2753 C C . SER A 1 355 ? -17.622 2.012 -23.290 1.00 92.75 355 SER A C 1
ATOM 2755 O O . SER A 1 355 ? -18.754 2.088 -23.790 1.00 92.75 355 SER A O 1
ATOM 2757 N N . ALA A 1 356 ? -17.214 0.932 -22.619 1.00 95.31 356 ALA A N 1
ATOM 2758 C CA . ALA A 1 356 ? -18.047 -0.233 -22.365 1.00 95.31 356 ALA A CA 1
ATOM 2759 C C . ALA A 1 356 ? -19.235 0.102 -21.453 1.00 95.31 356 ALA A C 1
ATOM 2761 O O . ALA A 1 356 ? -20.375 -0.173 -21.833 1.00 95.31 356 ALA A O 1
ATOM 2762 N N . ALA A 1 357 ? -18.994 0.781 -20.326 1.00 96.00 357 ALA A N 1
ATOM 2763 C CA . ALA A 1 357 ? -20.043 1.247 -19.420 1.00 96.00 357 ALA A CA 1
ATOM 2764 C C . ALA A 1 357 ? -21.043 2.167 -20.134 1.00 96.00 357 ALA A C 1
ATOM 2766 O O . ALA A 1 357 ? -22.247 1.919 -20.108 1.00 96.00 357 ALA A O 1
ATOM 2767 N N . ALA A 1 358 ? -20.557 3.187 -20.850 1.00 94.81 358 ALA A N 1
ATOM 2768 C CA . ALA A 1 358 ? -21.415 4.125 -21.573 1.00 94.81 358 ALA A CA 1
ATOM 2769 C C . ALA A 1 358 ? -22.291 3.425 -22.630 1.00 94.81 358 ALA A C 1
ATOM 2771 O O . ALA A 1 358 ? -23.479 3.725 -22.762 1.00 94.81 358 ALA A O 1
ATOM 2772 N N . SER A 1 359 ? -21.718 2.463 -23.362 1.00 95.31 359 SER A N 1
ATOM 2773 C CA . SER A 1 359 ? -22.443 1.679 -24.368 1.00 95.31 359 SER A CA 1
ATOM 2774 C C . SER A 1 359 ? -23.521 0.790 -23.733 1.00 95.31 359 SER A C 1
ATOM 2776 O O . SER A 1 359 ? -24.634 0.709 -24.260 1.00 95.31 359 SER A O 1
ATOM 2778 N N . ALA A 1 360 ? -23.208 0.143 -22.607 1.00 96.38 360 ALA A N 1
ATOM 2779 C CA . ALA A 1 360 ? -24.138 -0.721 -21.886 1.00 96.38 360 ALA A CA 1
ATOM 2780 C C . ALA A 1 360 ? -25.297 0.071 -21.266 1.00 96.38 360 ALA A C 1
ATOM 2782 O O . ALA A 1 360 ? -26.453 -0.312 -21.431 1.00 96.38 360 ALA A O 1
ATOM 2783 N N . VAL A 1 361 ? -25.017 1.224 -20.655 1.00 95.38 361 VAL A N 1
ATOM 2784 C CA . VAL A 1 361 ? -26.043 2.123 -20.099 1.00 95.38 361 VAL A CA 1
ATOM 2785 C C . VAL A 1 361 ? -26.970 2.643 -21.198 1.00 95.38 361 VAL A C 1
ATOM 2787 O O . VAL A 1 361 ? -28.190 2.589 -21.061 1.00 95.38 361 VAL A O 1
ATOM 2790 N N . ALA A 1 362 ? -26.427 3.066 -22.345 1.00 94.94 362 ALA A N 1
ATOM 2791 C CA . ALA A 1 362 ? -27.241 3.497 -23.484 1.00 94.94 362 ALA A CA 1
ATOM 2792 C C . ALA A 1 362 ? -28.121 2.366 -24.057 1.00 94.94 362 ALA A C 1
ATOM 2794 O O . ALA A 1 362 ? -29.177 2.616 -24.643 1.00 94.94 362 ALA A O 1
ATOM 2795 N N . TRP A 1 363 ? -27.694 1.107 -23.938 1.00 95.88 363 TRP A N 1
ATOM 2796 C CA . TRP A 1 363 ? -28.537 -0.048 -24.250 1.00 95.88 363 TRP A CA 1
ATOM 2797 C C . TRP A 1 363 ? -29.628 -0.264 -23.190 1.00 95.88 363 TRP A C 1
ATOM 2799 O O . TRP A 1 363 ? -30.791 -0.440 -23.563 1.00 95.88 363 TRP A O 1
ATOM 2809 N N . GLY A 1 364 ? -29.285 -0.172 -21.902 1.00 94.88 364 GLY A N 1
ATOM 2810 C CA . GLY A 1 364 ? -30.224 -0.296 -20.784 1.00 94.88 364 GLY A CA 1
ATOM 2811 C C . GLY A 1 364 ? -31.354 0.731 -20.843 1.00 94.88 364 GLY A C 1
ATOM 2812 O O . GLY A 1 364 ? -32.525 0.370 -20.781 1.00 94.88 364 GLY A O 1
ATOM 2813 N N . GLN A 1 365 ? -31.026 1.996 -21.116 1.00 93.56 365 GLN A N 1
ATOM 2814 C CA . GLN A 1 365 ? -32.004 3.082 -21.278 1.00 93.56 365 GLN A CA 1
ATOM 2815 C C . GLN A 1 365 ? -33.003 2.851 -22.423 1.00 93.56 365 GLN A C 1
ATOM 2817 O O . GLN A 1 365 ? -34.110 3.385 -22.400 1.00 93.56 365 GLN A O 1
ATOM 2822 N N . ARG A 1 366 ? -32.624 2.061 -23.435 1.00 94.25 366 ARG A N 1
ATOM 2823 C CA . ARG A 1 366 ? -33.486 1.713 -24.575 1.00 94.25 366 ARG A CA 1
ATOM 2824 C C . ARG A 1 366 ? -34.286 0.427 -24.356 1.00 94.25 366 ARG A C 1
ATOM 2826 O O . ARG A 1 366 ? -35.149 0.124 -25.177 1.00 94.25 366 ARG A O 1
ATOM 2833 N N . THR A 1 367 ? -34.022 -0.315 -23.279 1.00 93.06 367 THR A N 1
ATOM 2834 C CA . THR A 1 367 ? -34.583 -1.652 -23.041 1.00 93.06 367 THR A CA 1
ATOM 2835 C C . THR A 1 367 ? -35.316 -1.688 -21.694 1.00 93.06 367 THR A C 1
ATOM 2837 O O . THR A 1 367 ? -34.706 -1.973 -20.666 1.00 93.06 367 THR A O 1
ATOM 2840 N N . PRO A 1 368 ? -36.628 -1.392 -21.655 1.00 88.50 368 PRO A N 1
ATOM 2841 C CA . PRO A 1 368 ? -37.386 -1.402 -20.406 1.00 88.50 368 PRO A CA 1
ATOM 2842 C C . PRO A 1 368 ? -37.565 -2.827 -19.852 1.00 88.50 368 PRO A C 1
ATOM 2844 O O . PRO A 1 368 ? -37.703 -3.785 -20.610 1.00 88.50 368 PRO A O 1
ATOM 2847 N N . GLY A 1 369 ? -37.621 -2.959 -18.520 1.00 88.94 369 GLY A N 1
ATOM 2848 C CA . GLY A 1 369 ? -37.922 -4.227 -17.834 1.00 88.94 369 GLY A CA 1
ATOM 2849 C C . GLY A 1 369 ? -36.725 -5.155 -17.593 1.00 88.94 369 GLY A C 1
ATOM 2850 O O . GLY A 1 369 ? -36.918 -6.343 -17.336 1.00 88.94 369 GLY A O 1
ATOM 2851 N N . LEU A 1 370 ? -35.497 -4.639 -17.682 1.00 91.94 370 LEU A N 1
ATOM 2852 C CA . LEU A 1 370 ? -34.289 -5.402 -17.367 1.00 91.94 370 LEU A CA 1
ATOM 2853 C C . LEU A 1 370 ? -34.222 -5.784 -15.881 1.00 91.94 370 LEU A C 1
ATOM 2855 O O . LEU A 1 370 ? -34.677 -5.047 -15.007 1.00 91.94 370 LEU A O 1
ATOM 2859 N N . LYS A 1 371 ? -33.627 -6.948 -15.599 1.00 92.62 371 LYS A N 1
ATOM 2860 C CA . LYS A 1 371 ? -33.333 -7.377 -14.225 1.00 92.62 371 LYS A CA 1
ATOM 2861 C C . LYS A 1 371 ? -32.189 -6.544 -13.646 1.00 92.62 371 LYS A C 1
ATOM 2863 O O . LYS A 1 371 ? -31.307 -6.122 -14.398 1.00 92.62 371 LYS A O 1
ATOM 2868 N N . ALA A 1 372 ? -32.166 -6.409 -12.324 1.00 89.94 372 ALA A N 1
ATOM 2869 C CA . ALA A 1 372 ? -31.056 -5.801 -11.599 1.00 89.94 372 ALA A CA 1
ATOM 2870 C C . ALA A 1 372 ? -29.704 -6.405 -12.030 1.00 89.94 372 ALA A C 1
ATOM 2872 O O . ALA A 1 372 ? -29.602 -7.614 -12.257 1.00 89.94 372 ALA A O 1
ATOM 2873 N N . GLY A 1 373 ? -28.697 -5.556 -12.224 1.00 91.50 373 GLY A N 1
ATOM 2874 C CA . GLY A 1 373 ? -27.359 -5.945 -12.686 1.00 91.50 373 GLY A CA 1
ATOM 2875 C C . GLY A 1 373 ? -27.241 -6.318 -14.171 1.00 91.50 373 GLY A C 1
ATOM 2876 O O . GLY A 1 373 ? -26.131 -6.584 -14.631 1.00 91.50 373 GLY A O 1
ATOM 2877 N N . SER A 1 374 ? -28.328 -6.316 -14.960 1.00 95.44 374 SER A N 1
ATOM 2878 C CA . SER A 1 374 ? -28.258 -6.672 -16.395 1.00 95.44 374 SER A CA 1
ATOM 2879 C C . SER A 1 374 ? -27.410 -5.685 -17.199 1.00 95.44 374 SER A C 1
ATOM 2881 O O . SER A 1 374 ? -26.667 -6.094 -18.089 1.00 95.44 374 SER A O 1
ATOM 2883 N N . VAL A 1 375 ? -27.507 -4.388 -16.886 1.00 95.38 375 VAL A N 1
ATOM 2884 C CA . VAL A 1 375 ? -26.702 -3.337 -17.530 1.00 95.38 375 VAL A CA 1
ATOM 2885 C C . VAL A 1 375 ? -25.221 -3.535 -17.211 1.00 95.38 375 VAL A C 1
ATOM 2887 O O . VAL A 1 375 ? -24.386 -3.521 -18.113 1.00 95.38 375 VAL A O 1
ATOM 2890 N N . SER A 1 376 ? -24.899 -3.826 -15.955 1.00 96.31 376 SER A N 1
ATOM 2891 C CA . SER A 1 376 ? -23.528 -4.047 -15.487 1.00 96.31 376 SER A CA 1
ATOM 2892 C C . SER A 1 376 ? -22.917 -5.331 -16.058 1.00 96.31 376 SER A C 1
ATOM 2894 O O . SER A 1 376 ? -21.786 -5.318 -16.539 1.00 96.31 376 SER A O 1
ATOM 2896 N N . ALA A 1 377 ? -23.684 -6.421 -16.155 1.00 96.06 377 ALA A N 1
ATOM 2897 C CA . ALA A 1 377 ? -23.253 -7.636 -16.855 1.00 96.06 377 ALA A CA 1
ATOM 2898 C C . ALA A 1 377 ? -23.026 -7.406 -18.366 1.00 96.06 377 ALA A C 1
ATOM 2900 O O . ALA A 1 377 ? -22.080 -7.942 -18.960 1.00 96.06 377 ALA A O 1
ATOM 2901 N N . ALA A 1 378 ? -23.864 -6.576 -19.000 1.00 96.19 378 ALA A N 1
ATOM 2902 C CA . ALA A 1 378 ? -23.681 -6.167 -20.391 1.00 96.19 378 ALA A CA 1
ATOM 2903 C C . ALA A 1 378 ? -22.447 -5.266 -20.575 1.00 96.19 378 ALA A C 1
ATOM 2905 O O . ALA A 1 378 ? -21.795 -5.339 -21.620 1.00 96.19 378 ALA A O 1
ATOM 2906 N N . ALA A 1 379 ? -22.084 -4.463 -19.569 1.00 97.12 379 ALA A N 1
ATOM 2907 C CA . ALA A 1 379 ? -20.850 -3.680 -19.572 1.00 97.12 379 ALA A CA 1
ATOM 2908 C C . ALA A 1 379 ? -19.616 -4.591 -19.602 1.00 97.12 379 ALA A C 1
ATOM 2910 O O . ALA A 1 379 ? -18.746 -4.374 -20.440 1.00 97.12 379 ALA A O 1
ATOM 2911 N N . VAL A 1 380 ? -19.593 -5.666 -18.805 1.00 96.81 380 VAL A N 1
ATOM 2912 C CA . VAL A 1 380 ? -18.519 -6.681 -18.838 1.00 96.81 380 VAL A CA 1
ATOM 2913 C C . VAL A 1 380 ? -18.421 -7.362 -20.209 1.00 96.81 380 VAL A C 1
ATOM 2915 O O . VAL A 1 380 ? -17.342 -7.471 -20.775 1.00 96.81 380 VAL A O 1
ATOM 2918 N N . THR A 1 381 ? -19.554 -7.743 -20.806 1.00 96.38 381 THR A N 1
ATOM 2919 C CA . THR A 1 381 ? -19.570 -8.321 -22.170 1.00 96.38 381 THR A CA 1
ATOM 2920 C C . THR A 1 381 ? -19.077 -7.319 -23.221 1.00 96.38 381 THR A C 1
ATOM 2922 O O . THR A 1 381 ? -18.437 -7.662 -24.211 1.00 96.38 381 THR A O 1
ATOM 2925 N N . THR A 1 382 ? -19.395 -6.038 -23.030 1.00 95.62 382 THR A N 1
ATOM 2926 C CA . THR A 1 382 ? -18.946 -4.986 -23.942 1.00 95.62 382 THR A CA 1
ATOM 2927 C C . THR A 1 382 ? -17.459 -4.696 -23.770 1.00 95.62 382 THR A C 1
ATOM 2929 O O . THR A 1 382 ? -16.819 -4.373 -24.767 1.00 95.62 382 THR A O 1
ATOM 2932 N N . LEU A 1 383 ? -16.916 -4.822 -22.555 1.00 95.62 383 LEU A N 1
ATOM 2933 C CA . LEU A 1 383 ? -15.489 -4.687 -22.268 1.00 95.62 383 LEU A CA 1
ATOM 2934 C C . LEU A 1 383 ? -14.683 -5.677 -23.114 1.00 95.62 383 LEU A C 1
ATOM 2936 O O . LEU A 1 383 ? -13.861 -5.226 -23.902 1.00 95.62 383 LEU A O 1
ATOM 2940 N N . GLU A 1 384 ? -14.996 -6.973 -23.042 1.00 95.50 384 GLU A N 1
ATOM 2941 C CA . GLU A 1 384 ? -14.365 -8.039 -23.843 1.00 95.50 384 GLU A CA 1
ATOM 2942 C C . GLU A 1 384 ? -14.310 -7.678 -25.333 1.00 95.50 384 GLU A C 1
ATOM 2944 O O . GLU A 1 384 ? -13.239 -7.501 -25.917 1.00 95.50 384 GLU A O 1
ATOM 2949 N N . ARG A 1 385 ? -15.480 -7.436 -25.936 1.00 93.12 385 ARG A N 1
ATOM 2950 C CA . ARG A 1 385 ? -15.586 -7.103 -27.362 1.00 93.12 385 ARG A CA 1
ATOM 2951 C C . ARG A 1 385 ? -14.804 -5.841 -27.733 1.00 93.12 385 ARG A C 1
ATOM 2953 O O . ARG A 1 385 ? -14.315 -5.710 -28.854 1.00 93.12 385 ARG A O 1
ATOM 2960 N N . ARG A 1 386 ? -14.751 -4.849 -26.840 1.00 91.19 386 ARG A N 1
ATOM 2961 C CA . ARG A 1 386 ? -14.037 -3.591 -27.096 1.00 91.19 386 ARG A CA 1
ATOM 2962 C C . ARG A 1 386 ? -12.528 -3.761 -26.951 1.00 91.19 386 ARG A C 1
ATOM 2964 O O . ARG A 1 386 ? -11.823 -3.139 -2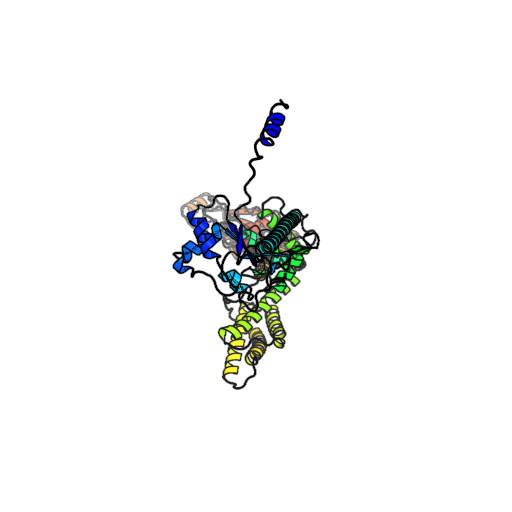7.736 1.00 91.19 386 ARG A O 1
ATOM 2971 N N . VAL A 1 387 ? -12.058 -4.586 -26.014 1.00 91.06 387 VAL A N 1
ATOM 2972 C CA . VAL A 1 387 ? -10.644 -4.971 -25.900 1.00 91.06 387 VAL A CA 1
ATOM 2973 C C . VAL A 1 387 ? -10.201 -5.664 -27.184 1.00 91.06 387 VAL A C 1
ATOM 2975 O O . VAL A 1 387 ? -9.220 -5.243 -27.788 1.00 91.06 387 VAL A O 1
ATOM 2978 N N . GLU A 1 388 ? -10.956 -6.658 -27.661 1.00 89.06 388 GLU A N 1
ATOM 2979 C CA . GLU A 1 388 ? -10.648 -7.344 -28.922 1.00 89.06 388 GLU A CA 1
ATOM 2980 C C . GLU A 1 388 ? -10.582 -6.376 -30.103 1.00 89.06 388 GLU A C 1
ATOM 2982 O O . GLU A 1 388 ? -9.618 -6.386 -30.862 1.00 89.06 388 GLU A O 1
ATOM 2987 N N . TRP A 1 389 ? -11.569 -5.485 -30.231 1.00 86.62 389 TRP A N 1
ATOM 2988 C CA . TRP A 1 389 ? -11.596 -4.514 -31.323 1.00 86.62 389 TRP A CA 1
ATOM 2989 C C . TRP A 1 389 ? -10.473 -3.472 -31.247 1.00 86.62 389 TRP A C 1
ATOM 2991 O O . TRP A 1 389 ? -10.061 -2.917 -32.267 1.00 86.62 389 TRP A O 1
ATOM 3001 N N . ALA A 1 390 ? -10.001 -3.177 -30.039 1.00 85.62 390 ALA A N 1
ATOM 3002 C CA . ALA A 1 390 ? -8.940 -2.217 -29.806 1.00 85.62 390 ALA A CA 1
ATOM 3003 C C . ALA A 1 390 ? -7.545 -2.772 -30.122 1.00 85.62 390 ALA A C 1
ATOM 3005 O O . ALA A 1 390 ? -6.638 -1.976 -30.321 1.00 85.62 390 ALA A O 1
ATOM 3006 N N . LYS A 1 391 ? -7.353 -4.096 -30.228 1.00 83.62 391 LYS A N 1
ATOM 3007 C CA . LYS A 1 391 ? -6.042 -4.684 -30.574 1.00 83.62 391 LYS A CA 1
ATOM 3008 C C . LYS A 1 391 ? -5.503 -4.180 -31.919 1.00 83.62 391 LYS A C 1
ATOM 3010 O O . LYS A 1 391 ? -4.299 -4.030 -32.082 1.00 83.62 391 LYS A O 1
ATOM 3015 N N . ASP A 1 392 ? -6.397 -3.846 -32.847 1.00 82.31 392 ASP A N 1
ATOM 3016 C CA . ASP A 1 392 ? -6.042 -3.383 -34.192 1.00 82.31 392 ASP A CA 1
ATOM 3017 C C . ASP A 1 392 ? -5.992 -1.847 -34.326 1.00 82.31 392 ASP A C 1
ATOM 3019 O O . ASP A 1 392 ? -5.886 -1.325 -35.441 1.00 82.31 392 ASP A O 1
ATOM 3023 N N . ARG A 1 393 ? -6.163 -1.081 -33.233 1.00 79.19 393 ARG A N 1
ATOM 3024 C CA . ARG A 1 393 ? -6.321 0.386 -33.289 1.00 79.19 393 ARG A CA 1
ATOM 3025 C C . ARG A 1 393 ? -5.683 1.097 -32.094 1.00 79.19 393 ARG A C 1
ATOM 3027 O O . ARG A 1 393 ? -5.803 0.627 -30.971 1.00 79.19 393 ARG A O 1
ATOM 3034 N N . PRO A 1 394 ? -5.108 2.297 -32.284 1.00 75.38 394 PRO A N 1
ATOM 3035 C CA . PRO A 1 394 ? -4.607 3.077 -31.159 1.00 75.38 394 PRO A CA 1
ATOM 3036 C C . PRO A 1 394 ? -5.763 3.510 -30.244 1.00 75.38 394 PRO A C 1
ATOM 3038 O O . PRO A 1 394 ? -6.740 4.112 -30.701 1.00 75.38 394 PRO A O 1
ATOM 3041 N N . VAL A 1 395 ? -5.641 3.218 -28.948 1.00 81.69 395 VAL A N 1
ATOM 3042 C CA . VAL A 1 395 ? -6.554 3.696 -27.902 1.00 81.69 395 VAL A CA 1
ATOM 3043 C C . VAL A 1 395 ? -5.943 4.916 -27.228 1.00 81.69 395 VAL A C 1
ATOM 3045 O O . VAL A 1 395 ? -4.776 4.905 -26.842 1.00 81.69 395 VAL A O 1
ATOM 3048 N N . VAL A 1 396 ? -6.742 5.974 -27.091 1.00 83.94 396 VAL A N 1
ATOM 3049 C CA . VAL A 1 396 ? -6.337 7.187 -26.374 1.00 83.94 396 VAL A CA 1
ATOM 3050 C C . VAL A 1 396 ? -6.256 6.883 -24.881 1.00 83.94 396 VAL A C 1
ATOM 3052 O O . VAL A 1 396 ? -7.204 6.348 -24.308 1.00 83.94 396 VAL A O 1
ATOM 3055 N N . GLU A 1 397 ? -5.142 7.253 -24.258 1.00 85.38 397 GLU A N 1
ATOM 3056 C CA . GLU A 1 397 ? -4.949 7.118 -22.816 1.00 85.38 397 GLU A CA 1
ATOM 3057 C C . GLU A 1 397 ? -5.865 8.073 -22.048 1.00 85.38 397 GLU A C 1
ATOM 3059 O O . GLU A 1 397 ? -6.009 9.249 -22.396 1.00 85.38 397 GLU A O 1
ATOM 3064 N N . TYR A 1 398 ? -6.505 7.560 -20.997 1.00 79.69 398 TYR A N 1
ATOM 3065 C CA . TYR A 1 398 ? -7.401 8.339 -20.154 1.00 79.69 398 TYR A CA 1
ATOM 3066 C C . TYR A 1 398 ? -6.811 8.533 -18.760 1.00 79.69 398 TYR A C 1
ATOM 3068 O O . TYR A 1 398 ? -6.331 7.591 -18.132 1.00 79.69 398 TYR A O 1
ATOM 3076 N N . ASN A 1 399 ? -6.912 9.755 -18.236 1.00 77.81 399 ASN A N 1
ATOM 3077 C CA . ASN A 1 399 ? -6.458 10.042 -16.883 1.00 77.81 399 ASN A CA 1
ATOM 3078 C C . ASN A 1 399 ? -7.340 9.333 -15.849 1.00 77.81 399 ASN A C 1
ATOM 3080 O O . ASN A 1 399 ? -8.556 9.536 -15.782 1.00 77.81 399 ASN A O 1
ATOM 3084 N N . LEU A 1 400 ? -6.691 8.543 -14.999 1.00 76.56 400 LEU A N 1
ATOM 3085 C CA . LEU A 1 400 ? -7.271 7.910 -13.819 1.00 76.56 400 LEU A CA 1
ATOM 3086 C C . LEU A 1 400 ? -7.977 8.954 -12.930 1.00 76.56 400 LEU A C 1
ATOM 3088 O O . LEU A 1 400 ? -7.339 9.935 -12.529 1.00 76.56 400 LEU A O 1
ATOM 3092 N N . PRO A 1 401 ? -9.258 8.763 -12.570 1.00 78.25 401 PRO A N 1
ATOM 3093 C CA . PRO A 1 401 ? -9.957 9.701 -11.701 1.00 78.25 401 PRO A CA 1
ATOM 3094 C C . PRO A 1 401 ? -9.389 9.682 -10.274 1.00 78.25 401 PRO A C 1
ATOM 3096 O O . PRO A 1 401 ? -8.851 8.678 -9.814 1.00 78.25 401 PRO A O 1
ATOM 3099 N N . HIS A 1 402 ? -9.578 10.781 -9.542 1.00 78.12 402 HIS A N 1
ATOM 3100 C CA . HIS A 1 402 ? -9.082 10.932 -8.167 1.00 78.12 402 HIS A CA 1
ATOM 3101 C C . HIS A 1 402 ? -9.761 10.002 -7.145 1.00 78.12 402 HIS A C 1
ATOM 3103 O O . HIS A 1 402 ? -9.227 9.810 -6.060 1.00 78.12 402 HIS A O 1
ATOM 3109 N N . TRP A 1 403 ? -10.948 9.469 -7.454 1.00 80.62 403 TRP A N 1
ATOM 3110 C CA . TRP A 1 403 ? -11.687 8.570 -6.561 1.00 80.62 403 TRP A CA 1
ATOM 3111 C C . TRP A 1 403 ? -11.243 7.109 -6.674 1.00 80.62 403 TRP A C 1
ATOM 3113 O O . TRP A 1 403 ? -11.609 6.308 -5.820 1.00 80.62 403 TRP A O 1
ATOM 3123 N N . LEU A 1 404 ? -10.487 6.747 -7.717 1.00 82.25 404 LEU A N 1
ATOM 3124 C CA . LEU A 1 404 ? -9.984 5.388 -7.861 1.00 82.25 404 LEU A CA 1
ATOM 3125 C C . LEU A 1 404 ? -8.736 5.224 -6.993 1.00 82.25 404 LEU A C 1
ATOM 3127 O O . LEU A 1 404 ? -7.692 5.819 -7.276 1.00 82.25 404 LEU A O 1
ATOM 3131 N N . THR A 1 405 ? -8.853 4.405 -5.949 1.00 77.88 405 THR A N 1
ATOM 3132 C CA . THR A 1 405 ? -7.739 4.067 -5.063 1.00 77.88 405 THR A CA 1
ATOM 3133 C C . THR A 1 405 ? -6.613 3.426 -5.863 1.00 77.88 405 THR A C 1
ATOM 3135 O O . THR A 1 405 ? -6.832 2.490 -6.632 1.00 77.88 405 THR A O 1
ATOM 3138 N N . ARG A 1 406 ? -5.395 3.938 -5.683 1.00 86.94 406 ARG A N 1
ATOM 3139 C CA . ARG A 1 406 ? -4.194 3.386 -6.308 1.00 86.94 406 ARG A CA 1
ATOM 3140 C C . ARG A 1 406 ? -3.406 2.627 -5.245 1.00 86.94 406 ARG A C 1
ATOM 3142 O O . ARG A 1 406 ? -3.006 3.261 -4.269 1.00 86.94 406 ARG A O 1
ATOM 3149 N N . PRO A 1 407 ? -3.179 1.316 -5.417 1.00 92.62 407 PRO A N 1
ATOM 3150 C CA . PRO A 1 407 ? -2.301 0.558 -4.540 1.00 92.62 407 PRO A CA 1
ATOM 3151 C C . PRO A 1 407 ? -0.899 1.170 -4.555 1.00 92.62 407 PRO A C 1
ATOM 3153 O O . PRO A 1 407 ? -0.353 1.408 -5.637 1.00 92.62 407 PRO A O 1
ATOM 3156 N N . THR A 1 408 ? -0.303 1.417 -3.389 1.00 93.56 408 THR A N 1
ATOM 3157 C CA . THR A 1 408 ? 1.060 1.974 -3.311 1.00 93.56 408 THR A CA 1
ATOM 3158 C C . THR A 1 408 ? 2.071 1.065 -4.016 1.00 93.56 408 THR A C 1
ATOM 3160 O O . THR A 1 408 ? 2.924 1.552 -4.763 1.00 93.56 408 THR A O 1
ATOM 3163 N N . VAL A 1 409 ? 1.896 -0.256 -3.876 1.00 95.19 409 VAL A N 1
ATOM 3164 C CA . VAL A 1 409 ? 2.751 -1.285 -4.486 1.00 95.19 409 VAL A CA 1
ATOM 3165 C C . VAL A 1 409 ? 2.825 -1.149 -6.003 1.00 95.19 409 VAL A C 1
ATOM 3167 O O . VAL A 1 409 ? 3.880 -1.402 -6.576 1.00 95.19 409 VAL A O 1
ATOM 3170 N N . ARG A 1 410 ? 1.761 -0.680 -6.671 1.00 94.31 410 ARG A N 1
ATOM 3171 C CA . ARG A 1 410 ? 1.755 -0.506 -8.133 1.00 94.31 410 ARG A CA 1
ATOM 3172 C C . ARG A 1 410 ? 2.911 0.377 -8.601 1.00 94.31 410 ARG A C 1
ATOM 3174 O O . ARG A 1 410 ? 3.597 0.049 -9.565 1.00 94.31 410 ARG A O 1
ATOM 3181 N N . ALA A 1 411 ? 3.104 1.521 -7.945 1.00 91.69 411 ALA A N 1
ATOM 3182 C CA . ALA A 1 411 ? 4.125 2.478 -8.353 1.00 91.69 411 ALA A CA 1
ATOM 3183 C C . ALA A 1 411 ? 5.537 1.925 -8.104 1.00 91.69 411 ALA A C 1
ATOM 3185 O O . ALA A 1 411 ? 6.424 2.122 -8.931 1.00 91.69 411 ALA A O 1
ATOM 3186 N N . THR A 1 412 ? 5.721 1.207 -6.995 1.00 93.94 412 THR A N 1
ATOM 3187 C CA . THR A 1 412 ? 6.981 0.540 -6.654 1.00 93.94 412 THR A CA 1
ATOM 3188 C C . THR A 1 412 ? 7.303 -0.590 -7.634 1.00 93.94 412 THR A C 1
ATOM 3190 O O . THR A 1 412 ? 8.412 -0.631 -8.153 1.00 93.94 412 THR A O 1
ATOM 3193 N N . ALA A 1 413 ? 6.330 -1.444 -7.967 1.00 94.25 413 ALA A N 1
ATOM 3194 C CA . ALA A 1 413 ? 6.492 -2.527 -8.937 1.00 94.25 413 ALA A CA 1
ATOM 3195 C C . ALA A 1 413 ? 6.863 -2.005 -10.330 1.00 94.25 413 ALA A C 1
ATOM 3197 O O . ALA A 1 413 ? 7.773 -2.533 -10.960 1.00 94.25 413 ALA A O 1
ATOM 3198 N N . ARG A 1 414 ? 6.206 -0.933 -10.793 1.00 92.25 414 ARG A N 1
ATOM 3199 C CA . ARG A 1 414 ? 6.521 -0.322 -12.090 1.00 92.25 414 ARG A CA 1
ATOM 3200 C C . ARG A 1 414 ? 7.939 0.242 -12.124 1.00 92.25 414 ARG A C 1
ATOM 3202 O O . ARG A 1 414 ? 8.691 -0.122 -13.013 1.00 92.25 414 ARG A O 1
ATOM 3209 N N . ARG A 1 415 ? 8.336 1.023 -11.110 1.00 90.25 415 ARG A N 1
ATOM 3210 C CA . ARG A 1 415 ? 9.720 1.518 -10.997 1.00 90.25 415 ARG A CA 1
ATOM 3211 C C . ARG A 1 415 ? 10.742 0.385 -10.967 1.00 90.25 415 ARG A C 1
ATOM 3213 O O . ARG A 1 415 ? 11.781 0.502 -11.602 1.00 90.25 415 ARG A O 1
ATOM 3220 N N . TYR A 1 416 ? 10.447 -0.699 -10.249 1.00 91.44 416 TYR A N 1
ATOM 3221 C CA . TYR A 1 416 ? 11.322 -1.866 -10.203 1.00 91.44 416 TYR A CA 1
ATOM 3222 C C . TYR A 1 416 ? 11.475 -2.515 -11.587 1.00 91.44 416 TYR A C 1
ATOM 3224 O O . TYR A 1 416 ? 12.594 -2.751 -12.027 1.00 91.44 416 TYR A O 1
ATOM 3232 N N . LEU A 1 417 ? 10.373 -2.760 -12.303 1.00 91.38 417 LEU A N 1
ATOM 3233 C CA . LEU A 1 417 ? 10.411 -3.345 -13.648 1.00 91.38 417 LEU A CA 1
ATOM 3234 C C . LEU A 1 417 ? 11.089 -2.428 -14.669 1.00 91.38 417 LEU A C 1
ATOM 3236 O O . LEU A 1 417 ? 11.841 -2.915 -15.513 1.00 91.38 417 LEU A O 1
ATOM 3240 N N . ASP A 1 418 ? 10.855 -1.119 -14.580 1.00 87.50 418 ASP A N 1
ATOM 3241 C CA . ASP A 1 418 ? 11.530 -0.129 -15.416 1.00 87.50 418 ASP A CA 1
ATOM 3242 C C . ASP A 1 418 ? 13.045 -0.190 -15.147 1.00 87.50 418 ASP A C 1
ATOM 3244 O O . ASP A 1 418 ? 13.825 -0.378 -16.079 1.00 87.50 418 ASP A O 1
ATOM 3248 N N . ALA A 1 419 ? 13.468 -0.168 -13.876 1.00 84.38 419 ALA A N 1
ATOM 3249 C CA . ALA A 1 419 ? 14.871 -0.308 -13.473 1.00 84.38 419 ALA A CA 1
ATOM 3250 C C . ALA A 1 419 ? 15.512 -1.624 -13.951 1.00 84.38 419 ALA A C 1
ATOM 3252 O O . ALA A 1 419 ? 16.641 -1.604 -14.437 1.00 84.38 419 ALA A O 1
ATOM 3253 N N . GLN A 1 420 ? 14.796 -2.750 -13.874 1.00 85.94 420 GLN A N 1
ATOM 3254 C CA . GLN A 1 420 ? 15.274 -4.037 -14.393 1.00 85.94 420 GLN A CA 1
ATOM 3255 C C . GLN A 1 420 ? 15.413 -4.026 -15.916 1.00 85.94 420 GLN A C 1
ATOM 3257 O O . GLN A 1 420 ? 16.417 -4.489 -16.450 1.00 85.94 420 GLN A O 1
ATOM 3262 N N . THR A 1 421 ? 14.450 -3.431 -16.622 1.00 84.75 421 THR A N 1
ATOM 3263 C CA . THR A 1 421 ? 14.515 -3.273 -18.082 1.00 84.75 421 THR A CA 1
ATOM 3264 C C . THR A 1 421 ? 15.719 -2.419 -18.480 1.00 84.75 421 THR A C 1
ATOM 3266 O O . THR A 1 421 ? 16.438 -2.761 -19.418 1.00 84.75 421 THR A O 1
ATOM 3269 N N . TYR A 1 422 ? 15.986 -1.337 -17.740 1.00 81.19 422 TYR A N 1
ATOM 3270 C CA . TYR A 1 422 ? 17.180 -0.516 -17.937 1.00 81.19 422 TYR A CA 1
ATOM 3271 C C . TYR A 1 422 ? 18.469 -1.291 -17.656 1.00 81.19 422 TYR A C 1
ATOM 3273 O O . TYR A 1 422 ? 19.415 -1.191 -18.437 1.00 81.19 422 TYR A O 1
ATOM 3281 N N . HIS A 1 423 ? 18.517 -2.068 -16.572 1.00 80.19 423 HIS A N 1
ATOM 3282 C CA . HIS A 1 423 ? 19.687 -2.870 -16.223 1.00 80.19 423 HIS A CA 1
ATOM 3283 C C . HIS A 1 423 ? 19.995 -3.908 -17.304 1.00 80.19 423 HIS A C 1
ATOM 3285 O O . HIS A 1 423 ? 21.119 -3.958 -17.796 1.00 80.19 423 HIS A O 1
ATOM 3291 N N . GLN A 1 424 ? 18.981 -4.645 -17.756 1.00 84.44 424 GLN A N 1
ATOM 3292 C CA . GLN A 1 424 ? 19.118 -5.632 -18.822 1.00 84.44 424 GLN A CA 1
ATOM 3293 C C . GLN A 1 424 ? 19.565 -4.990 -20.143 1.00 84.44 424 GLN A C 1
ATOM 3295 O O . GLN A 1 424 ? 20.503 -5.467 -20.773 1.00 84.44 424 GLN A O 1
ATOM 3300 N N . ALA A 1 425 ? 18.967 -3.858 -20.533 1.00 81.19 425 ALA A N 1
ATOM 3301 C CA . ALA A 1 425 ? 19.379 -3.129 -21.733 1.00 81.19 425 ALA A CA 1
ATOM 3302 C C . ALA A 1 425 ? 20.840 -2.648 -21.655 1.00 81.19 425 ALA A C 1
ATOM 3304 O O . ALA A 1 425 ? 21.552 -2.648 -22.661 1.00 81.19 425 ALA A O 1
ATOM 3305 N N . TYR A 1 426 ? 21.295 -2.242 -20.466 1.00 83.25 426 TYR A N 1
ATOM 3306 C CA . TYR A 1 426 ? 22.687 -1.873 -20.232 1.00 83.25 426 TYR A CA 1
ATOM 3307 C C . TYR A 1 426 ? 23.623 -3.084 -20.331 1.00 83.25 426 TYR A C 1
ATOM 3309 O O . TYR A 1 426 ? 24.650 -2.995 -21.004 1.00 83.25 426 TYR A O 1
ATOM 3317 N N . GLU A 1 427 ? 23.281 -4.210 -19.703 1.00 85.75 427 GLU A N 1
ATOM 3318 C CA . GLU A 1 427 ? 24.074 -5.442 -19.775 1.00 85.75 427 GLU A CA 1
ATOM 3319 C C . GLU A 1 427 ? 24.182 -5.969 -21.207 1.00 85.75 427 GLU A C 1
ATOM 3321 O O . GLU A 1 427 ? 25.287 -6.257 -21.667 1.00 85.75 427 GLU A O 1
ATOM 3326 N N . ASP A 1 428 ? 23.072 -6.017 -21.946 1.00 86.75 428 ASP A N 1
ATOM 3327 C CA . ASP A 1 428 ? 23.047 -6.418 -23.355 1.00 86.75 428 ASP A CA 1
ATOM 3328 C C . ASP A 1 428 ? 23.942 -5.509 -24.208 1.00 86.75 428 ASP A C 1
ATOM 3330 O O . ASP A 1 428 ? 24.735 -5.987 -25.026 1.00 86.75 428 ASP A O 1
ATOM 3334 N N . ALA A 1 429 ? 23.879 -4.192 -23.982 1.00 84.81 429 ALA A N 1
ATOM 3335 C CA . ALA A 1 429 ? 24.730 -3.234 -24.676 1.00 84.81 429 ALA A CA 1
ATOM 3336 C C . ALA A 1 429 ? 26.217 -3.413 -24.315 1.00 84.81 429 ALA A C 1
ATOM 3338 O O . ALA A 1 429 ? 27.071 -3.385 -25.203 1.00 84.81 429 ALA A O 1
ATOM 3339 N N . MET A 1 430 ? 26.547 -3.653 -23.043 1.00 89.25 430 MET A N 1
ATOM 3340 C CA . MET A 1 430 ? 27.924 -3.901 -22.598 1.00 89.25 430 MET A CA 1
ATOM 3341 C C . MET A 1 430 ? 28.477 -5.238 -23.109 1.00 89.25 430 MET A C 1
ATOM 3343 O O . MET A 1 430 ? 29.644 -5.303 -23.503 1.00 89.25 430 MET A O 1
ATOM 3347 N N . ASN A 1 431 ? 27.650 -6.283 -23.178 1.00 90.75 431 ASN A N 1
ATOM 3348 C CA . ASN A 1 431 ? 28.003 -7.566 -23.787 1.00 90.75 431 ASN A CA 1
ATOM 3349 C C . ASN A 1 431 ? 28.275 -7.398 -25.286 1.00 90.75 431 ASN A C 1
ATOM 3351 O O . ASN A 1 431 ? 29.317 -7.841 -25.774 1.00 90.75 431 ASN A O 1
ATOM 3355 N N . ALA A 1 432 ? 27.412 -6.666 -26.001 1.00 90.12 432 ALA A N 1
ATOM 3356 C CA . ALA A 1 432 ? 27.627 -6.338 -27.407 1.00 90.12 432 ALA A CA 1
ATOM 3357 C C . ALA A 1 432 ? 28.940 -5.563 -27.614 1.00 90.12 432 ALA A C 1
ATOM 3359 O O . ALA A 1 432 ? 29.719 -5.899 -28.509 1.00 90.12 432 ALA A O 1
ATOM 3360 N N . VAL A 1 433 ? 29.236 -4.573 -26.760 1.00 91.31 433 VAL A N 1
ATOM 3361 C CA . VAL A 1 433 ? 30.517 -3.847 -26.777 1.00 91.31 433 VAL A CA 1
ATOM 3362 C C . VAL A 1 433 ? 31.694 -4.799 -26.569 1.00 91.31 433 VAL A C 1
ATOM 3364 O O . VAL A 1 433 ? 32.672 -4.711 -27.310 1.00 91.31 433 VAL A O 1
ATOM 3367 N N . ALA A 1 434 ? 31.626 -5.711 -25.598 1.00 90.88 434 ALA A N 1
ATOM 3368 C CA . ALA A 1 434 ? 32.703 -6.657 -25.314 1.00 90.88 434 ALA A CA 1
ATOM 3369 C C . ALA A 1 434 ? 32.967 -7.609 -26.497 1.00 90.88 434 ALA A C 1
ATOM 3371 O O . ALA A 1 434 ? 34.121 -7.786 -26.905 1.00 90.88 434 ALA A O 1
ATOM 3372 N N . GLU A 1 435 ? 31.911 -8.164 -27.097 1.00 92.00 435 GLU A N 1
ATOM 3373 C CA . GLU A 1 435 ? 31.999 -9.017 -28.286 1.00 92.00 435 GLU A CA 1
ATOM 3374 C C . GLU A 1 435 ? 32.586 -8.264 -29.487 1.00 92.00 435 GLU A C 1
ATOM 3376 O O . GLU A 1 435 ? 33.524 -8.736 -30.140 1.00 92.00 435 GLU A O 1
ATOM 3381 N N . LEU A 1 436 ? 32.074 -7.061 -29.767 1.00 91.75 436 LEU A N 1
ATOM 3382 C CA . LEU A 1 436 ? 32.547 -6.205 -30.855 1.00 91.75 436 LEU A CA 1
ATOM 3383 C C . LEU A 1 436 ? 33.999 -5.776 -30.643 1.00 91.75 436 LEU A C 1
ATOM 3385 O O . LEU A 1 436 ? 34.801 -5.871 -31.571 1.00 91.75 436 LEU A O 1
ATOM 3389 N N . ARG A 1 437 ? 34.376 -5.392 -29.421 1.00 91.38 437 ARG A N 1
ATOM 3390 C CA . ARG A 1 437 ? 35.758 -5.062 -29.050 1.00 91.38 437 ARG A CA 1
ATOM 3391 C C . ARG A 1 437 ? 36.694 -6.236 -29.315 1.00 91.38 437 ARG A C 1
ATOM 3393 O O . ARG A 1 437 ? 37.765 -6.037 -29.889 1.00 91.38 437 ARG A O 1
ATOM 3400 N N . HIS A 1 438 ? 36.296 -7.454 -28.947 1.00 90.00 438 HIS A N 1
ATOM 3401 C CA . HIS A 1 438 ? 37.089 -8.650 -29.219 1.00 90.00 438 HIS A CA 1
ATOM 3402 C C . HIS A 1 438 ? 37.281 -8.876 -30.726 1.00 90.00 438 HIS A C 1
ATOM 3404 O O . HIS A 1 438 ? 38.411 -9.088 -31.174 1.00 90.00 438 HIS A O 1
ATOM 3410 N N . ARG A 1 439 ? 36.211 -8.751 -31.527 1.00 88.69 439 ARG A N 1
ATOM 3411 C CA . ARG A 1 439 ? 36.283 -8.870 -32.996 1.00 88.69 439 ARG A CA 1
ATOM 3412 C C . ARG A 1 439 ? 37.173 -7.799 -33.626 1.00 88.69 439 ARG A C 1
ATOM 3414 O O . ARG A 1 439 ? 38.041 -8.127 -34.434 1.00 88.69 439 ARG A O 1
ATOM 3421 N N . VAL A 1 440 ? 36.998 -6.537 -33.233 1.00 87.69 440 VAL A N 1
ATOM 3422 C CA . VAL A 1 440 ? 37.767 -5.393 -33.743 1.00 87.69 440 VAL A CA 1
ATOM 3423 C C . VAL A 1 440 ? 39.254 -5.556 -33.417 1.00 87.69 440 VAL A C 1
ATOM 3425 O O . VAL A 1 440 ? 40.092 -5.433 -34.314 1.00 87.69 440 VAL A O 1
ATOM 3428 N N . ASN A 1 441 ? 39.596 -5.902 -32.173 1.00 87.12 441 ASN A N 1
ATOM 3429 C CA . ASN A 1 441 ? 40.987 -6.072 -31.742 1.00 87.12 441 ASN A CA 1
ATOM 3430 C C . ASN A 1 441 ? 41.646 -7.336 -32.323 1.00 87.12 441 ASN A C 1
ATOM 3432 O O . ASN A 1 441 ? 42.847 -7.323 -32.591 1.00 87.12 441 ASN A O 1
ATOM 3436 N N . GLY A 1 442 ? 40.881 -8.410 -32.549 1.00 83.19 442 GLY A N 1
ATOM 3437 C CA . GLY A 1 442 ? 41.376 -9.676 -33.099 1.00 83.19 442 GLY A CA 1
ATOM 3438 C C . GLY A 1 442 ? 41.657 -9.663 -34.607 1.00 83.19 442 GLY A C 1
ATOM 3439 O O . GLY A 1 442 ? 42.290 -10.586 -35.121 1.00 83.19 442 GLY A O 1
ATOM 3440 N N . ARG A 1 443 ? 41.215 -8.633 -35.344 1.00 78.69 443 ARG A N 1
ATOM 3441 C CA . ARG A 1 443 ? 41.465 -8.531 -36.789 1.00 78.69 443 ARG A CA 1
ATOM 3442 C C . ARG A 1 443 ? 42.951 -8.258 -37.083 1.00 78.69 443 ARG A C 1
ATOM 3444 O O . ARG A 1 443 ? 43.546 -7.367 -36.467 1.00 78.69 443 ARG A O 1
ATOM 3451 N N . PRO A 1 444 ? 43.555 -8.920 -38.088 1.00 70.31 444 PRO A N 1
ATOM 3452 C CA . PRO A 1 444 ? 44.893 -8.572 -38.551 1.00 70.31 444 PRO A CA 1
ATOM 3453 C C . PRO A 1 444 ? 44.907 -7.175 -39.212 1.00 70.31 444 PRO A C 1
ATOM 3455 O O . PRO A 1 444 ? 43.897 -6.741 -39.778 1.00 70.31 444 PRO A O 1
ATOM 3458 N N . PRO A 1 445 ? 46.026 -6.433 -39.135 1.00 62.16 445 PRO A N 1
ATOM 3459 C CA . PRO A 1 445 ? 46.137 -5.074 -39.677 1.00 62.16 445 PRO A CA 1
ATOM 3460 C C . PRO A 1 445 ? 46.117 -5.002 -41.218 1.00 62.16 445 PRO A C 1
ATOM 3462 O O . PRO A 1 445 ? 45.819 -3.943 -41.763 1.00 62.16 445 PRO A O 1
ATOM 3465 N N . GLU A 1 446 ? 46.388 -6.104 -41.927 1.00 55.03 446 GLU A N 1
ATOM 3466 C CA . GLU A 1 446 ? 46.524 -6.134 -43.397 1.00 55.03 446 GLU A CA 1
ATOM 3467 C C . GLU A 1 446 ? 45.193 -6.076 -44.174 1.00 55.03 446 GLU A C 1
ATOM 3469 O O . GLU A 1 446 ? 45.181 -5.646 -45.323 1.00 55.03 446 GLU A O 1
ATOM 3474 N N . VAL A 1 447 ? 44.055 -6.423 -43.558 1.00 53.16 447 VAL A N 1
ATOM 3475 C CA . VAL A 1 447 ? 42.735 -6.471 -44.237 1.00 53.16 447 VAL A CA 1
ATOM 3476 C C . VAL A 1 447 ? 42.135 -5.071 -44.475 1.00 53.16 447 VAL A C 1
ATOM 3478 O O . VAL A 1 447 ? 41.163 -4.919 -45.204 1.00 53.16 447 VAL A O 1
ATOM 3481 N N . LEU A 1 448 ? 42.727 -4.016 -43.909 1.00 52.50 448 LEU A N 1
ATOM 3482 C CA . LEU A 1 448 ? 42.222 -2.639 -44.019 1.00 52.50 448 LEU A CA 1
ATOM 3483 C C . LEU A 1 448 ? 42.781 -1.860 -45.224 1.00 52.50 448 LEU A C 1
ATOM 3485 O O . LEU A 1 448 ? 42.402 -0.709 -45.434 1.00 52.50 448 LEU A O 1
ATOM 3489 N N . GLY A 1 449 ? 43.681 -2.473 -46.003 1.00 49.69 449 GLY A N 1
ATOM 3490 C CA . GLY A 1 449 ? 44.452 -1.831 -47.073 1.00 49.69 449 GLY A CA 1
ATOM 3491 C C . GLY A 1 449 ? 43.638 -1.197 -48.210 1.00 49.69 449 GLY A C 1
ATOM 3492 O O . GLY A 1 449 ? 44.167 -0.324 -48.892 1.00 49.69 449 GLY A O 1
ATOM 3493 N N . GLU A 1 450 ? 42.371 -1.577 -48.398 1.00 50.12 450 GLU A N 1
ATOM 3494 C CA . GLU A 1 450 ? 41.517 -1.037 -49.471 1.00 50.12 450 GLU A CA 1
ATOM 3495 C C . GLU A 1 450 ? 40.847 0.306 -49.121 1.00 50.12 450 GLU A C 1
ATOM 3497 O O . GLU A 1 450 ? 40.490 1.052 -50.029 1.00 50.12 450 GLU A O 1
ATOM 3502 N N . ASN A 1 451 ? 40.757 0.671 -47.834 1.00 53.00 451 ASN A N 1
ATOM 3503 C CA . ASN A 1 451 ? 40.085 1.898 -47.367 1.00 53.00 451 ASN A CA 1
ATOM 3504 C C . ASN A 1 451 ? 41.046 2.923 -46.736 1.00 53.00 451 ASN A C 1
ATOM 3506 O O . ASN A 1 451 ? 40.615 3.881 -46.089 1.00 53.00 451 ASN A O 1
ATOM 3510 N N . VAL A 1 452 ? 42.360 2.730 -46.891 1.00 53.69 452 VAL A N 1
ATOM 3511 C CA . VAL A 1 452 ? 43.367 3.662 -46.370 1.00 53.69 452 VAL A CA 1
ATOM 3512 C C . VAL A 1 452 ? 43.585 4.778 -47.376 1.00 53.69 452 VAL A C 1
ATOM 3514 O O . VAL A 1 452 ? 44.237 4.592 -48.401 1.00 53.69 452 VAL A O 1
ATOM 3517 N N . THR A 1 453 ? 43.105 5.976 -47.066 1.00 55.50 453 THR A N 1
ATOM 3518 C CA . THR A 1 453 ? 43.535 7.161 -47.804 1.00 55.50 453 THR A CA 1
ATOM 3519 C C . THR A 1 453 ? 44.978 7.479 -47.418 1.00 55.50 453 THR A C 1
ATOM 3521 O O . THR A 1 453 ? 45.251 7.644 -46.224 1.00 55.50 453 THR A O 1
ATOM 3524 N N . PRO A 1 454 ? 45.926 7.533 -48.375 1.00 51.34 454 PRO A N 1
ATOM 3525 C CA . PRO A 1 454 ? 47.282 7.964 -48.072 1.00 51.34 454 PRO A CA 1
ATOM 3526 C C . PRO A 1 454 ? 47.210 9.354 -47.433 1.00 51.34 454 PRO A C 1
ATOM 3528 O O . PRO A 1 454 ? 46.450 10.201 -47.905 1.00 51.34 454 PRO A O 1
ATOM 3531 N N . ASP A 1 455 ? 47.972 9.580 -46.356 1.00 50.72 455 ASP A N 1
ATOM 3532 C CA . ASP A 1 455 ? 48.222 10.934 -45.856 1.00 50.72 455 ASP A CA 1
ATOM 3533 C C . ASP A 1 455 ? 48.914 11.678 -47.005 1.00 50.72 455 ASP A C 1
ATOM 3535 O O . ASP A 1 455 ? 50.130 11.594 -47.184 1.00 50.72 455 ASP A O 1
ATOM 3539 N N . SER A 1 456 ? 48.123 12.337 -47.850 1.00 45.44 456 SER A N 1
ATOM 3540 C CA . SER A 1 456 ? 48.656 13.326 -48.767 1.00 45.44 456 SER A CA 1
ATOM 3541 C C . SER A 1 456 ? 49.325 14.357 -47.862 1.00 45.44 456 SER A C 1
ATOM 3543 O O . SER A 1 456 ? 48.663 14.816 -46.924 1.00 45.44 456 SER A O 1
ATOM 3545 N N . PRO A 1 457 ? 50.625 14.657 -48.039 1.00 43.31 457 PRO A N 1
ATOM 3546 C CA . PRO A 1 457 ? 51.256 15.703 -47.258 1.00 43.31 457 PRO A CA 1
ATOM 3547 C C . PRO A 1 457 ? 50.391 16.944 -47.434 1.00 43.31 457 PRO A C 1
ATOM 3549 O O . PRO A 1 457 ? 50.131 17.353 -48.568 1.00 43.31 457 PRO A O 1
ATOM 3552 N N . ASP A 1 458 ? 49.887 17.458 -46.312 1.00 46.97 458 ASP A N 1
ATOM 3553 C CA . ASP A 1 458 ? 49.200 18.742 -46.244 1.00 46.97 458 ASP A CA 1
ATOM 3554 C C . ASP A 1 458 ? 50.025 19.701 -47.117 1.00 46.97 458 ASP A C 1
ATOM 3556 O O . ASP A 1 458 ? 51.244 19.781 -46.889 1.00 46.97 458 ASP A O 1
ATOM 3560 N N . PRO A 1 459 ? 49.471 20.281 -48.203 1.00 45.53 459 PRO A N 1
ATOM 3561 C CA . PRO A 1 459 ? 50.258 21.113 -49.100 1.00 45.53 459 PRO A CA 1
ATOM 3562 C C . PRO A 1 459 ? 50.962 22.140 -48.228 1.00 45.53 459 PRO A C 1
ATOM 3564 O O . PRO A 1 459 ? 50.307 22.848 -47.470 1.00 45.53 459 PRO A O 1
ATOM 3567 N N . THR A 1 460 ? 52.295 22.129 -48.261 1.00 44.06 460 THR A N 1
ATOM 3568 C CA . THR A 1 460 ? 53.171 22.857 -47.343 1.00 44.06 460 THR A CA 1
ATOM 3569 C C . THR A 1 460 ? 52.920 24.361 -47.438 1.00 44.06 460 THR A C 1
ATOM 3571 O O . THR A 1 460 ? 53.666 25.070 -48.111 1.00 44.06 460 THR A O 1
ATOM 3574 N N . ARG A 1 461 ? 51.867 24.854 -46.782 1.00 53.22 461 ARG A N 1
ATOM 3575 C CA . ARG A 1 461 ? 51.712 26.260 -46.432 1.00 53.22 461 ARG A CA 1
ATOM 3576 C C . ARG A 1 461 ? 52.661 26.536 -45.285 1.00 53.22 461 ARG A C 1
ATOM 3578 O O . ARG A 1 461 ? 52.777 25.744 -44.346 1.00 53.22 461 ARG A O 1
ATOM 3585 N N . SER A 1 462 ? 53.403 27.629 -45.390 1.00 52.59 462 SER A N 1
ATOM 3586 C CA . SER A 1 462 ? 54.354 27.983 -44.340 1.00 52.59 462 SER A CA 1
ATOM 3587 C C . SER A 1 462 ? 53.593 28.323 -43.052 1.00 52.59 462 SER A C 1
ATOM 3589 O O . SER A 1 462 ? 52.478 28.838 -43.098 1.00 52.59 462 SER A O 1
ATOM 3591 N N . PHE A 1 463 ? 54.193 28.077 -41.885 1.00 55.22 463 PHE A N 1
ATOM 3592 C CA . PHE A 1 463 ? 53.605 28.459 -40.591 1.00 55.22 463 PHE A CA 1
ATOM 3593 C C . PHE A 1 463 ? 53.229 29.957 -40.526 1.00 55.22 463 PHE A C 1
ATOM 3595 O O . PHE A 1 463 ? 52.308 30.323 -39.803 1.00 55.22 463 PHE A O 1
ATOM 3602 N N . GLY A 1 464 ? 53.893 30.808 -41.321 1.00 57.78 464 GLY A N 1
ATOM 3603 C CA . GLY A 1 464 ? 53.544 32.223 -41.478 1.00 57.78 464 GLY A CA 1
ATOM 3604 C C . GLY A 1 464 ? 52.195 32.447 -42.168 1.00 57.78 464 GLY A C 1
ATOM 3605 O O . GLY A 1 464 ? 51.371 33.181 -41.641 1.00 57.78 464 GLY A O 1
ATOM 3606 N N . GLU A 1 465 ? 51.916 31.741 -43.268 1.00 62.12 465 GLU A N 1
ATOM 3607 C CA . GLU A 1 465 ? 50.623 31.832 -43.975 1.00 62.12 465 GLU A CA 1
ATOM 3608 C C . GLU A 1 465 ? 49.461 31.346 -43.099 1.00 62.12 465 GLU A C 1
ATOM 3610 O O . GLU A 1 465 ? 48.358 31.879 -43.164 1.00 62.12 465 GLU A O 1
ATOM 3615 N N . PHE A 1 466 ? 49.715 30.363 -42.230 1.00 58.44 466 PHE A N 1
ATOM 3616 C CA . PHE A 1 466 ? 48.733 29.908 -41.249 1.00 58.44 466 PHE A CA 1
ATOM 3617 C C . PHE A 1 466 ? 48.380 30.986 -40.215 1.00 58.44 466 PHE A C 1
ATOM 3619 O O . PHE A 1 466 ? 47.203 31.152 -39.893 1.00 58.44 466 PHE A O 1
ATOM 3626 N N . LEU A 1 467 ? 49.378 31.701 -39.687 1.00 58.69 467 LEU A N 1
ATOM 3627 C CA . LEU A 1 467 ? 49.147 32.772 -38.715 1.00 58.69 467 LEU A CA 1
ATOM 3628 C C . LEU A 1 467 ? 48.431 33.968 -39.352 1.00 58.69 467 LEU A C 1
ATOM 3630 O O . LEU A 1 467 ? 47.568 34.562 -38.707 1.00 58.69 467 LEU A O 1
ATOM 3634 N N . ASP A 1 468 ? 48.735 34.272 -40.615 1.00 69.12 468 ASP A N 1
ATOM 3635 C CA . ASP A 1 468 ? 48.077 35.337 -41.374 1.00 69.12 468 ASP A CA 1
ATOM 3636 C C . ASP A 1 468 ? 46.606 34.993 -41.688 1.00 69.12 468 ASP A C 1
ATOM 3638 O O . ASP A 1 468 ? 45.724 35.824 -41.468 1.00 69.12 468 ASP A O 1
ATOM 3642 N N . ASP A 1 469 ? 46.308 33.754 -42.110 1.00 64.62 469 ASP A N 1
ATOM 3643 C CA . ASP A 1 469 ? 44.933 33.274 -42.336 1.00 64.62 469 ASP A CA 1
ATOM 3644 C C . ASP A 1 469 ? 44.109 33.254 -41.031 1.00 64.62 469 ASP A C 1
ATOM 3646 O O . ASP A 1 469 ? 42.932 33.629 -41.028 1.00 64.62 469 ASP A O 1
ATOM 3650 N N . PHE A 1 470 ? 44.733 32.863 -39.909 1.00 56.88 470 PHE A N 1
ATOM 3651 C CA . PHE A 1 470 ? 44.114 32.868 -38.579 1.00 56.88 470 PHE A CA 1
ATOM 3652 C C . PHE A 1 470 ? 43.816 34.294 -38.092 1.00 56.88 470 PHE A C 1
ATOM 3654 O O . PHE A 1 470 ? 42.719 34.560 -37.602 1.00 56.88 470 PHE A O 1
ATOM 3661 N N . ALA A 1 471 ? 44.752 35.232 -38.275 1.00 63.94 471 ALA A N 1
ATOM 3662 C CA . ALA A 1 471 ? 44.567 36.640 -37.921 1.00 63.94 471 ALA A CA 1
ATOM 3663 C C . ALA A 1 471 ? 43.515 37.345 -38.799 1.00 63.94 471 ALA A C 1
ATOM 3665 O O . ALA A 1 471 ? 42.841 38.264 -38.332 1.00 63.94 471 ALA A O 1
ATOM 3666 N N . ALA A 1 472 ? 43.353 36.910 -40.053 1.00 68.19 472 ALA A N 1
ATOM 3667 C CA . ALA A 1 472 ? 42.364 37.437 -40.993 1.00 68.19 472 ALA A CA 1
ATOM 3668 C C . ALA A 1 472 ? 40.957 36.823 -40.836 1.00 68.19 472 ALA A C 1
ATOM 3670 O O . ALA A 1 472 ? 40.015 37.295 -41.473 1.00 68.19 472 ALA A O 1
ATOM 3671 N N . GLY A 1 473 ? 40.795 35.787 -40.003 1.00 58.69 473 GLY A N 1
ATOM 3672 C CA . GLY A 1 473 ? 39.522 35.082 -39.827 1.00 58.69 473 GLY A CA 1
ATOM 3673 C C . GLY A 1 473 ? 39.070 34.305 -41.069 1.00 58.69 473 GLY A C 1
ATOM 3674 O O . GLY A 1 473 ? 37.880 34.023 -41.219 1.00 58.69 473 GLY A O 1
ATOM 3675 N N . THR A 1 474 ? 39.990 33.978 -41.980 1.00 59.16 474 THR A N 1
ATOM 3676 C CA . THR A 1 474 ? 39.665 33.277 -43.225 1.00 59.16 474 THR A CA 1
ATOM 3677 C C . THR A 1 474 ? 39.469 31.785 -42.923 1.00 59.16 474 THR A C 1
ATOM 3679 O O . THR A 1 474 ? 40.412 31.136 -42.460 1.00 59.16 474 THR A O 1
ATOM 3682 N N . PRO A 1 475 ? 38.278 31.197 -43.159 1.00 56.72 475 PRO A N 1
ATOM 3683 C CA . PRO A 1 475 ? 38.062 29.778 -42.902 1.00 56.72 475 PRO A CA 1
ATOM 3684 C C . PRO A 1 475 ? 38.975 28.945 -43.806 1.00 56.72 475 PRO A C 1
ATOM 3686 O O . PRO A 1 475 ? 39.050 29.178 -45.015 1.00 56.72 475 PRO A O 1
ATOM 3689 N N . ARG A 1 476 ? 39.683 27.970 -43.220 1.00 60.44 476 ARG A N 1
ATOM 3690 C CA . ARG A 1 476 ? 40.534 27.051 -43.986 1.00 60.44 476 ARG A CA 1
ATOM 3691 C C . ARG A 1 476 ? 39.689 26.344 -45.057 1.00 60.44 476 ARG A C 1
ATOM 3693 O O . ARG A 1 476 ? 38.618 25.836 -44.716 1.00 60.44 476 ARG A O 1
ATOM 3700 N N . PRO A 1 477 ? 40.152 26.261 -46.319 1.00 57.62 477 PRO A N 1
ATOM 3701 C CA . PRO A 1 477 ? 39.521 25.391 -47.299 1.00 57.62 477 PRO A CA 1
ATOM 3702 C C . PRO A 1 477 ? 39.554 23.955 -46.769 1.00 57.62 477 PRO A C 1
ATOM 3704 O O . PRO A 1 477 ? 40.595 23.453 -46.338 1.00 57.62 477 PRO A O 1
ATOM 3707 N N . VAL A 1 478 ? 38.382 23.329 -46.730 1.00 59.56 478 VAL A N 1
ATOM 3708 C CA . VAL A 1 478 ? 38.203 21.973 -46.215 1.00 59.56 478 VAL A CA 1
ATOM 3709 C C . VAL A 1 478 ? 38.610 20.996 -47.320 1.00 59.56 478 VAL A C 1
ATOM 3711 O O . VAL A 1 478 ? 37.766 20.448 -48.018 1.00 59.56 478 VAL A O 1
ATOM 3714 N N . ASP A 1 479 ? 39.916 20.813 -47.505 1.00 61.06 479 ASP A N 1
ATOM 3715 C CA . ASP A 1 479 ? 40.473 19.857 -48.466 1.00 61.06 479 ASP A CA 1
ATOM 3716 C C . ASP A 1 479 ? 40.985 18.602 -47.744 1.00 61.06 479 ASP A C 1
ATOM 3718 O O . ASP A 1 479 ? 41.605 18.676 -46.679 1.00 61.06 479 ASP A O 1
ATOM 3722 N N . GLY A 1 480 ? 40.708 17.424 -48.310 1.00 67.50 480 GLY A N 1
ATOM 3723 C CA . GLY A 1 480 ? 41.186 16.145 -47.787 1.00 67.50 480 GLY A CA 1
ATOM 3724 C C . GLY A 1 480 ? 40.295 14.951 -48.147 1.00 67.50 480 GLY A C 1
ATOM 3725 O O . GLY A 1 480 ? 39.206 15.127 -48.693 1.00 67.50 480 GLY A O 1
ATOM 3726 N N . PRO A 1 481 ? 40.747 13.720 -47.849 1.00 74.00 481 PRO A N 1
ATOM 3727 C CA . PRO A 1 481 ? 39.940 12.524 -48.050 1.00 74.00 481 PRO A CA 1
ATOM 3728 C C . PRO A 1 481 ? 38.673 12.554 -47.190 1.00 74.00 481 PRO A C 1
ATOM 3730 O O . PRO A 1 481 ? 38.742 12.836 -45.990 1.00 74.00 481 PRO A O 1
ATOM 3733 N N . VAL A 1 482 ? 37.535 12.238 -47.813 1.00 82.69 482 VAL A N 1
ATOM 3734 C CA . VAL A 1 482 ? 36.248 12.062 -47.130 1.00 82.69 482 VAL A CA 1
ATOM 3735 C C . VAL A 1 482 ? 36.284 10.749 -46.359 1.00 82.69 482 VAL A C 1
ATOM 3737 O O . VAL A 1 482 ? 36.522 9.692 -46.942 1.00 82.69 482 VAL A O 1
ATOM 3740 N N . ILE A 1 483 ? 36.043 10.832 -45.057 1.00 87.31 483 ILE A N 1
ATOM 3741 C CA . ILE A 1 483 ? 36.002 9.692 -44.143 1.00 87.31 483 ILE A CA 1
ATOM 3742 C C . ILE A 1 483 ? 34.691 9.696 -43.366 1.00 87.31 483 ILE A C 1
ATOM 3744 O O . ILE A 1 483 ? 34.119 10.757 -43.109 1.00 87.31 483 ILE A O 1
ATOM 3748 N N . GLU A 1 484 ? 34.221 8.510 -42.988 1.00 90.81 484 GLU A N 1
ATOM 3749 C CA . GLU A 1 484 ? 33.106 8.385 -42.050 1.00 90.81 484 GLU A CA 1
ATOM 3750 C C . GLU A 1 484 ? 33.614 8.455 -40.605 1.00 90.81 484 GLU A C 1
ATOM 3752 O O . GLU A 1 484 ? 34.571 7.769 -40.243 1.00 90.81 484 GLU A O 1
ATOM 3757 N N . PHE A 1 485 ? 32.964 9.276 -39.785 1.00 93.31 485 PHE A N 1
ATOM 3758 C CA . PHE A 1 485 ? 33.209 9.405 -38.352 1.00 93.31 485 PHE A CA 1
ATOM 3759 C C . PHE A 1 485 ? 31.885 9.606 -37.608 1.00 93.31 485 PHE A C 1
ATOM 3761 O O . PHE A 1 485 ? 30.861 9.956 -38.199 1.00 93.31 485 PHE A O 1
ATOM 3768 N N . ALA A 1 486 ? 31.895 9.360 -36.301 1.00 95.62 486 ALA A N 1
ATOM 3769 C CA . ALA A 1 486 ? 30.717 9.481 -35.457 1.00 95.62 486 ALA A CA 1
ATOM 3770 C C . ALA A 1 486 ? 30.814 10.744 -34.610 1.00 95.62 486 ALA A C 1
ATOM 3772 O O . ALA A 1 486 ? 31.868 11.046 -34.060 1.00 95.62 486 ALA A O 1
ATOM 3773 N N . VAL A 1 487 ? 29.716 11.471 -34.489 1.00 94.75 487 VAL A N 1
ATOM 3774 C CA . VAL A 1 487 ? 29.618 12.726 -33.751 1.00 94.75 487 VAL A CA 1
ATOM 3775 C C . VAL A 1 487 ? 28.631 12.525 -32.616 1.00 94.75 487 VAL A C 1
ATOM 3777 O O . VAL A 1 487 ? 27.498 12.124 -32.860 1.00 94.75 487 VAL A O 1
ATOM 3780 N N . VAL A 1 488 ? 29.056 12.811 -31.389 1.00 95.00 488 VAL A N 1
ATOM 3781 C CA . VAL A 1 488 ? 28.188 12.820 -30.209 1.00 95.00 488 VAL A CA 1
ATOM 3782 C C . VAL A 1 488 ? 28.024 14.261 -29.758 1.00 95.00 488 VAL A C 1
ATOM 3784 O O . VAL A 1 488 ? 28.976 14.888 -29.288 1.00 95.00 488 VAL A O 1
ATOM 3787 N N . THR A 1 489 ? 26.823 14.803 -29.940 1.00 92.38 489 THR A N 1
ATOM 3788 C CA . THR A 1 489 ? 26.495 16.188 -29.571 1.00 92.38 489 THR A CA 1
ATOM 3789 C C . THR A 1 489 ? 26.393 16.346 -28.046 1.00 92.38 489 THR A C 1
ATOM 3791 O O . THR A 1 489 ? 26.264 15.337 -27.348 1.00 92.38 489 THR A O 1
ATOM 3794 N N . PRO A 1 490 ? 26.420 17.578 -27.496 1.00 88.69 490 PRO A N 1
ATOM 3795 C CA . PRO A 1 490 ? 26.244 17.808 -26.056 1.00 88.69 490 PRO A CA 1
ATOM 3796 C C . PRO A 1 490 ? 24.937 17.248 -25.483 1.00 88.69 490 PRO A C 1
ATOM 3798 O O . PRO A 1 490 ? 24.897 16.821 -24.331 1.00 88.69 490 PRO A O 1
ATOM 3801 N N . ASP A 1 491 ? 23.889 17.202 -26.308 1.00 88.62 491 ASP A N 1
ATOM 3802 C CA . ASP A 1 491 ? 22.587 16.629 -25.954 1.00 88.62 491 ASP A CA 1
ATOM 3803 C C . ASP A 1 491 ? 22.598 15.089 -25.949 1.00 88.62 491 ASP A C 1
ATOM 3805 O O . ASP A 1 491 ? 21.600 14.456 -25.612 1.00 88.62 491 ASP A O 1
ATOM 3809 N N . GLY A 1 492 ? 23.728 14.472 -26.314 1.00 90.12 492 GLY A N 1
ATOM 3810 C CA . GLY A 1 492 ? 23.926 13.027 -26.322 1.00 90.12 492 GLY A CA 1
ATOM 3811 C C . GLY A 1 492 ? 23.443 12.326 -27.590 1.00 90.12 492 GLY A C 1
ATOM 3812 O O . GLY A 1 492 ? 23.339 11.101 -27.592 1.00 90.12 492 GLY A O 1
ATOM 3813 N N . VAL A 1 493 ? 23.151 13.060 -28.669 1.00 94.75 493 VAL A N 1
ATOM 3814 C CA . VAL A 1 493 ? 22.713 12.479 -29.949 1.00 94.75 493 VAL A CA 1
ATOM 3815 C C . VAL A 1 493 ? 23.923 11.966 -30.729 1.00 94.75 493 VAL A C 1
ATOM 3817 O O . VAL A 1 493 ? 24.896 12.700 -30.905 1.00 94.75 493 VAL A O 1
ATOM 3820 N N . LEU A 1 494 ? 23.845 10.722 -31.212 1.00 95.25 494 LEU A N 1
ATOM 3821 C CA . LEU A 1 494 ? 24.840 10.111 -32.095 1.00 95.25 494 LEU A CA 1
ATOM 3822 C C . LEU A 1 494 ? 24.469 10.325 -33.566 1.00 95.25 494 LEU A C 1
ATOM 3824 O O . LEU A 1 494 ? 23.405 9.901 -34.015 1.00 95.25 494 LEU A O 1
ATOM 3828 N N . GLU A 1 495 ? 25.388 10.897 -34.336 1.00 95.62 495 GLU A N 1
ATOM 3829 C CA . GLU A 1 495 ? 25.268 11.054 -35.785 1.00 95.62 495 GLU A CA 1
ATOM 3830 C C . GLU A 1 495 ? 26.487 10.473 -36.503 1.00 95.62 495 GLU A C 1
ATOM 3832 O O . GLU A 1 495 ? 27.627 10.778 -36.161 1.00 95.62 495 GLU A O 1
ATOM 3837 N N . PHE A 1 496 ? 26.264 9.685 -37.553 1.00 94.44 496 PHE A N 1
ATOM 3838 C CA . PHE A 1 496 ? 27.331 9.276 -38.468 1.00 94.44 496 PHE A CA 1
ATOM 3839 C C . PHE A 1 496 ? 27.433 10.291 -39.602 1.00 94.44 496 PHE A C 1
ATOM 3841 O O . PHE A 1 496 ? 26.449 10.548 -40.297 1.00 94.44 496 PHE A O 1
ATOM 3848 N N . ARG A 1 497 ? 28.618 10.874 -39.790 1.00 92.75 497 ARG A N 1
ATOM 3849 C CA . ARG A 1 497 ? 28.879 11.878 -40.825 1.00 92.75 497 ARG A CA 1
ATOM 3850 C C . ARG A 1 497 ? 30.020 11.431 -41.725 1.00 92.75 497 ARG A C 1
ATOM 3852 O O . ARG A 1 497 ? 30.971 10.807 -41.271 1.00 92.75 497 ARG A O 1
ATOM 3859 N N . SER A 1 498 ? 29.912 11.771 -43.006 1.00 90.94 498 SER A N 1
ATOM 3860 C CA . SER A 1 498 ? 30.970 11.581 -43.999 1.00 90.94 498 SER A CA 1
ATOM 3861 C C . SER A 1 498 ? 31.480 12.944 -44.435 1.00 90.94 498 SER A C 1
ATOM 3863 O O . SER A 1 498 ? 30.758 13.679 -45.107 1.00 90.94 498 SER A O 1
ATOM 3865 N N . ALA A 1 499 ? 32.698 13.293 -44.033 1.00 88.00 499 ALA A N 1
ATOM 3866 C CA . ALA A 1 499 ? 33.287 14.589 -44.348 1.00 88.00 499 ALA A CA 1
ATOM 3867 C C . ALA A 1 499 ? 34.823 14.512 -44.399 1.00 88.00 499 ALA A C 1
ATOM 3869 O O . ALA A 1 499 ? 35.398 13.499 -43.987 1.00 88.00 499 ALA A O 1
ATOM 3870 N N . PRO A 1 500 ? 35.522 15.537 -44.917 1.00 86.50 500 PRO A N 1
ATOM 3871 C CA . PRO A 1 500 ? 36.979 15.549 -44.907 1.00 86.50 500 PRO A CA 1
ATOM 3872 C C . PRO A 1 500 ? 37.541 15.480 -43.481 1.00 86.50 500 PRO A C 1
ATOM 3874 O O . PRO A 1 500 ? 36.999 16.076 -42.552 1.00 86.50 500 PRO A O 1
ATOM 3877 N N . LYS A 1 501 ? 38.682 14.802 -43.300 1.00 82.94 501 LYS A N 1
ATOM 3878 C CA . LYS A 1 501 ? 39.368 14.644 -41.994 1.00 82.94 501 LYS A CA 1
ATOM 3879 C C . LYS A 1 501 ? 39.588 15.959 -41.229 1.00 82.94 501 LYS A C 1
ATOM 3881 O O . LYS A 1 501 ? 39.617 15.956 -39.998 1.00 82.94 501 LYS A O 1
ATOM 3886 N N . SER A 1 502 ? 39.771 17.071 -41.938 1.00 80.31 502 SER A N 1
ATOM 3887 C CA . SER A 1 502 ? 39.932 18.411 -41.362 1.00 80.31 502 SER A CA 1
ATOM 3888 C C . SER A 1 502 ? 38.671 18.915 -40.644 1.00 80.31 502 SER A C 1
ATOM 3890 O O . SER A 1 502 ? 38.788 19.695 -39.699 1.00 80.31 502 SER A O 1
ATOM 3892 N N . GLU A 1 503 ? 37.486 18.422 -41.012 1.00 84.06 503 GLU A N 1
ATOM 3893 C CA . GLU A 1 503 ? 36.199 18.823 -40.436 1.00 84.06 503 GLU A CA 1
ATOM 3894 C C . GLU A 1 503 ? 35.945 18.218 -39.047 1.00 84.06 503 GLU A C 1
ATOM 3896 O O . GLU A 1 503 ? 35.269 18.830 -38.225 1.00 84.06 503 GLU A O 1
ATOM 3901 N N . MET A 1 504 ? 36.552 17.070 -38.720 1.00 84.69 504 MET A N 1
ATOM 3902 C CA . MET A 1 504 ? 36.391 16.430 -37.405 1.00 84.69 504 MET A CA 1
ATOM 3903 C C . MET A 1 504 ? 36.828 17.334 -36.249 1.00 84.69 504 MET A C 1
ATOM 3905 O O . MET A 1 504 ? 36.150 17.409 -35.229 1.00 84.69 504 MET A O 1
ATOM 3909 N N . GLY A 1 505 ? 37.960 18.030 -36.411 1.00 79.44 505 GLY A N 1
ATOM 3910 C CA . GLY A 1 505 ? 38.444 18.978 -35.407 1.00 79.44 505 GLY A CA 1
ATOM 3911 C C . GLY A 1 505 ? 37.488 20.158 -35.256 1.00 79.44 505 GLY A C 1
ATOM 3912 O O . GLY A 1 505 ? 37.162 20.543 -34.138 1.00 79.44 505 GLY A O 1
ATOM 3913 N N . ILE A 1 506 ? 36.987 20.688 -36.377 1.00 82.00 506 ILE A N 1
ATOM 3914 C CA . ILE A 1 506 ? 36.035 21.806 -36.401 1.00 82.00 506 ILE A CA 1
ATOM 3915 C C . ILE A 1 506 ? 34.745 21.418 -35.664 1.00 82.00 506 ILE A C 1
ATOM 3917 O O . ILE A 1 506 ? 34.296 22.158 -34.792 1.00 82.00 506 ILE A O 1
ATOM 3921 N N . LEU A 1 507 ? 34.194 20.234 -35.954 1.00 83.69 507 LEU A N 1
ATOM 3922 C CA . LEU A 1 507 ? 32.972 19.722 -35.325 1.00 83.69 507 LEU A CA 1
ATOM 3923 C C . LEU A 1 507 ? 33.142 19.420 -33.836 1.00 83.69 507 LEU A C 1
ATOM 3925 O O . LEU A 1 507 ? 32.209 19.658 -33.074 1.00 83.69 507 LEU A O 1
ATOM 3929 N N . ALA A 1 508 ? 34.321 18.960 -33.412 1.00 79.19 508 ALA A N 1
ATOM 3930 C CA . ALA A 1 508 ? 34.651 18.777 -32.000 1.00 79.19 508 ALA A CA 1
ATOM 3931 C C . ALA A 1 508 ? 34.837 20.107 -31.235 1.00 79.19 508 ALA A C 1
ATOM 3933 O O . ALA A 1 508 ? 35.120 20.087 -30.044 1.00 79.19 508 ALA A O 1
ATOM 3934 N N . GLY A 1 509 ? 34.683 21.266 -31.892 1.00 68.88 509 GLY A N 1
ATOM 3935 C CA . GLY A 1 509 ? 34.768 22.587 -31.261 1.00 68.88 509 GLY A CA 1
ATOM 3936 C C . GLY A 1 509 ? 36.023 23.396 -31.607 1.00 68.88 509 GLY A C 1
ATOM 3937 O O . GLY A 1 509 ? 36.266 24.427 -30.985 1.00 68.88 509 GLY A O 1
ATOM 3938 N N . ALA A 1 510 ? 36.815 23.009 -32.616 1.00 56.44 510 ALA A N 1
ATOM 3939 C CA . ALA A 1 510 ? 38.027 23.739 -33.010 1.00 56.44 510 ALA A CA 1
ATOM 3940 C C . ALA A 1 510 ? 37.775 25.048 -33.790 1.00 56.44 510 ALA A C 1
ATOM 3942 O O . ALA A 1 510 ? 38.608 25.428 -34.615 1.00 56.44 510 ALA A O 1
ATOM 3943 N N . ALA A 1 511 ? 36.701 25.795 -33.508 1.00 52.34 511 ALA A N 1
ATOM 3944 C CA . ALA A 1 511 ? 36.581 27.181 -33.982 1.00 52.34 511 ALA A CA 1
ATOM 3945 C C . ALA A 1 511 ? 37.767 28.056 -33.502 1.00 52.34 511 ALA A C 1
ATOM 3947 O O . ALA A 1 511 ? 38.104 29.048 -34.144 1.00 52.34 511 ALA A O 1
ATOM 3948 N N . HIS A 1 512 ? 38.457 27.630 -32.433 1.00 47.88 512 HIS A N 1
ATOM 3949 C CA . HIS A 1 512 ? 39.676 28.245 -31.890 1.00 47.88 512 HIS A CA 1
ATOM 3950 C C . HIS A 1 512 ? 40.949 27.377 -32.020 1.00 47.88 512 HIS A C 1
ATOM 3952 O O . HIS A 1 512 ? 41.972 27.682 -31.415 1.00 47.88 512 HIS A O 1
ATOM 3958 N N . GLY A 1 513 ? 40.926 26.315 -32.838 1.00 50.34 513 GLY A N 1
ATOM 3959 C CA . GLY A 1 513 ? 42.141 25.616 -33.289 1.00 50.34 513 GLY A CA 1
ATOM 3960 C C . GLY A 1 513 ? 42.793 24.600 -32.337 1.00 50.34 513 GLY A C 1
ATOM 3961 O O . GLY A 1 513 ? 43.837 24.058 -32.698 1.00 50.34 513 GLY A O 1
ATOM 3962 N N . LEU A 1 514 ? 42.208 24.291 -31.174 1.00 60.94 514 LEU A N 1
ATOM 3963 C CA . LEU A 1 514 ? 42.767 23.322 -30.219 1.00 60.94 514 LEU A CA 1
ATOM 3964 C C . LEU A 1 514 ? 41.778 22.171 -29.959 1.00 60.94 514 LEU A C 1
ATOM 3966 O O . LEU A 1 514 ? 40.904 22.254 -29.103 1.00 60.94 514 LEU A O 1
ATOM 3970 N N . ALA A 1 515 ? 41.913 21.087 -30.721 1.00 67.12 515 ALA A N 1
ATOM 3971 C CA . ALA A 1 515 ? 41.257 19.810 -30.445 1.00 67.12 515 ALA A CA 1
ATOM 3972 C C . ALA A 1 515 ? 42.332 18.732 -30.288 1.00 67.12 515 ALA A C 1
ATOM 3974 O O . ALA A 1 515 ? 43.263 18.658 -31.096 1.00 67.12 515 ALA A O 1
ATOM 3975 N N . GLU A 1 516 ? 42.217 17.911 -29.250 1.00 77.19 516 GLU A N 1
ATOM 3976 C CA . GLU A 1 516 ? 43.183 16.866 -28.943 1.00 77.19 516 GLU A CA 1
ATOM 3977 C C . GLU A 1 516 ? 42.661 15.532 -29.456 1.00 77.19 516 GLU A C 1
ATOM 3979 O O . GLU A 1 516 ? 41.494 15.171 -29.285 1.00 77.19 516 GLU A O 1
ATOM 3984 N N . ARG A 1 517 ? 43.549 14.801 -30.133 1.00 80.56 517 ARG A N 1
ATOM 3985 C CA . ARG A 1 517 ? 43.282 13.419 -30.512 1.00 80.56 517 ARG A CA 1
ATOM 3986 C C . ARG A 1 517 ? 43.643 12.529 -29.342 1.00 80.56 517 ARG A C 1
ATOM 3988 O O . ARG A 1 517 ? 44.816 12.377 -29.017 1.00 80.56 517 ARG A O 1
ATOM 3995 N N . MET A 1 518 ? 42.628 11.913 -28.771 1.00 83.31 518 MET A N 1
ATOM 3996 C CA . MET A 1 518 ? 42.763 10.917 -27.734 1.00 83.31 518 MET A CA 1
ATOM 3997 C C . MET A 1 518 ? 42.901 9.536 -28.373 1.00 83.31 518 MET A C 1
ATOM 3999 O O . MET A 1 518 ? 42.082 9.120 -29.200 1.00 83.31 518 MET A O 1
ATOM 4003 N N . VAL A 1 519 ? 43.960 8.825 -27.990 1.00 81.31 519 VAL A N 1
ATOM 4004 C CA . VAL A 1 519 ? 44.139 7.413 -28.333 1.00 81.31 519 VAL A CA 1
ATOM 4005 C C . VAL A 1 519 ? 43.457 6.581 -27.259 1.00 81.31 519 VAL A C 1
ATOM 4007 O O . VAL A 1 519 ? 43.738 6.745 -26.076 1.00 81.31 519 VAL A O 1
ATOM 4010 N N . ILE A 1 520 ? 42.582 5.677 -27.681 1.00 85.81 52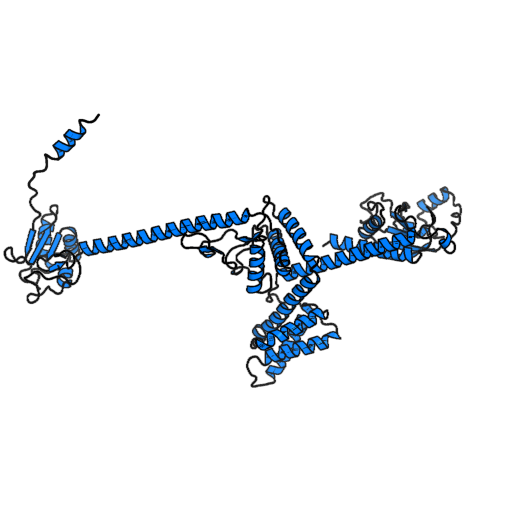0 ILE A N 1
ATOM 4011 C CA . ILE A 1 520 ? 41.904 4.744 -26.788 1.00 85.81 520 ILE A CA 1
ATOM 4012 C C . ILE A 1 520 ? 42.755 3.474 -26.718 1.00 85.81 520 ILE A C 1
ATOM 4014 O O . ILE A 1 520 ? 42.778 2.677 -27.655 1.00 85.81 520 ILE A O 1
ATOM 4018 N N . GLU A 1 521 ? 43.501 3.298 -25.627 1.00 81.75 521 GLU A N 1
ATOM 4019 C CA . GLU A 1 521 ? 44.465 2.192 -25.483 1.00 81.75 521 GLU A CA 1
ATOM 4020 C C . GLU A 1 521 ? 43.797 0.815 -25.560 1.00 81.75 521 GLU A C 1
ATOM 4022 O O . GLU A 1 521 ? 44.316 -0.127 -26.160 1.00 81.75 521 GLU A O 1
ATOM 4027 N N . ASP A 1 522 ? 42.601 0.737 -24.999 1.00 82.12 522 ASP A N 1
ATOM 4028 C CA . ASP A 1 522 ? 41.795 -0.464 -24.859 1.00 82.12 522 ASP A CA 1
ATOM 4029 C C . ASP A 1 522 ? 41.198 -0.956 -26.191 1.00 82.12 522 ASP A C 1
ATOM 4031 O O . ASP A 1 522 ? 40.931 -2.158 -26.369 1.00 82.12 522 ASP A O 1
ATOM 4035 N N . ILE A 1 523 ? 41.031 -0.035 -27.145 1.00 86.25 523 ILE A N 1
ATOM 4036 C CA . ILE A 1 523 ? 40.551 -0.287 -28.505 1.00 86.25 523 ILE A CA 1
ATOM 4037 C C . ILE A 1 523 ? 41.417 0.522 -29.481 1.00 86.25 523 ILE A C 1
ATOM 4039 O O . ILE A 1 523 ? 40.979 1.553 -29.988 1.00 86.25 523 ILE A O 1
ATOM 4043 N N . PRO A 1 524 ? 42.634 0.051 -29.819 1.00 82.69 524 PRO A N 1
ATOM 4044 C CA . PRO A 1 524 ? 43.616 0.819 -30.599 1.00 82.69 524 PRO A CA 1
ATOM 4045 C C . PRO A 1 524 ? 43.163 1.230 -32.009 1.00 82.69 524 PRO A C 1
ATOM 4047 O O . PRO A 1 524 ? 43.870 1.969 -32.698 1.00 82.69 524 PRO A O 1
ATOM 4050 N N . ARG A 1 525 ? 42.025 0.693 -32.463 1.00 85.88 525 ARG A N 1
ATOM 4051 C CA . ARG A 1 525 ? 41.371 0.969 -33.747 1.00 85.88 525 ARG A CA 1
ATOM 4052 C C . ARG A 1 525 ? 40.294 2.053 -33.665 1.00 85.88 525 ARG A C 1
ATOM 4054 O O . ARG A 1 525 ? 39.714 2.380 -34.695 1.00 85.88 525 ARG A O 1
ATOM 4061 N N . VAL A 1 526 ? 40.019 2.598 -32.483 1.00 89.38 526 VAL A N 1
ATOM 4062 C CA . VAL A 1 526 ? 39.113 3.730 -32.285 1.00 89.38 526 VAL A CA 1
ATOM 4063 C C . VAL A 1 526 ? 39.910 4.884 -31.685 1.00 89.38 526 VAL A C 1
ATOM 4065 O O . VAL A 1 526 ? 40.631 4.725 -30.704 1.00 89.38 526 VAL A O 1
ATOM 4068 N N . GLY A 1 527 ? 39.791 6.056 -32.292 1.00 89.81 527 GLY A N 1
ATOM 4069 C CA . GLY A 1 527 ? 40.272 7.316 -31.742 1.00 89.81 527 GLY A CA 1
ATOM 4070 C C . GLY A 1 527 ? 39.104 8.236 -31.421 1.00 89.81 527 GLY A C 1
ATOM 4071 O O . GLY A 1 527 ? 38.018 8.100 -31.992 1.00 89.81 527 GLY A O 1
ATOM 4072 N N . ALA A 1 528 ? 39.338 9.190 -30.528 1.00 91.31 528 ALA A N 1
ATOM 4073 C CA . ALA A 1 528 ? 38.402 10.269 -30.254 1.00 91.31 528 ALA A CA 1
ATOM 4074 C C . ALA A 1 528 ? 39.074 11.628 -30.470 1.00 91.31 528 ALA A C 1
ATOM 4076 O O . ALA A 1 528 ? 40.270 11.796 -30.239 1.00 91.31 528 ALA A O 1
ATOM 4077 N N . VAL A 1 529 ? 38.302 12.608 -30.919 1.00 90.00 529 VAL A N 1
ATOM 4078 C CA . VAL A 1 529 ? 38.683 14.016 -30.973 1.00 90.00 529 VAL A CA 1
ATOM 4079 C C . VAL A 1 529 ? 37.819 14.747 -29.967 1.00 90.00 529 VAL A C 1
ATOM 4081 O O . VAL A 1 529 ? 36.590 14.740 -30.068 1.00 90.00 529 VAL A O 1
ATOM 4084 N N . VAL A 1 530 ? 38.488 15.349 -28.994 1.00 87.56 530 VAL A N 1
ATOM 4085 C CA . VAL A 1 530 ? 37.870 16.029 -27.862 1.00 87.56 530 VAL A CA 1
ATOM 4086 C C . VAL A 1 530 ? 38.346 17.486 -27.880 1.00 87.56 530 VAL A C 1
ATOM 4088 O O . VAL A 1 530 ? 39.517 17.732 -28.198 1.00 87.56 530 VAL A O 1
ATOM 4091 N N . PRO A 1 531 ? 37.483 18.476 -27.601 1.00 81.06 531 PRO A N 1
ATOM 4092 C CA . PRO A 1 531 ? 37.931 19.861 -27.501 1.00 81.06 531 PRO A CA 1
ATOM 4093 C C . PRO A 1 531 ? 38.969 20.016 -26.386 1.00 81.06 531 PRO A C 1
ATOM 4095 O O . PRO A 1 531 ? 38.773 19.524 -25.274 1.00 81.06 531 PRO A O 1
ATOM 4098 N N . VAL A 1 532 ? 40.060 20.738 -26.661 1.00 72.25 532 VAL A N 1
ATOM 4099 C CA . VAL A 1 532 ? 40.997 21.163 -25.613 1.00 72.25 532 VAL A CA 1
ATOM 4100 C C . VAL A 1 532 ? 40.421 22.419 -24.992 1.00 72.25 532 VAL A C 1
ATOM 4102 O O . VAL A 1 532 ? 40.448 23.502 -25.574 1.00 72.25 532 VAL A O 1
ATOM 4105 N N . VAL A 1 533 ? 39.838 22.249 -23.817 1.00 61.84 533 VAL A N 1
ATOM 4106 C CA . VAL A 1 533 ? 39.145 23.319 -23.113 1.00 61.84 533 VAL A CA 1
ATOM 4107 C C . VAL A 1 533 ? 40.167 24.285 -22.507 1.00 61.84 533 VAL A C 1
ATOM 4109 O O . VAL A 1 533 ? 40.978 23.885 -21.675 1.00 61.84 533 VAL A O 1
ATOM 4112 N N . VAL A 1 534 ? 40.120 25.559 -22.914 1.00 55.44 534 VAL A N 1
ATOM 4113 C CA . VAL A 1 534 ? 40.866 26.656 -22.264 1.00 55.44 534 VAL A CA 1
ATOM 4114 C C . VAL A 1 534 ? 40.044 27.262 -21.115 1.00 55.44 534 VAL A C 1
ATOM 4116 O O . VAL A 1 534 ? 40.628 27.666 -20.112 1.00 55.44 534 VAL A O 1
ATOM 4119 N N . ASP A 1 535 ? 38.706 27.237 -21.217 1.00 64.50 535 ASP A N 1
ATOM 4120 C CA . ASP A 1 535 ? 37.764 27.654 -20.170 1.00 64.50 535 ASP A CA 1
ATOM 4121 C C . ASP A 1 535 ? 36.576 26.664 -20.048 1.00 64.50 535 ASP A C 1
ATOM 4123 O O . ASP A 1 535 ? 35.823 26.476 -21.011 1.00 64.50 535 ASP A O 1
ATOM 4127 N N . PRO A 1 536 ? 36.396 25.980 -18.901 1.00 60.44 536 PRO A N 1
ATOM 4128 C CA . PRO A 1 536 ? 35.292 25.048 -18.683 1.00 60.44 536 PRO A CA 1
ATOM 4129 C C . PRO A 1 536 ? 33.893 25.686 -18.728 1.00 60.44 536 PRO A C 1
ATOM 4131 O O . PRO A 1 536 ? 32.921 24.946 -18.854 1.00 60.44 536 PRO A O 1
ATOM 4134 N N . ASP A 1 537 ? 33.731 27.002 -18.671 1.00 66.75 537 ASP A N 1
ATOM 4135 C CA . ASP A 1 537 ? 32.388 27.597 -18.709 1.00 66.75 537 ASP A CA 1
ATOM 4136 C C . ASP A 1 537 ? 31.829 27.760 -20.143 1.00 66.75 537 ASP A C 1
ATOM 4138 O O . ASP A 1 537 ? 30.627 27.971 -20.316 1.00 66.75 537 ASP A O 1
ATOM 4142 N N . GLU A 1 538 ? 32.654 27.594 -21.187 1.00 73.44 538 GLU A N 1
ATOM 4143 C CA . GLU A 1 538 ? 32.253 27.817 -22.590 1.00 73.44 538 GLU A CA 1
ATOM 4144 C C . GLU A 1 538 ? 31.621 26.596 -23.281 1.00 73.44 538 GLU A C 1
ATOM 4146 O O . GLU A 1 538 ? 30.866 26.750 -24.245 1.00 73.44 538 GLU A O 1
ATOM 4151 N N . LEU A 1 539 ? 31.904 25.377 -22.806 1.00 77.44 539 LEU A N 1
ATOM 4152 C CA . LEU A 1 539 ? 31.393 24.140 -23.404 1.00 77.44 539 LEU A CA 1
ATOM 4153 C C . LEU A 1 539 ? 30.608 23.306 -22.380 1.00 77.44 539 LEU A C 1
ATOM 4155 O O . LEU A 1 539 ? 31.184 22.893 -21.365 1.00 77.44 539 LEU A O 1
ATOM 4159 N N . PRO A 1 540 ? 29.323 22.990 -22.650 1.00 84.50 540 PRO A N 1
ATOM 4160 C CA . PRO A 1 540 ? 28.518 22.162 -21.758 1.00 84.50 540 PRO A CA 1
ATOM 4161 C C . PRO A 1 540 ? 29.118 20.758 -21.616 1.00 84.50 540 PRO A C 1
ATOM 4163 O O . PRO A 1 540 ? 29.717 20.223 -22.552 1.00 84.50 540 PRO A O 1
ATOM 4166 N N . ALA A 1 541 ? 28.950 20.141 -20.446 1.00 86.81 541 ALA A N 1
ATOM 4167 C CA . ALA A 1 541 ? 29.351 18.752 -20.235 1.00 86.81 541 ALA A CA 1
ATOM 4168 C C . ALA A 1 541 ? 28.590 17.816 -21.186 1.00 86.81 541 ALA A C 1
ATOM 4170 O O . ALA A 1 541 ? 27.384 17.975 -21.372 1.00 86.81 541 ALA A O 1
ATOM 4171 N N . ASN A 1 542 ? 29.284 16.821 -21.743 1.00 91.19 542 ASN A N 1
ATOM 4172 C CA . ASN A 1 542 ? 28.679 15.797 -22.586 1.00 91.19 542 ASN A CA 1
ATOM 4173 C C . ASN A 1 542 ? 28.707 14.445 -21.855 1.00 91.19 542 ASN A C 1
ATOM 4175 O O . ASN A 1 542 ? 29.655 13.671 -22.016 1.00 91.19 542 ASN A O 1
ATOM 4179 N N . PRO A 1 543 ? 27.696 14.150 -21.015 1.00 90.94 543 PRO A N 1
ATOM 4180 C CA . PRO A 1 543 ? 27.714 12.966 -20.161 1.00 90.94 543 PRO A CA 1
ATOM 4181 C C . PRO A 1 543 ? 27.682 11.665 -20.971 1.00 90.94 543 PRO A C 1
ATOM 4183 O O . PRO A 1 543 ? 28.295 10.686 -20.556 1.00 90.94 543 PRO A O 1
ATOM 4186 N N . VAL A 1 544 ? 27.025 11.651 -22.138 1.00 92.94 544 VAL A N 1
ATOM 4187 C CA . VAL A 1 544 ? 26.963 10.463 -23.003 1.00 92.94 544 VAL A CA 1
ATOM 4188 C C . VAL A 1 544 ? 28.333 10.182 -23.616 1.00 92.94 544 VAL A C 1
ATOM 4190 O O . VAL A 1 544 ? 28.835 9.069 -23.486 1.00 92.94 544 VAL A O 1
ATOM 4193 N N . ALA A 1 545 ? 28.994 11.182 -24.207 1.00 92.31 545 ALA A N 1
ATOM 4194 C CA . ALA A 1 545 ? 30.339 10.994 -24.753 1.00 92.31 545 ALA A CA 1
ATOM 4195 C C . ALA A 1 545 ? 31.366 10.634 -23.667 1.00 92.31 545 ALA A C 1
ATOM 4197 O O . ALA A 1 545 ? 32.219 9.777 -23.894 1.00 92.31 545 ALA A O 1
ATOM 4198 N N . ALA A 1 546 ? 31.255 11.234 -22.476 1.00 92.12 546 ALA A N 1
ATOM 4199 C CA . ALA A 1 546 ? 32.086 10.898 -21.321 1.00 92.12 546 ALA A CA 1
ATOM 4200 C C . ALA A 1 546 ? 31.946 9.416 -20.948 1.00 92.12 546 ALA A C 1
ATOM 4202 O O . ALA A 1 546 ? 32.939 8.721 -20.735 1.00 92.12 546 ALA A O 1
ATOM 4203 N N . ARG A 1 547 ? 30.708 8.904 -20.920 1.00 92.19 547 ARG A N 1
ATOM 4204 C CA . ARG A 1 547 ? 30.444 7.486 -20.659 1.00 92.19 547 ARG A CA 1
ATOM 4205 C C . ARG A 1 547 ? 30.907 6.583 -21.793 1.00 92.19 547 ARG A C 1
ATOM 4207 O O . ARG A 1 547 ? 31.482 5.546 -21.495 1.00 92.19 547 ARG A O 1
ATOM 4214 N N . MET A 1 548 ? 30.766 6.982 -23.056 1.00 94.06 548 MET A N 1
ATOM 4215 C CA . MET A 1 548 ? 31.332 6.223 -24.178 1.00 94.06 548 MET A CA 1
ATOM 4216 C C . MET A 1 548 ? 32.857 6.093 -24.070 1.00 94.06 548 MET A C 1
ATOM 4218 O O . MET A 1 548 ? 33.386 4.999 -24.245 1.00 94.06 548 MET A O 1
ATOM 4222 N N . LEU A 1 549 ? 33.568 7.175 -23.728 1.00 92.25 549 LEU A N 1
ATOM 4223 C CA . LEU A 1 549 ? 35.014 7.126 -23.480 1.00 92.25 549 LEU A CA 1
ATOM 4224 C C . LEU A 1 549 ? 35.352 6.180 -22.323 1.00 92.25 549 LEU A C 1
ATOM 4226 O O . LEU A 1 549 ? 36.243 5.349 -22.473 1.00 92.25 549 LEU A O 1
ATOM 4230 N N . ALA A 1 550 ? 34.599 6.237 -21.221 1.00 91.06 550 ALA A N 1
ATOM 4231 C CA . ALA A 1 550 ? 34.781 5.325 -20.092 1.00 91.06 550 ALA A CA 1
ATOM 4232 C C . ALA A 1 550 ? 34.529 3.851 -20.468 1.00 91.06 550 ALA A C 1
ATOM 4234 O O . ALA A 1 550 ? 35.309 2.985 -20.080 1.00 91.06 550 ALA A O 1
ATOM 4235 N N . VAL A 1 551 ? 33.486 3.560 -21.259 1.00 90.31 551 VAL A N 1
ATOM 4236 C CA . VAL A 1 551 ? 33.188 2.216 -21.802 1.00 90.31 551 VAL A CA 1
ATOM 4237 C C . VAL A 1 551 ? 34.349 1.704 -22.656 1.00 90.31 551 VAL A C 1
ATOM 4239 O O . VAL A 1 551 ? 34.688 0.521 -22.625 1.00 90.31 551 VAL A O 1
ATOM 4242 N N . PHE A 1 552 ? 34.999 2.604 -23.388 1.00 91.31 552 PHE A N 1
ATOM 4243 C CA . PHE A 1 552 ? 36.191 2.301 -24.163 1.00 91.31 552 PHE A CA 1
ATOM 4244 C C . PHE A 1 552 ? 37.494 2.299 -23.352 1.00 91.31 552 PHE A C 1
ATOM 4246 O O . PHE A 1 552 ? 38.544 2.084 -23.945 1.00 91.31 552 PHE A O 1
ATOM 4253 N N . GLY A 1 553 ? 37.459 2.509 -22.032 1.00 87.06 553 GLY A N 1
ATOM 4254 C CA . GLY A 1 553 ? 38.648 2.517 -21.173 1.00 87.06 553 GLY A CA 1
ATOM 4255 C C . GLY A 1 553 ? 39.517 3.777 -21.298 1.00 87.06 553 GLY A C 1
ATOM 4256 O O . GLY A 1 553 ? 40.689 3.748 -20.933 1.00 87.06 553 GLY A O 1
ATOM 4257 N N . ALA A 1 554 ? 38.971 4.872 -21.830 1.00 88.25 554 ALA A N 1
ATOM 4258 C CA . ALA A 1 554 ? 39.642 6.165 -21.950 1.00 88.25 554 ALA A CA 1
ATOM 4259 C C . ALA A 1 554 ? 39.213 7.143 -20.839 1.00 88.25 554 ALA A C 1
ATOM 4261 O O . ALA A 1 554 ? 38.172 6.969 -20.201 1.00 88.25 554 ALA A O 1
ATOM 4262 N N . ASP A 1 555 ? 40.012 8.192 -20.613 1.00 85.19 555 ASP A N 1
ATOM 4263 C CA . ASP A 1 555 ? 39.677 9.232 -19.637 1.00 85.19 555 ASP A CA 1
ATOM 4264 C C . ASP A 1 555 ? 38.443 10.035 -20.084 1.00 85.19 555 ASP A C 1
ATOM 4266 O O . ASP A 1 555 ? 38.414 10.654 -21.149 1.00 85.19 555 ASP A O 1
ATOM 4270 N N . ALA A 1 556 ? 37.415 10.031 -19.237 1.00 82.81 556 ALA A N 1
ATOM 4271 C CA . ALA A 1 556 ? 36.145 10.706 -19.464 1.00 82.81 556 ALA A CA 1
ATOM 4272 C C . ALA A 1 556 ? 36.168 12.198 -19.080 1.00 82.81 556 ALA A C 1
ATOM 4274 O O . ALA A 1 556 ? 35.230 12.925 -19.414 1.00 82.81 556 ALA A O 1
ATOM 4275 N N . SER A 1 557 ? 37.213 12.664 -18.382 1.00 76.25 557 SER A N 1
ATOM 4276 C CA . SER A 1 557 ? 37.289 14.015 -17.804 1.00 76.25 557 SER A CA 1
ATOM 4277 C C . SER A 1 557 ? 37.238 15.144 -18.849 1.00 76.25 557 SER A C 1
ATOM 4279 O O . SER A 1 557 ? 36.781 16.249 -18.544 1.00 76.25 557 SER A O 1
ATOM 4281 N N . GLY A 1 558 ? 37.638 14.854 -20.093 1.00 71.00 558 GLY A N 1
ATOM 4282 C CA . GLY A 1 558 ? 37.678 15.811 -21.202 1.00 71.00 558 GLY A CA 1
ATOM 4283 C C . GLY A 1 558 ? 36.392 15.938 -22.028 1.00 71.00 558 GLY A C 1
ATOM 4284 O O . GLY A 1 558 ? 36.302 16.850 -22.844 1.00 71.00 558 GLY A O 1
ATOM 4285 N N . ALA A 1 559 ? 35.390 15.069 -21.855 1.00 83.06 559 ALA A N 1
ATOM 4286 C CA . ALA A 1 559 ? 34.205 15.039 -22.723 1.00 83.06 559 ALA A CA 1
ATOM 4287 C C . ALA A 1 559 ? 33.230 16.203 -22.465 1.00 83.06 559 ALA A C 1
ATOM 4289 O O . ALA A 1 559 ? 32.227 16.097 -21.752 1.00 83.06 559 ALA A O 1
ATOM 4290 N N . ARG A 1 560 ? 33.526 17.338 -23.091 1.00 84.94 560 ARG A N 1
ATOM 4291 C CA . ARG A 1 560 ? 32.700 18.547 -23.122 1.00 84.94 560 ARG A CA 1
ATOM 4292 C C . ARG A 1 560 ? 32.397 18.917 -24.565 1.00 84.94 560 ARG A C 1
ATOM 4294 O O . ARG A 1 560 ? 33.149 18.565 -25.467 1.00 84.94 560 ARG A O 1
ATOM 4301 N N . GLY A 1 561 ? 31.295 19.623 -24.788 1.00 86.56 561 GLY A N 1
ATOM 4302 C CA . GLY A 1 561 ? 30.866 19.989 -26.129 1.00 86.56 561 GLY A CA 1
ATOM 4303 C C . GLY A 1 561 ? 30.588 18.759 -27.001 1.00 86.56 561 GLY A C 1
ATOM 4304 O O . GLY A 1 561 ? 30.079 17.737 -26.539 1.00 86.56 561 GLY A O 1
ATOM 4305 N N . THR A 1 562 ? 30.904 18.869 -28.283 1.00 90.62 562 THR A N 1
ATOM 4306 C CA . THR A 1 562 ? 30.765 17.771 -29.241 1.00 90.62 562 THR A CA 1
ATOM 4307 C C . THR A 1 562 ? 32.020 16.901 -29.222 1.00 90.62 562 THR A C 1
ATOM 4309 O O . THR A 1 562 ? 33.126 17.420 -29.338 1.00 90.62 562 THR A O 1
ATOM 4312 N N . VAL A 1 563 ? 31.864 15.580 -29.137 1.00 91.62 563 VAL A N 1
ATOM 4313 C CA . VAL A 1 563 ? 32.980 14.621 -29.218 1.00 91.62 563 VAL A CA 1
ATOM 4314 C C . VAL A 1 563 ? 32.871 13.826 -30.511 1.00 91.62 563 VAL A C 1
ATOM 4316 O O . VAL A 1 563 ? 31.784 13.380 -30.879 1.00 91.62 563 VAL A O 1
ATOM 4319 N N . VAL A 1 564 ? 33.992 13.644 -31.210 1.00 93.62 564 VAL A N 1
ATOM 4320 C CA . VAL A 1 564 ? 34.024 12.925 -32.490 1.00 93.62 564 VAL A CA 1
ATOM 4321 C C . VAL A 1 564 ? 34.817 11.632 -32.355 1.00 93.62 564 VAL A C 1
ATOM 4323 O O . VAL A 1 564 ? 35.991 11.666 -32.012 1.00 93.62 564 VAL A O 1
ATOM 4326 N N . PHE A 1 565 ? 34.215 10.494 -32.681 1.00 94.31 565 PHE A N 1
ATOM 4327 C CA . PHE A 1 565 ? 34.872 9.189 -32.723 1.00 94.31 565 PHE A CA 1
ATOM 4328 C C . PHE A 1 565 ? 35.217 8.807 -34.160 1.00 94.31 565 PHE A C 1
ATOM 4330 O O . PHE A 1 565 ? 34.444 9.063 -35.081 1.00 94.31 565 PHE A O 1
ATOM 4337 N N . HIS A 1 566 ? 36.362 8.166 -34.368 1.00 92.44 566 HIS A N 1
ATOM 4338 C CA . HIS A 1 566 ? 36.811 7.748 -35.695 1.00 92.44 566 HIS A CA 1
ATOM 4339 C C . HIS A 1 566 ? 37.605 6.447 -35.647 1.00 92.44 566 HIS A C 1
ATOM 4341 O O . HIS A 1 566 ? 38.157 6.084 -34.610 1.00 92.44 566 HIS A O 1
ATOM 4347 N N . GLN A 1 567 ? 37.721 5.765 -36.786 1.00 91.00 567 GLN A N 1
ATOM 4348 C CA . GLN A 1 567 ? 38.582 4.592 -36.890 1.00 91.00 567 GLN A CA 1
ATOM 4349 C C . GLN A 1 567 ? 40.048 4.995 -37.071 1.00 91.00 567 GLN A C 1
ATOM 4351 O O . GLN A 1 567 ? 40.374 5.960 -37.773 1.00 91.00 567 GLN A O 1
ATOM 4356 N N . THR A 1 568 ? 40.942 4.244 -36.435 1.00 85.94 568 THR A N 1
ATOM 4357 C CA . THR A 1 568 ? 42.395 4.380 -36.545 1.00 85.94 568 THR A CA 1
ATOM 4358 C C . THR A 1 568 ? 43.032 3.137 -37.157 1.00 85.94 568 THR A C 1
ATOM 4360 O O . THR A 1 568 ? 42.630 2.000 -36.909 1.00 85.94 568 THR A O 1
ATOM 4363 N N . ILE A 1 569 ? 44.074 3.356 -37.960 1.00 81.00 569 ILE A N 1
ATOM 4364 C CA . ILE A 1 569 ? 44.953 2.310 -38.489 1.00 81.00 569 ILE A CA 1
ATOM 4365 C C . ILE A 1 569 ? 46.359 2.576 -37.952 1.00 81.00 569 ILE A C 1
ATOM 4367 O O . ILE A 1 569 ? 47.037 3.525 -38.354 1.00 81.00 569 ILE A O 1
ATOM 4371 N N . GLY A 1 570 ? 46.802 1.749 -37.005 1.00 72.88 570 GLY A N 1
ATOM 4372 C CA . GLY A 1 570 ? 47.996 2.049 -36.213 1.00 72.88 570 GLY A CA 1
ATOM 4373 C C . GLY A 1 570 ? 47.767 3.243 -35.276 1.00 72.88 570 GLY A C 1
ATOM 4374 O O . GLY A 1 570 ? 46.643 3.508 -34.870 1.00 72.88 570 GLY A O 1
ATOM 4375 N N . ARG A 1 571 ? 48.832 3.973 -34.916 1.00 65.31 571 ARG A N 1
ATOM 4376 C CA . ARG A 1 571 ? 48.765 5.023 -33.876 1.00 65.31 571 ARG A CA 1
ATOM 4377 C C . ARG A 1 571 ? 48.246 6.389 -34.339 1.00 65.31 571 ARG A C 1
ATOM 4379 O O . ARG A 1 571 ? 47.994 7.236 -33.492 1.00 65.31 571 ARG A O 1
ATOM 4386 N N . SER A 1 572 ? 48.146 6.652 -35.643 1.00 67.19 572 SER A N 1
ATOM 4387 C CA . SER A 1 572 ? 47.913 8.030 -36.120 1.00 67.19 572 SER A CA 1
ATOM 4388 C C . SER A 1 572 ? 47.126 8.181 -37.422 1.00 67.19 572 SER A C 1
ATOM 4390 O O . SER A 1 572 ? 46.678 9.293 -37.720 1.00 67.19 572 SER A O 1
ATOM 4392 N N . ARG A 1 573 ? 46.935 7.111 -38.206 1.00 79.44 573 ARG A N 1
ATOM 4393 C CA . ARG A 1 573 ? 46.185 7.198 -39.467 1.00 79.44 573 ARG A CA 1
ATOM 4394 C C . ARG A 1 573 ? 44.701 7.046 -39.197 1.00 79.44 573 ARG A C 1
ATOM 4396 O O . ARG A 1 573 ? 44.310 6.166 -38.439 1.00 79.44 573 ARG A O 1
ATOM 4403 N N . VAL A 1 574 ? 43.901 7.894 -39.830 1.00 81.75 574 VAL A N 1
ATOM 4404 C CA . VAL A 1 574 ? 42.438 7.866 -39.738 1.00 81.75 574 VAL A CA 1
ATOM 4405 C C . VAL A 1 574 ? 41.890 7.117 -40.946 1.00 81.75 574 VAL A C 1
ATOM 4407 O O . VAL A 1 574 ? 42.420 7.277 -42.045 1.00 81.75 574 VAL A O 1
ATOM 4410 N N . ALA A 1 575 ? 40.855 6.313 -40.738 1.00 84.19 575 ALA A N 1
ATOM 4411 C CA . ALA A 1 575 ? 40.153 5.595 -41.792 1.00 84.19 575 ALA A CA 1
ATOM 4412 C C . ALA A 1 575 ? 38.638 5.745 -41.636 1.00 84.19 575 ALA A C 1
ATOM 4414 O O . ALA A 1 575 ? 38.151 6.100 -40.563 1.00 84.19 575 ALA A O 1
ATOM 4415 N N . THR A 1 576 ? 37.913 5.462 -42.714 1.00 85.75 576 THR A N 1
ATOM 4416 C CA . THR A 1 576 ? 36.456 5.285 -42.691 1.00 85.75 576 THR A CA 1
ATOM 4417 C C . THR A 1 576 ? 36.096 4.067 -41.844 1.00 85.75 576 THR A C 1
ATOM 4419 O O . THR A 1 576 ? 36.838 3.081 -41.851 1.00 85.75 576 THR A O 1
ATOM 4422 N N . PHE A 1 577 ? 34.968 4.136 -41.133 1.00 87.88 577 PHE A N 1
ATOM 4423 C CA . PHE A 1 577 ? 34.455 3.009 -40.365 1.00 87.88 577 PHE A CA 1
ATOM 4424 C C . PHE A 1 577 ? 34.261 1.758 -41.223 1.00 87.88 577 PHE A C 1
ATOM 4426 O O . PHE A 1 577 ? 33.619 1.784 -42.273 1.00 87.88 577 PHE A O 1
ATOM 4433 N N . ASP A 1 578 ? 34.775 0.637 -40.731 1.00 88.62 578 ASP A N 1
ATOM 4434 C CA . ASP A 1 578 ? 34.241 -0.669 -41.074 1.00 88.62 578 ASP A CA 1
ATOM 4435 C C . ASP A 1 578 ? 32.978 -0.964 -40.244 1.00 88.62 578 ASP A C 1
ATOM 4437 O O . ASP A 1 578 ? 32.702 -0.301 -39.238 1.00 88.62 578 ASP A O 1
ATOM 4441 N N . GLN A 1 579 ? 32.192 -1.949 -40.684 1.00 88.81 579 GLN A N 1
ATOM 4442 C CA . GLN A 1 579 ? 30.908 -2.263 -40.055 1.00 88.81 579 GLN A CA 1
ATOM 4443 C C . GLN A 1 579 ? 31.050 -2.608 -38.564 1.00 88.81 579 GLN A C 1
ATOM 4445 O O . GLN A 1 579 ? 30.235 -2.160 -37.769 1.00 88.81 579 GLN A O 1
ATOM 4450 N N . ASP A 1 580 ? 32.105 -3.321 -38.158 1.00 89.81 580 ASP A N 1
ATOM 4451 C CA . ASP A 1 580 ? 32.287 -3.718 -36.757 1.00 89.81 580 ASP A CA 1
ATOM 4452 C C . ASP A 1 580 ? 32.641 -2.510 -35.887 1.00 89.81 580 ASP A C 1
ATOM 4454 O O . ASP A 1 580 ? 32.173 -2.412 -34.756 1.00 89.81 580 ASP A O 1
ATOM 4458 N N . VAL A 1 581 ? 33.455 -1.574 -36.390 1.00 90.94 581 VAL A N 1
ATOM 4459 C CA . VAL A 1 581 ? 33.750 -0.337 -35.654 1.00 90.94 581 VAL A CA 1
ATOM 4460 C C . VAL A 1 581 ? 32.507 0.548 -35.574 1.00 90.94 581 VAL A C 1
ATOM 4462 O O . VAL A 1 581 ? 32.233 1.109 -34.515 1.00 90.94 581 VAL A O 1
ATOM 4465 N N . ARG A 1 582 ? 31.713 0.637 -36.646 1.00 93.06 582 ARG A N 1
ATOM 4466 C CA . ARG A 1 582 ? 30.430 1.353 -36.631 1.00 93.06 582 ARG A CA 1
ATOM 4467 C C . ARG A 1 582 ? 29.479 0.771 -35.584 1.00 93.06 582 ARG A C 1
ATOM 4469 O O . ARG A 1 582 ? 28.955 1.524 -34.764 1.00 93.06 582 ARG A O 1
ATOM 4476 N N . ASP A 1 583 ? 29.303 -0.547 -35.585 1.00 92.12 583 ASP A N 1
ATOM 4477 C CA . ASP A 1 583 ? 28.439 -1.261 -34.642 1.00 92.12 583 ASP A CA 1
ATOM 4478 C C . ASP A 1 583 ? 28.957 -1.116 -33.202 1.00 92.12 583 ASP A C 1
ATOM 4480 O O . ASP A 1 583 ? 28.168 -0.923 -32.280 1.00 92.12 583 ASP A O 1
ATOM 4484 N N . LEU A 1 584 ? 30.281 -1.126 -32.996 1.00 93.69 584 LEU A N 1
ATOM 4485 C CA . LEU A 1 584 ? 30.908 -0.889 -31.691 1.00 93.69 584 LEU A CA 1
ATOM 4486 C C . LEU A 1 584 ? 30.596 0.511 -31.151 1.00 93.69 584 LEU A C 1
ATOM 4488 O O . LEU A 1 584 ? 30.250 0.651 -29.978 1.00 93.69 584 LEU A O 1
ATOM 4492 N N . ILE A 1 585 ? 30.699 1.542 -31.996 1.00 94.38 585 ILE A N 1
ATOM 4493 C CA . ILE A 1 585 ? 30.344 2.916 -31.621 1.00 94.38 585 ILE A CA 1
ATOM 4494 C C . ILE A 1 585 ? 28.852 3.015 -31.270 1.00 94.38 585 ILE A C 1
ATOM 4496 O O . ILE A 1 585 ? 28.509 3.666 -30.284 1.00 94.38 585 ILE A O 1
ATOM 4500 N N . GLN A 1 586 ? 27.971 2.355 -32.030 1.00 94.06 586 GLN A N 1
ATOM 4501 C CA . GLN A 1 586 ? 26.533 2.328 -31.735 1.00 94.06 586 GLN A CA 1
ATOM 4502 C C . GLN A 1 586 ? 26.230 1.614 -30.414 1.00 94.06 586 GLN A C 1
ATOM 4504 O O . GLN A 1 586 ? 25.504 2.157 -29.587 1.00 94.06 586 GLN A O 1
ATOM 4509 N N . ALA A 1 587 ? 26.815 0.438 -30.179 1.00 91.81 587 ALA A N 1
ATOM 4510 C CA . ALA A 1 587 ? 26.617 -0.319 -28.945 1.00 91.81 587 ALA A CA 1
ATOM 4511 C C . ALA A 1 587 ? 27.111 0.458 -27.713 1.00 91.81 587 ALA A C 1
ATOM 4513 O O . ALA A 1 587 ? 26.414 0.528 -26.701 1.00 91.81 587 ALA A O 1
ATOM 4514 N N . ALA A 1 588 ? 28.271 1.115 -27.815 1.00 93.12 588 ALA A N 1
ATOM 4515 C CA . ALA A 1 588 ? 28.800 1.951 -26.740 1.00 93.12 588 ALA A CA 1
ATOM 4516 C C . ALA A 1 588 ? 27.937 3.191 -26.481 1.00 93.12 588 ALA A C 1
ATOM 4518 O O . ALA A 1 588 ? 27.770 3.588 -25.329 1.00 93.12 588 ALA A O 1
ATOM 4519 N N . HIS A 1 589 ? 27.369 3.793 -27.531 1.00 95.00 589 HIS A N 1
ATOM 4520 C CA . HIS A 1 589 ? 26.419 4.896 -27.390 1.00 95.00 589 HIS A CA 1
ATOM 4521 C C . HIS A 1 589 ? 25.145 4.452 -26.674 1.00 95.00 589 HIS A C 1
ATOM 4523 O O . HIS A 1 589 ? 24.751 5.110 -25.718 1.00 95.00 589 HIS A O 1
ATOM 4529 N N . ILE A 1 590 ? 24.569 3.303 -27.042 1.00 90.81 590 ILE A N 1
ATOM 4530 C CA . ILE A 1 590 ? 23.399 2.733 -26.358 1.00 90.81 590 ILE A CA 1
ATOM 4531 C C . ILE A 1 590 ? 23.709 2.500 -24.872 1.00 90.81 590 ILE A C 1
ATOM 4533 O O . ILE A 1 590 ? 22.969 2.992 -24.021 1.00 90.81 590 ILE A O 1
ATOM 4537 N N . ALA A 1 591 ? 24.825 1.835 -24.546 1.00 90.25 591 ALA A N 1
ATOM 4538 C CA . ALA A 1 591 ? 25.238 1.600 -23.158 1.00 90.25 591 ALA A CA 1
ATOM 4539 C C . ALA A 1 591 ? 25.394 2.916 -22.372 1.00 90.25 591 ALA A C 1
ATOM 4541 O O . ALA A 1 591 ? 24.891 3.053 -21.254 1.00 90.25 591 ALA A O 1
ATOM 4542 N N . ALA A 1 592 ? 26.044 3.913 -22.980 1.00 90.50 592 ALA A N 1
ATOM 4543 C CA . ALA A 1 592 ? 26.244 5.228 -22.387 1.00 90.50 592 ALA A CA 1
ATOM 4544 C C . ALA A 1 592 ? 24.923 5.980 -22.170 1.00 90.50 592 ALA A C 1
ATOM 4546 O O . ALA A 1 592 ? 24.712 6.535 -21.092 1.00 90.50 592 ALA A O 1
ATOM 4547 N N . THR A 1 593 ? 24.020 5.982 -23.153 1.00 88.81 593 THR A N 1
ATOM 4548 C CA . THR A 1 593 ? 22.705 6.621 -23.045 1.00 88.81 593 THR A CA 1
ATOM 4549 C C . THR A 1 593 ? 21.882 5.981 -21.933 1.00 88.81 593 THR A C 1
ATOM 4551 O O . THR A 1 593 ? 21.409 6.707 -21.059 1.00 88.81 593 THR A O 1
ATOM 4554 N N . VAL A 1 594 ? 21.780 4.647 -21.904 1.00 85.19 594 VAL A N 1
ATOM 4555 C CA . VAL A 1 594 ? 21.043 3.913 -20.861 1.00 85.19 594 VAL A CA 1
ATOM 4556 C C . VAL A 1 594 ? 21.566 4.278 -19.469 1.00 85.19 594 VAL A C 1
ATOM 4558 O O . VAL A 1 594 ? 20.787 4.646 -18.591 1.00 85.19 594 VAL A O 1
ATOM 4561 N N . GLN A 1 595 ? 22.889 4.285 -19.283 1.00 82.75 595 GLN A N 1
ATOM 4562 C CA . GLN A 1 595 ? 23.504 4.626 -18.000 1.00 82.75 595 GLN A CA 1
ATOM 4563 C C . GLN A 1 595 ? 23.268 6.089 -17.591 1.00 82.75 595 GLN A C 1
ATOM 4565 O O . GLN A 1 595 ? 23.011 6.369 -16.421 1.00 82.75 595 GLN A O 1
ATOM 4570 N N . THR A 1 596 ? 23.350 7.037 -18.531 1.00 83.19 596 THR A N 1
ATOM 4571 C CA . THR A 1 596 ? 23.125 8.461 -18.226 1.00 83.19 596 THR A CA 1
ATOM 4572 C C . THR A 1 596 ? 21.675 8.782 -17.876 1.00 83.19 596 THR A C 1
ATOM 4574 O O . THR A 1 596 ? 21.444 9.634 -17.016 1.00 83.19 596 THR A O 1
ATOM 4577 N N . THR A 1 597 ? 20.710 8.098 -18.498 1.00 76.00 597 THR A N 1
ATOM 4578 C CA . THR A 1 597 ? 19.282 8.242 -18.180 1.00 76.00 597 THR A CA 1
ATOM 4579 C C . THR A 1 597 ? 18.992 7.726 -16.773 1.00 76.00 597 THR A C 1
ATOM 4581 O O . THR A 1 597 ? 18.382 8.446 -15.990 1.00 76.00 597 THR A O 1
ATOM 4584 N N . ALA A 1 598 ? 19.546 6.566 -16.402 1.00 66.06 598 ALA A N 1
ATOM 4585 C CA . ALA A 1 598 ? 19.381 5.983 -15.068 1.00 66.06 598 ALA A CA 1
ATOM 4586 C C . ALA A 1 598 ? 19.919 6.865 -13.923 1.00 66.06 598 ALA A C 1
ATOM 4588 O O . ALA A 1 598 ? 19.427 6.787 -12.809 1.00 66.06 598 ALA A O 1
ATOM 4589 N N . THR A 1 599 ? 20.928 7.709 -14.173 1.00 61.41 599 THR A N 1
ATOM 4590 C CA . THR A 1 599 ? 21.464 8.646 -13.162 1.00 61.41 599 THR A CA 1
ATOM 4591 C C . THR A 1 599 ? 20.706 9.973 -13.040 1.00 61.41 599 THR A C 1
ATOM 4593 O O . THR A 1 599 ? 21.036 10.769 -12.162 1.00 61.41 599 THR A O 1
ATOM 4596 N N . ARG A 1 600 ? 19.769 10.273 -13.951 1.00 49.81 600 ARG A N 1
ATOM 4597 C CA . ARG A 1 600 ? 18.988 11.527 -13.944 1.00 49.81 600 ARG A CA 1
ATOM 4598 C C . ARG A 1 600 ? 17.622 11.388 -13.271 1.00 49.81 600 ARG A C 1
ATOM 4600 O O . ARG A 1 600 ? 17.068 12.411 -12.870 1.00 49.81 600 ARG A O 1
ATOM 4607 N N . GLU A 1 601 ? 17.094 10.171 -13.212 1.00 40.00 601 GLU A N 1
ATOM 4608 C CA . GLU A 1 601 ? 15.869 9.795 -12.491 1.00 40.00 601 GLU A CA 1
ATOM 4609 C C . GLU A 1 601 ? 16.190 9.423 -11.040 1.00 40.00 601 GLU A C 1
ATOM 4611 O O . GLU A 1 601 ? 15.349 9.745 -10.167 1.00 40.00 601 GLU A O 1
#

Sequence (601 aa):
MGKRQRRRSRDKSARGHRSHASPPRLLYPDAEQPLLEVHVNQETPEDVRALCAAYWEFTEPGTWSRNVTDIGSSHDVVQAVKANCRALLLTVECPQCTMPLSVATRSEVAGTRYWRADLFPRTPVPAEVPCADCCAVTEAARQAELTQQNEQRRQQDERRVAHASQWVAGHRSAPPADDAPEPLAALTLLSITEILTRSGHDGIGPLNTLPYTFTGSAAGDIAAIEELYAKRWLAPTLPATIGDFTFDEDDQVDAVLIAQVPWAIAFRSGDELEESADYIKYRVEVSLFDEVDTVRSILADLEAGMAVGYLDGLLTSKYREDAIPEHRLPDAYSFAKDALSGGFTLEQVIAVAWSAAASAVAWGQRTPGLKAGSVSAAAVTTLERRVEWAKDRPVVEYNLPHWLTRPTVRATARRYLDAQTYHQAYEDAMNAVAELRHRVNGRPPEVLGENVTPDSPDPTRSFGEFLDDFAAGTPRPVDGPVIEFAVVTPDGVLEFRSAPKSEMGILAGAAHGLAERMVIEDIPRVGAVVPVVVDPDELPANPVAARMLAVFGADASGARGTVVFHQTIGRSRVATFDQDVRDLIQAAHIAATVQTTATRE